Protein AF-0000000082290799 (afdb_homodimer)

Solvent-accessible surface area (backbone atoms only — not comparable to full-atom values): 32671 Å² total; per-residue (Å²): 126,85,74,74,56,67,82,79,67,64,74,60,40,22,34,39,28,31,20,57,55,90,56,73,69,38,48,77,53,40,51,34,35,42,37,32,56,62,34,22,60,85,44,41,26,55,54,42,47,42,41,47,67,63,52,30,25,31,43,31,22,23,55,76,39,86,41,76,98,83,38,73,38,50,59,59,45,52,60,51,46,52,56,43,24,74,74,65,28,50,72,63,50,80,40,29,34,34,38,53,86,72,71,44,61,43,32,43,67,70,31,39,42,51,52,49,10,59,77,67,70,17,37,47,92,44,74,68,38,30,51,51,37,41,27,45,40,49,53,43,47,57,46,48,50,52,52,52,53,61,24,58,41,86,66,73,86,50,49,61,63,48,51,49,50,35,59,31,82,84,13,67,48,35,45,48,52,49,32,50,30,53,38,46,64,68,67,69,42,70,36,90,64,43,79,49,77,30,47,37,45,34,47,42,47,48,52,51,52,52,51,47,49,49,24,56,66,62,71,46,72,75,80,53,36,82,92,39,50,34,61,49,35,53,39,52,53,54,56,54,64,35,70,47,35,32,57,43,61,71,28,60,77,50,51,46,29,14,48,29,57,57,86,20,68,37,17,17,24,45,81,70,42,41,57,44,53,89,93,53,89,60,91,64,45,71,67,39,77,43,80,45,80,36,76,63,77,77,63,64,74,68,65,62,83,109,128,86,74,73,56,68,82,78,67,64,73,59,40,22,34,39,28,33,19,57,53,91,56,72,69,38,46,78,52,41,52,33,35,40,36,31,58,62,34,21,61,83,44,41,28,53,52,41,47,44,42,49,66,63,53,30,26,30,44,33,22,23,52,77,39,86,41,76,96,84,38,75,38,50,58,58,44,53,61,53,46,51,56,44,24,73,74,64,26,49,72,62,50,82,42,30,34,35,37,53,87,73,72,43,60,42,33,44,65,70,32,41,43,52,53,48,9,60,76,68,70,16,38,48,93,45,73,68,39,28,50,51,38,40,27,44,40,48,53,43,47,56,46,48,51,52,51,51,52,62,24,58,43,85,66,72,86,50,48,62,62,50,51,50,50,35,58,31,84,85,13,69,47,33,46,49,53,50,33,51,31,52,39,46,62,68,68,69,40,69,34,90,63,42,81,50,77,28,48,39,45,34,46,43,46,49,51,51,52,51,50,47,49,49,23,57,66,64,71,45,71,76,78,54,36,83,91,39,51,35,61,49,36,52,36,52,54,54,55,54,63,35,70,49,34,32,56,42,60,71,29,60,78,49,51,45,29,13,50,31,57,58,86,20,70,37,18,16,25,45,80,70,42,41,56,44,53,89,92,52,89,61,88,62,47,72,65,40,77,44,80,45,81,35,76,62,76,77,63,63,73,66,64,66,81,109

Nearest PDB structures (foldseek):
  2fno-assembly1_A  TM=7.324E-01  e=4.821E-07  Agrobacterium fabrum str. C58
  3rbt-assembly4_D  TM=7.285E-01  e=3.086E-06  Bombyx mori
  3rbt-assembly3_B-4  TM=6.910E-01  e=2.480E-06  Bombyx mori
  4uss-assembly1_A-2  TM=5.775E-01  e=8.323E-07  Populus trichocarpa
  3rbt-assembly3_C  TM=6.940E-01  e=1.348E-05  Bombyx mori

Secondary structure (DSSP, 8-state):
-----HHHH---SEEEEEEESS-GGGGG--SEEEEEESSSTTTHHHHHHHHHHT--EEEEEE--EE-GGG-EE-HHHHHHHHHHHHHT-TT--SSEEEETTTTEEEESHHHHHHHHHHHTT-S-SSHHHHHHHHHHHHHHHHHHHHHHHHHT-S-STTHHHHHHHHHSTTSHHHHHHHHHHHHHHHH--SBTTBSS--HHHHHHHHHHHHHHHHHHHTTPPPS-BTTBSHHHHHHHHHHHHSHHHHHHHTSHHHHSS-SS-TTSSSS-STTT-----TT---TTS--EEEEEEE--SGGGGSSTT-/-----HHHH---SEEEEEEESS-GGGGG--SEEEEEESSSTTTHHHHHHHHHTT--EEEEEE--EE-GGG-EE-HHHHHHHHHHHHHT-TT--SSEEEETTTTEEEESHHHHHHHHHHHTT-S-SSHHHHHHHHHHHHHHHHHHHHHHHHHT-S-STTHHHHHHHHHSTTSHHHHHHHHHHHHHHHH--SBTTBSS--HHHHHHHHHHHHHHHHHHHTTPPPS-BTTBSHHHHHHHHHHHHSHHHHHHHTSHHHHSS-SS-TTSSSS-STTT-----TT---TTS--EEEEEEE--SGGGGTSS--

Organism: NCBI:txid303405

Sequence (612 aa):
MSTLKIKNRLKPDTAYKIAYGDKDEDLEEPRFILGYWSIRGLAAPLRMMLAAAEVNHWIIMYDVTEEKEEGWGKDSYLNEKEWLREEYNPLMNCPFVVDCANERVIVQTNAIFSFLGRELNMLGETPDDQVKCEELLCEVMDIRNQMVRFAYASSKENDKSDAELLMNSSGPVSRGFDKLEVYMKRSQFKFLVGDRPSAPDFHLWEMMDQFIHMCRFYNLDAPFHSGHRGCLFSYYSRLQSLPNVKVYMESDLHKDVPFNNPYARFGSWPGSCGQYRREGTTPWKSKGVVTIQRERTNESGRKRKIMSTLKIKNRLKPDTAYKIAYGDKDEDLEEPRFILGYWSIRGLAAPLRMMLAAAEVNHWIIMYDVTEEKEEGWGKDSYLNEKEWLREEYNPLMNCPFVVDCANERVIVQTNAIFSFLGRELNMLGETPDDQVKCEELLCEVMDIRNQMVRFAYASSKENDKSDAELLMNSSGPVSRGFDKLEVYMKRSQFKFLVGDRPSAPDFHLWEMMDQFIHMCRFYNLDAPFHSGHRGCLFSYYSRLQSLPNVKVYMESDLHKDVPFNNPYARFGSWPGSCGQYRREGTTPWKSKGVVTIQRERTNESGRKRKI

Radius of gyration: 24.92 Å; Cα contacts (8 Å, |Δi|>4): 1052; chains: 2; bounding box: 62×75×71 Å

InterPro domains:
  IPR004045 Glutathione S-transferase, N-terminal [PS50404] (30-124)
  IPR004046 Glutathione S-transferase, C-terminal [PF14497] (141-252)
  IPR010987 Glutathione S-transferase, C-terminal-like [PS50405] (126-259)
  IPR050213 Glutathione S-transferase superfamily [PTHR11571] (33-252)

Foldseek 3Di:
DPPDQLLVPQDFLEKEQEAADDDPVLSVPFQKEKEEALFCALCVLVVLVCLLLRGGYMYGHHYWDDDPPRDIDRVSVVVSQVVCCVPANVVDDPTWMQRRVVRHIGDDRLRSQLVVLVVSVQCADDPVSNVQSSVLLVLLVQLSVLVVCLFAPPDLPCNLVSLCQCLPCPHPNNVSLVVQLVQCVVVVALANRHPDHHSSRSSNLVSLVQNQLVCVLSVHDRCDDCVHSNSVNSSNVVQCPPPSSVVSCPDCSNQFHFNDDQNTCFRNGGPNRHHHDPPDDRVSTSPYYHYHYHYDDVPVVPPPPD/DPPDQLLVPQDFLEKEQEAADDDPVLSVPFQKEKEEALFCALCVLVVLVCLLLRGGYMYGHHYWDDDPPRDIDRVSVVVSQVVCCVPANVVDDPTWMQRRVVRHIGDDRLRSQLVVLVVSVQCADDPVSNVQSSVLLVLLVQLSVLVVCLFAPPDLPCNLVSLCQCLPCPHPNNVSLVVQLVQCVVVVALANRHPDHHSSRSSNLVSLVQNQLVCVLSVHDRCDDCVHSNSVNSSNVVQCPPPSSVVSCPDCSNQFHFNDDQNTCFRNGGDNRHHHDPPDDRVSTSPYYHYHYHYDDVPVVPPPVD

Structure (mmCIF, N/CA/C/O backbone):
data_AF-0000000082290799-model_v1
#
loop_
_entity.id
_entity.type
_entity.pdbx_description
1 polymer 'glutathione transferase'
#
loop_
_atom_site.group_PDB
_atom_site.id
_atom_site.type_symbol
_atom_site.label_atom_id
_atom_site.label_alt_id
_atom_site.label_comp_id
_atom_site.label_asym_id
_atom_site.label_entity_id
_atom_site.label_seq_id
_atom_site.pdbx_PDB_ins_code
_atom_site.Cartn_x
_atom_site.Cartn_y
_atom_site.Cartn_z
_atom_site.occupancy
_atom_site.B_iso_or_equiv
_atom_site.auth_seq_id
_atom_site.auth_comp_id
_atom_site.auth_asym_id
_atom_site.auth_atom_id
_atom_site.pdbx_PDB_model_num
ATOM 1 N N . MET A 1 1 ? -12.375 -2.717 36.031 1 36.41 1 MET A N 1
ATOM 2 C CA . MET A 1 1 ? -11.555 -1.511 36 1 36.41 1 MET A CA 1
ATOM 3 C C . MET A 1 1 ? -11.789 -0.704 34.75 1 36.41 1 MET A C 1
ATOM 5 O O . MET A 1 1 ? -11.672 -1.232 33.625 1 36.41 1 MET A O 1
ATOM 9 N N . SER A 1 2 ? -12.602 0.231 34.75 1 46.72 2 SER A N 1
ATOM 10 C CA . SER A 1 2 ? -13.117 1.03 33.656 1 46.72 2 SER A CA 1
ATOM 11 C C . SER A 1 2 ? -11.992 1.471 32.719 1 46.72 2 SER A C 1
ATOM 13 O O . SER A 1 2 ? -11.055 2.148 33.156 1 46.72 2 SER A O 1
ATOM 15 N N . THR A 1 3 ? -11.523 0.766 31.703 1 66.5 3 THR A N 1
ATOM 16 C CA . THR A 1 3 ? -10.352 0.989 30.859 1 66.5 3 THR A CA 1
ATOM 17 C C . THR A 1 3 ? -10.406 2.367 30.203 1 66.5 3 THR A C 1
ATOM 19 O O . THR A 1 3 ? -11.445 2.764 29.672 1 66.5 3 THR A O 1
ATOM 22 N N . LEU A 1 4 ? -9.586 3.359 30.672 1 85.5 4 LEU A N 1
ATOM 23 C CA . LEU A 1 4 ? -9.453 4.703 30.125 1 85.5 4 LEU A CA 1
ATOM 24 C C . LEU A 1 4 ? -9.523 4.68 28.594 1 85.5 4 LEU A C 1
ATOM 26 O O . LEU A 1 4 ? -8.969 3.781 27.969 1 85.5 4 LEU A O 1
ATOM 30 N N . LYS A 1 5 ? -10.414 5.641 28.203 1 93.94 5 LYS A N 1
ATOM 31 C CA . LYS A 1 5 ? -10.438 5.82 26.75 1 93.94 5 LYS A CA 1
ATOM 32 C C . LYS A 1 5 ? -9.039 6.07 26.203 1 93.94 5 LYS A C 1
ATOM 34 O O . LYS A 1 5 ? -8.18 6.613 26.906 1 93.94 5 LYS A O 1
ATOM 39 N N . ILE A 1 6 ? -8.789 5.668 25 1 97.62 6 ILE A N 1
ATOM 40 C CA . ILE A 1 6 ? -7.488 5.816 24.359 1 97.62 6 ILE A CA 1
ATOM 41 C C . ILE A 1 6 ? -7.043 7.277 24.422 1 97.62 6 ILE A C 1
ATOM 43 O O . ILE A 1 6 ? -5.902 7.566 24.797 1 97.62 6 ILE A O 1
ATOM 47 N N . LYS A 1 7 ? -7.98 8.227 24.188 1 97.5 7 LYS A N 1
ATOM 48 C CA . LYS A 1 7 ? -7.645 9.648 24.094 1 97.5 7 LYS A CA 1
ATOM 49 C C . LYS A 1 7 ? -7.059 10.164 25.391 1 97.5 7 LYS A C 1
ATOM 51 O O . LYS A 1 7 ? -6.223 11.07 25.391 1 97.5 7 LYS A O 1
ATOM 56 N N . ASN A 1 8 ? -7.441 9.602 26.438 1 96.88 8 ASN A N 1
ATOM 57 C CA . ASN A 1 8 ? -7.035 10.086 27.75 1 96.88 8 ASN A CA 1
ATOM 58 C C . ASN A 1 8 ? -5.703 9.484 28.188 1 96.88 8 ASN A C 1
ATOM 60 O O . ASN A 1 8 ? -5.102 9.938 29.172 1 96.88 8 ASN A O 1
ATOM 64 N N . ARG A 1 9 ? -5.195 8.531 27.469 1 96.75 9 ARG A N 1
ATOM 65 C CA . ARG A 1 9 ? -3.969 7.836 27.844 1 96.75 9 ARG A CA 1
ATOM 66 C C . ARG A 1 9 ? -2.795 8.289 26.984 1 96.75 9 ARG A C 1
ATOM 68 O O . ARG A 1 9 ? -1.636 8.047 27.328 1 96.75 9 ARG A O 1
ATOM 75 N N . LEU A 1 10 ? -3.064 8.906 25.922 1 97.69 10 LEU A N 1
ATOM 76 C CA . LEU A 1 10 ? -2.023 9.344 25 1 97.69 10 LEU A CA 1
ATOM 77 C C . LEU A 1 10 ? -1.178 10.453 25.625 1 97.69 10 LEU A C 1
ATOM 79 O O . LEU A 1 10 ? -1.706 11.336 26.297 1 97.69 10 LEU A O 1
ATOM 83 N N . LYS A 1 11 ? 0.17 10.375 25.422 1 97.5 11 LYS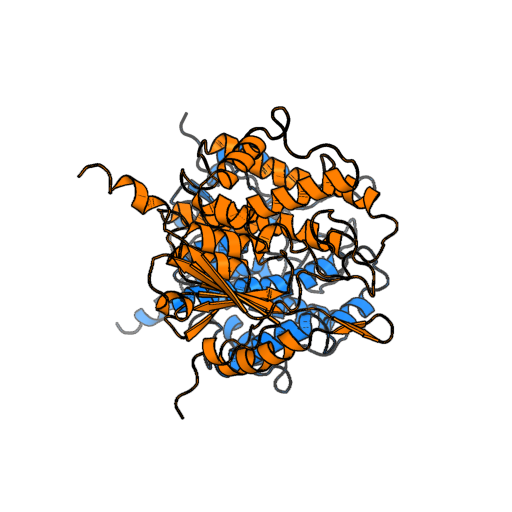 A N 1
ATOM 84 C CA . LYS A 1 11 ? 1.115 11.359 25.922 1 97.5 11 LYS A CA 1
ATOM 85 C C . LYS A 1 11 ? 2.031 11.867 24.812 1 97.5 11 LYS A C 1
ATOM 87 O O . LYS A 1 11 ? 3.248 11.664 24.859 1 97.5 11 LYS A O 1
ATOM 92 N N . PRO A 1 12 ? 1.467 12.547 23.844 1 98.19 12 PRO A N 1
ATOM 93 C CA . PRO A 1 12 ? 2.291 13.078 22.75 1 98.19 12 PRO A CA 1
ATOM 94 C C . PRO A 1 12 ? 3.143 14.266 23.188 1 98.19 12 PRO A C 1
ATOM 96 O O . PRO A 1 12 ? 2.875 14.875 24.234 1 98.19 12 PRO A O 1
ATOM 99 N N . ASP A 1 13 ? 4.191 14.547 22.391 1 98.5 13 ASP A N 1
ATOM 100 C CA . ASP A 1 13 ? 4.984 15.75 22.609 1 98.5 13 ASP A CA 1
ATOM 101 C C . ASP A 1 13 ? 4.203 17 22.203 1 98.5 13 ASP A C 1
ATOM 103 O O . ASP A 1 13 ? 4.348 18.062 22.812 1 98.5 13 ASP A O 1
ATOM 107 N N . THR A 1 14 ? 3.418 16.906 21.156 1 98.44 14 THR A N 1
ATOM 108 C CA . THR A 1 14 ? 2.545 17.969 20.672 1 98.44 14 THR A CA 1
ATOM 109 C C . THR A 1 14 ? 1.158 17.422 20.344 1 98.44 14 THR A C 1
ATOM 111 O O . THR A 1 14 ? 1.032 16.359 19.75 1 98.44 14 THR A O 1
ATOM 114 N N . ALA A 1 15 ? 0.129 18.109 20.781 1 98.38 15 ALA A N 1
ATOM 115 C CA . ALA A 1 15 ? -1.246 17.766 20.438 1 98.38 15 ALA A CA 1
ATOM 116 C C . ALA A 1 15 ? -2 18.984 19.906 1 98.38 15 ALA A C 1
ATOM 118 O O . ALA A 1 15 ? -2.084 20.016 20.578 1 98.38 15 ALA A O 1
ATOM 119 N N . TYR A 1 16 ? -2.451 18.906 18.656 1 98.12 16 TYR A N 1
ATOM 120 C CA . TYR A 1 16 ? -3.424 19.859 18.141 1 98.12 16 TYR A CA 1
ATOM 121 C C . TYR A 1 16 ? -4.848 19.344 18.328 1 98.12 16 TYR A C 1
ATOM 123 O O . TYR A 1 16 ? -5.23 18.328 17.766 1 98.12 16 TYR A O 1
ATOM 131 N N . LYS A 1 17 ? -5.613 20.016 19.172 1 98.12 17 LYS A N 1
ATOM 132 C CA . LYS A 1 17 ? -7.039 19.734 19.328 1 98.12 17 LYS A CA 1
ATOM 133 C C . LYS A 1 17 ? -7.883 20.656 18.438 1 98.12 17 LYS A C 1
ATOM 135 O O . LYS A 1 17 ? -7.98 21.859 18.703 1 98.12 17 LYS A O 1
ATOM 140 N N . ILE A 1 18 ? -8.508 20.078 17.391 1 97.44 18 ILE A N 1
ATOM 141 C CA . ILE A 1 18 ? -9.188 20.859 16.375 1 97.44 18 ILE A CA 1
ATOM 142 C C . ILE A 1 18 ? -10.68 20.547 16.391 1 97.44 18 ILE A C 1
ATOM 144 O O . ILE A 1 18 ? -11.078 19.375 16.297 1 97.44 18 ILE A O 1
ATOM 148 N N . ALA A 1 19 ? -11.477 21.547 16.5 1 97.06 19 ALA A N 1
ATOM 149 C CA . ALA A 1 19 ? -12.93 21.375 16.516 1 97.06 19 ALA A CA 1
ATOM 150 C C . ALA A 1 19 ? -13.602 22.359 15.562 1 97.06 19 ALA A C 1
ATOM 152 O O . ALA A 1 19 ? -13.055 23.438 15.281 1 97.06 19 ALA A O 1
ATOM 153 N N . TYR A 1 20 ? -14.664 21.922 15.078 1 94.69 20 TYR A N 1
ATOM 154 C CA . TYR A 1 20 ? -15.477 22.734 14.188 1 94.69 20 TYR A CA 1
ATOM 155 C C . TYR A 1 20 ? -16.828 23.047 14.82 1 94.69 20 TYR A C 1
ATOM 157 O O . TYR A 1 20 ? -17.531 22.141 15.266 1 94.69 20 TYR A O 1
ATOM 165 N N . GLY A 1 21 ? -17.219 24.219 14.836 1 87.75 21 GLY A N 1
ATOM 166 C CA . GLY A 1 21 ? -18.422 24.703 15.516 1 87.75 21 GLY A CA 1
ATOM 167 C C . GLY A 1 21 ? -18.109 25.594 16.703 1 87.75 21 GLY A C 1
ATOM 168 O O . GLY A 1 21 ? -17 26.109 16.828 1 87.75 21 GLY A O 1
ATOM 169 N N . ASP A 1 22 ? -19.141 25.859 17.625 1 82.69 22 ASP A N 1
ATOM 170 C CA . ASP A 1 22 ? -19 26.922 18.609 1 82.69 22 ASP A CA 1
ATOM 171 C C . ASP A 1 22 ? -19 26.344 20.031 1 82.69 22 ASP A C 1
ATOM 173 O O . ASP A 1 22 ? -19.016 27.094 21 1 82.69 22 ASP A O 1
ATOM 177 N N . LYS A 1 23 ? -18.938 25.047 20.141 1 87.69 23 LYS A N 1
ATOM 178 C CA . LYS A 1 23 ? -18.969 24.469 21.484 1 87.69 23 LYS A CA 1
ATOM 179 C C . LYS A 1 23 ? -17.578 24.062 21.938 1 87.69 23 LYS A C 1
ATOM 181 O O . LYS A 1 23 ? -16.938 23.203 21.312 1 87.69 23 LYS A O 1
ATOM 186 N N . ASP A 1 24 ? -17.125 24.547 23.047 1 84.94 24 ASP A N 1
ATOM 187 C CA . ASP A 1 24 ? -15.805 24.266 23.594 1 84.94 24 ASP A CA 1
ATOM 188 C C . ASP A 1 24 ? -15.648 22.766 23.906 1 84.94 24 ASP A C 1
ATOM 190 O O . ASP A 1 24 ? -14.555 22.219 23.797 1 84.94 24 ASP A O 1
ATOM 194 N N . GLU A 1 25 ? -16.703 22.188 24.281 1 86.94 25 GLU A N 1
ATOM 195 C CA . GLU A 1 25 ? -16.672 20.766 24.625 1 86.94 25 GLU A CA 1
ATOM 196 C C . GLU A 1 25 ? -16.234 19.922 23.438 1 86.94 25 GLU A C 1
ATOM 198 O O . GLU A 1 25 ? -15.711 18.812 23.609 1 86.94 25 GLU A O 1
ATOM 203 N N . ASP A 1 26 ? -16.375 20.516 22.297 1 89.31 26 ASP A N 1
ATOM 204 C CA . ASP A 1 26 ? -16.047 19.797 21.078 1 89.31 26 ASP A CA 1
ATOM 205 C C . ASP A 1 26 ? -14.539 19.578 20.953 1 89.31 26 ASP A C 1
ATOM 207 O O . ASP A 1 26 ? -14.086 18.625 20.328 1 89.31 26 ASP A O 1
ATOM 211 N N . LEU A 1 27 ? -13.797 20.406 21.578 1 94 27 LEU A N 1
ATOM 212 C CA . LEU A 1 27 ? -12.344 20.297 21.547 1 94 27 LEU A CA 1
ATOM 213 C C . LEU A 1 27 ? -11.867 19.078 22.312 1 94 27 LEU A C 1
ATOM 215 O O . LEU A 1 27 ? -10.773 18.562 22.062 1 94 27 LEU A O 1
ATOM 219 N N . GLU A 1 28 ? -12.711 18.641 23.203 1 95.06 28 GLU A N 1
ATOM 220 C CA . GLU A 1 28 ? -12.305 17.516 24.031 1 95.06 28 GLU A CA 1
ATOM 221 C C . GLU A 1 28 ? -12.922 16.203 23.547 1 95.06 28 GLU A C 1
ATOM 223 O O . GLU A 1 28 ? -12.68 15.148 24.125 1 95.06 28 GLU A O 1
ATOM 228 N N . GLU A 1 29 ? -13.68 16.266 22.484 1 95.25 29 GLU A N 1
ATOM 229 C CA . GLU A 1 29 ? -14.383 15.086 21.969 1 95.25 29 GLU A CA 1
ATOM 230 C C . GLU A 1 29 ? -14.078 14.859 20.5 1 95.25 29 GLU A C 1
ATOM 232 O O . GLU A 1 29 ? -14.969 14.961 19.656 1 95.25 29 GLU A O 1
ATOM 237 N N . PRO A 1 30 ? -12.867 14.484 20.219 1 98 30 PRO A N 1
ATOM 238 C CA . PRO A 1 30 ? -12.523 14.227 18.828 1 98 30 PRO A CA 1
ATOM 239 C C . PRO A 1 30 ? -13.211 12.984 18.266 1 98 30 PRO A C 1
ATOM 241 O O . PRO A 1 30 ? -13.375 11.992 18.984 1 98 30 PRO A O 1
ATOM 244 N N . ARG A 1 31 ? -13.656 13.062 17.016 1 98.25 31 ARG A N 1
ATOM 245 C CA . ARG A 1 31 ? -14.117 11.867 16.312 1 98.25 31 ARG A CA 1
ATOM 246 C C . ARG A 1 31 ? -12.945 10.953 15.961 1 98.25 31 ARG A C 1
ATOM 248 O O . ARG A 1 31 ? -13.07 9.734 16.016 1 98.25 31 ARG A O 1
ATOM 255 N N . PHE A 1 32 ? -11.773 11.555 15.578 1 98.81 32 PHE A N 1
ATOM 256 C CA . PHE A 1 32 ? -10.555 10.836 15.219 1 98.81 32 PHE A CA 1
ATOM 257 C C . PHE A 1 32 ? -9.336 11.484 15.859 1 98.81 32 PHE A C 1
ATOM 259 O O . PHE A 1 32 ? -9.32 12.695 16.094 1 98.81 32 PHE A O 1
ATOM 266 N N . ILE A 1 33 ? -8.344 10.711 16.172 1 98.88 33 ILE A N 1
ATOM 267 C CA . ILE A 1 33 ? -7.008 11.172 16.547 1 98.88 33 ILE A CA 1
ATOM 268 C C . ILE A 1 33 ? -5.973 10.594 15.586 1 98.88 33 ILE A C 1
ATOM 270 O O . ILE A 1 33 ? -5.926 9.375 15.375 1 98.88 33 ILE A O 1
ATOM 274 N N . LEU A 1 34 ? -5.254 11.445 14.953 1 98.94 34 LEU A N 1
ATOM 275 C CA . LEU A 1 34 ? -4.184 11.008 14.062 1 98.94 34 LEU A CA 1
ATOM 276 C C . LEU A 1 34 ? -2.82 11.18 14.727 1 98.94 34 LEU A C 1
ATOM 278 O O . LEU A 1 34 ? -2.449 12.289 15.117 1 98.94 34 LEU A O 1
ATOM 282 N N . GLY A 1 35 ? -2.096 10.07 14.867 1 98.88 35 GLY A N 1
ATOM 283 C CA . GLY A 1 35 ? -0.768 10.086 15.461 1 98.88 35 GLY A CA 1
ATOM 284 C C . GLY A 1 35 ? 0.34 9.852 14.453 1 98.88 35 GLY A C 1
ATOM 285 O O . GLY A 1 35 ? 0.223 8.977 13.586 1 98.88 35 GLY A O 1
ATOM 286 N N . TYR A 1 36 ? 1.41 10.648 14.594 1 98.69 36 TYR A N 1
ATOM 287 C CA . TYR A 1 36 ? 2.572 10.523 13.719 1 98.69 36 TYR A CA 1
ATOM 288 C C . TYR A 1 36 ? 3.785 11.219 14.32 1 98.69 36 TYR A C 1
ATOM 290 O O . TYR A 1 36 ? 3.705 11.773 15.422 1 98.69 36 TYR A O 1
ATOM 298 N N . TRP A 1 37 ? 4.953 11.117 13.641 1 98.31 37 TRP A N 1
ATOM 299 C CA . TRP A 1 37 ? 6.145 11.891 13.977 1 98.31 37 TRP A CA 1
ATOM 300 C C . TRP A 1 37 ? 5.902 13.383 13.758 1 98.31 37 TRP A C 1
ATOM 302 O O . TRP A 1 37 ? 5.023 13.766 12.992 1 98.31 37 TRP A O 1
ATOM 312 N N . SER A 1 38 ? 6.734 14.172 14.391 1 97.44 38 SER A N 1
ATOM 313 C CA . SER A 1 38 ? 6.637 15.617 14.234 1 97.44 38 SER A CA 1
ATOM 314 C C . SER A 1 38 ? 7.199 16.062 12.883 1 97.44 38 SER A C 1
ATOM 316 O O . SER A 1 38 ? 8.07 16.938 12.828 1 97.44 38 SER A O 1
ATOM 318 N N . ILE A 1 39 ? 6.707 15.562 11.828 1 97.06 39 ILE A N 1
ATOM 319 C CA . ILE A 1 39 ? 7.031 15.875 10.445 1 97.06 39 ILE A CA 1
ATOM 320 C C . ILE A 1 39 ? 5.77 15.781 9.586 1 97.06 39 ILE A C 1
ATOM 322 O O . ILE A 1 39 ? 4.723 15.336 10.062 1 97.06 39 ILE A O 1
ATOM 326 N N . ARG A 1 40 ? 5.766 16.266 8.367 1 96.94 40 ARG A N 1
ATOM 327 C CA . ARG A 1 40 ? 4.656 16.094 7.434 1 96.94 40 ARG A CA 1
ATOM 328 C C . ARG A 1 40 ? 4.527 14.641 6.996 1 96.94 40 ARG A C 1
ATOM 330 O O . ARG A 1 40 ? 3.484 14.016 7.195 1 96.94 40 ARG A O 1
ATOM 337 N N . GLY A 1 41 ? 5.633 14.016 6.449 1 96.69 41 GLY A N 1
ATOM 338 C CA . GLY A 1 41 ? 5.703 12.609 6.098 1 96.69 41 GLY A CA 1
ATOM 339 C C . GLY A 1 41 ? 4.383 12.047 5.609 1 96.69 41 GLY A C 1
ATOM 340 O O . GLY A 1 41 ? 3.729 12.641 4.754 1 96.69 41 GL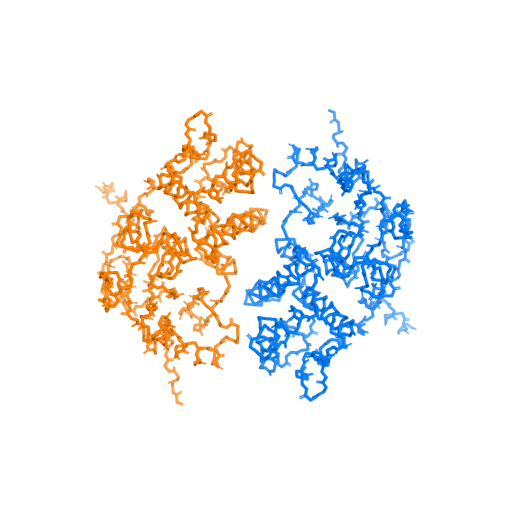Y A O 1
ATOM 341 N N . LEU A 1 42 ? 4.02 10.922 6.098 1 98.25 42 LEU A N 1
ATOM 342 C CA . LEU A 1 42 ? 2.828 10.188 5.676 1 98.25 42 LEU A CA 1
ATOM 343 C C . LEU A 1 42 ? 1.575 10.781 6.312 1 98.25 42 LEU A C 1
ATOM 345 O O . LEU A 1 42 ? 0.457 10.477 5.891 1 98.25 42 LEU A O 1
ATOM 349 N N . ALA A 1 43 ? 1.727 11.648 7.246 1 98.56 43 ALA A N 1
ATOM 350 C CA . ALA A 1 43 ? 0.562 12.102 8 1 98.56 43 ALA A CA 1
ATOM 351 C C . ALA A 1 43 ? -0.02 13.383 7.402 1 98.56 43 ALA A C 1
ATOM 353 O O . ALA A 1 43 ? -1.201 13.68 7.59 1 98.56 43 ALA A O 1
ATOM 354 N N . ALA A 1 44 ? 0.802 14.141 6.68 1 98 44 ALA A N 1
ATOM 355 C CA . ALA A 1 44 ? 0.353 15.438 6.172 1 98 44 ALA A CA 1
ATOM 356 C C . ALA A 1 44 ? -0.891 15.281 5.301 1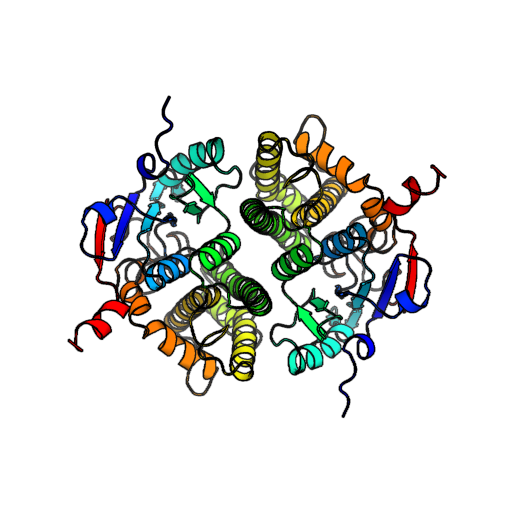 98 44 ALA A C 1
ATOM 358 O O . ALA A 1 44 ? -1.872 16 5.477 1 98 44 ALA A O 1
ATOM 359 N N . PRO A 1 45 ? -0.89 14.336 4.383 1 98.69 45 PRO A N 1
ATOM 360 C CA . PRO A 1 45 ? -2.1 14.203 3.568 1 98.69 45 PRO A CA 1
ATOM 361 C C . PRO A 1 45 ? -3.314 13.758 4.383 1 98.69 45 PRO A C 1
ATOM 363 O O . PRO A 1 45 ? -4.445 14.133 4.062 1 98.69 45 PRO A O 1
ATOM 366 N N . LEU A 1 46 ? -3.145 13 5.391 1 98.88 46 LEU A N 1
ATOM 367 C CA . LEU A 1 46 ? -4.242 12.586 6.262 1 98.88 46 LEU A CA 1
ATOM 368 C C . LEU A 1 46 ? -4.762 13.766 7.078 1 98.88 46 LEU A C 1
ATOM 370 O O . LEU A 1 46 ? -5.969 13.906 7.27 1 98.88 46 LEU A O 1
ATOM 374 N N . ARG A 1 47 ? -3.846 14.633 7.578 1 98.75 47 ARG A N 1
ATOM 375 C CA . ARG A 1 47 ? -4.242 15.852 8.266 1 98.75 47 ARG A CA 1
ATOM 376 C C . ARG A 1 47 ? -5.082 16.75 7.359 1 98.75 47 ARG A C 1
ATOM 378 O O . ARG A 1 47 ? -6.109 17.281 7.785 1 98.75 47 ARG A O 1
ATOM 385 N N . MET A 1 48 ? -4.605 16.875 6.168 1 98.56 48 MET A N 1
ATOM 386 C CA . MET A 1 48 ? -5.312 17.672 5.172 1 98.56 48 MET A CA 1
ATOM 387 C C . MET A 1 48 ? -6.715 17.125 4.93 1 98.56 48 MET A C 1
ATOM 389 O O . MET A 1 48 ? -7.68 17.891 4.859 1 98.56 48 MET A O 1
ATOM 393 N N . MET A 1 49 ? -6.82 15.844 4.801 1 98.75 49 MET A N 1
ATOM 394 C CA . MET A 1 49 ? -8.094 15.172 4.555 1 98.75 49 MET A CA 1
ATOM 395 C C . MET A 1 49 ? -9.062 15.406 5.711 1 98.75 49 MET A C 1
ATOM 397 O O . MET A 1 49 ? -10.234 15.711 5.492 1 98.75 49 MET A O 1
ATOM 401 N N . LEU A 1 50 ? -8.594 15.266 6.949 1 98.62 50 LEU A N 1
ATOM 402 C CA . LEU A 1 50 ? -9.422 15.484 8.125 1 98.62 50 LEU A CA 1
ATOM 403 C C . LEU A 1 50 ? -9.883 16.938 8.195 1 98.62 50 LEU A C 1
ATOM 405 O O . LEU A 1 50 ? -11.031 17.219 8.547 1 98.62 50 LEU A O 1
ATOM 409 N N . ALA A 1 51 ? -9.008 17.828 7.883 1 97.56 51 ALA A N 1
ATOM 410 C CA . ALA A 1 51 ? -9.375 19.25 7.848 1 97.56 51 ALA A CA 1
ATOM 411 C C . ALA A 1 51 ? -10.43 19.516 6.781 1 97.56 51 ALA A C 1
ATOM 413 O O . ALA A 1 51 ? -11.422 20.203 7.043 1 97.56 51 ALA A O 1
ATOM 414 N N . ALA A 1 52 ? -10.219 18.984 5.602 1 97.81 52 ALA A N 1
ATOM 415 C CA . ALA A 1 52 ? -11.148 19.172 4.492 1 97.81 52 ALA A CA 1
ATOM 416 C C . ALA A 1 52 ? -12.539 18.656 4.852 1 97.81 52 ALA A C 1
ATOM 418 O O . ALA A 1 52 ? -13.547 19.188 4.398 1 97.81 52 ALA A O 1
ATOM 419 N N . ALA A 1 53 ? -12.594 17.578 5.637 1 97.81 53 ALA A N 1
ATOM 420 C CA . ALA A 1 53 ? -13.859 16.984 6.051 1 97.81 53 ALA A CA 1
ATOM 421 C C . ALA A 1 53 ? -14.508 17.797 7.168 1 97.81 53 ALA A C 1
ATOM 423 O O . ALA A 1 53 ? -15.68 17.562 7.504 1 97.81 53 ALA A O 1
ATOM 424 N N . GLU A 1 54 ? -13.805 18.703 7.77 1 96.81 54 GLU A N 1
ATOM 425 C CA . GLU A 1 54 ? -14.273 19.547 8.867 1 96.81 54 GLU A CA 1
ATOM 426 C C . GLU A 1 54 ? -14.875 18.688 9.984 1 96.81 54 GLU A C 1
ATOM 428 O O . GLU A 1 54 ? -15.984 18.969 10.445 1 96.81 54 GLU A O 1
ATOM 433 N N . VAL A 1 55 ? -14.164 17.688 10.383 1 97.38 55 VAL A N 1
ATOM 434 C CA . VAL A 1 55 ? -14.562 16.812 11.477 1 97.38 55 VAL A CA 1
ATOM 435 C C . VAL A 1 55 ? -13.688 17.078 12.695 1 97.38 55 VAL A C 1
ATOM 437 O O . VAL A 1 55 ? -12.484 17.328 12.562 1 97.38 55 VAL A O 1
ATOM 440 N N . ASN A 1 56 ? -14.297 17.078 13.898 1 98 56 ASN A N 1
ATOM 441 C CA . ASN A 1 56 ? -13.5 17.234 15.109 1 98 56 ASN A CA 1
ATOM 442 C C . ASN A 1 56 ? -12.43 16.156 15.219 1 98 56 ASN A C 1
ATOM 444 O O . ASN A 1 56 ? -12.727 14.969 15.102 1 98 56 ASN A O 1
ATOM 448 N N . HIS A 1 57 ? -11.195 16.594 15.406 1 98.56 57 HIS A N 1
ATOM 449 C CA . HIS A 1 57 ? -10.109 15.617 15.453 1 98.56 57 HIS A CA 1
ATOM 450 C C . HIS A 1 57 ? -8.891 16.188 16.172 1 98.56 57 HIS A C 1
ATOM 452 O O . HIS A 1 57 ? -8.766 17.391 16.344 1 98.56 57 HIS A O 1
ATOM 458 N N . TRP A 1 58 ? -8.078 15.273 16.672 1 98.88 58 TRP A N 1
ATOM 459 C CA . TRP A 1 58 ? -6.766 15.633 17.219 1 98.88 58 TRP A CA 1
ATOM 460 C C . TRP A 1 58 ? -5.652 15.18 16.281 1 98.88 58 TRP A C 1
ATOM 462 O O . TRP A 1 58 ? -5.758 14.133 15.633 1 98.88 58 TRP A O 1
ATOM 472 N N . ILE A 1 59 ? -4.672 16.031 16.172 1 98.75 59 ILE A N 1
ATOM 473 C CA . ILE A 1 59 ? -3.379 15.633 15.617 1 98.75 59 ILE A CA 1
ATOM 474 C C . ILE A 1 59 ? -2.352 15.523 16.75 1 98.75 59 ILE A C 1
ATOM 476 O O . ILE A 1 59 ? -2.084 16.5 17.453 1 98.75 59 ILE A O 1
ATOM 480 N N . ILE A 1 60 ? -1.842 14.328 16.922 1 98.75 60 ILE A N 1
ATOM 481 C CA . ILE A 1 60 ? -0.827 14.172 17.953 1 98.75 60 ILE A CA 1
ATOM 482 C C . ILE A 1 60 ? 0.505 13.789 17.312 1 98.75 60 ILE A C 1
ATOM 484 O O . ILE A 1 60 ? 0.538 13.039 16.328 1 98.75 60 ILE A O 1
ATOM 488 N N . MET A 1 61 ? 1.597 14.367 17.828 1 98.56 61 MET A N 1
ATOM 489 C CA . MET A 1 61 ? 2.904 14.227 17.188 1 98.56 61 MET A CA 1
ATOM 490 C C . MET A 1 61 ? 3.967 13.844 18.219 1 98.56 61 MET A C 1
ATOM 492 O O . MET A 1 61 ? 3.936 14.32 19.344 1 98.56 61 MET A O 1
ATOM 496 N N . TYR A 1 62 ? 4.836 13 17.812 1 98.56 62 TYR A N 1
ATOM 497 C CA . TYR A 1 62 ? 5.953 12.523 18.625 1 98.56 62 TYR A CA 1
ATOM 498 C C . TYR A 1 62 ? 7.281 12.992 18.047 1 98.56 62 TYR A C 1
ATOM 500 O O . TYR A 1 62 ? 7.488 12.945 16.828 1 98.56 62 TYR A O 1
ATOM 508 N N . ASP A 1 63 ? 8.172 13.461 18.906 1 97.69 63 ASP A N 1
ATOM 509 C CA . ASP A 1 63 ? 9.438 14.047 18.469 1 97.69 63 ASP A CA 1
ATOM 510 C C . ASP A 1 63 ? 10.523 12.984 18.359 1 97.69 63 ASP A C 1
ATOM 512 O O . ASP A 1 63 ? 10.617 12.086 19.203 1 97.69 63 ASP A O 1
ATOM 516 N N . VAL A 1 64 ? 11.273 13.031 17.281 1 96.75 64 VAL A N 1
ATOM 517 C CA . VAL A 1 64 ? 12.586 12.383 17.25 1 96.75 64 VAL A CA 1
ATOM 518 C C . VAL A 1 64 ? 13.641 13.32 17.828 1 96.75 64 VAL A C 1
ATOM 520 O O . VAL A 1 64 ? 13.789 14.461 17.359 1 96.75 64 VAL A O 1
ATOM 523 N N . THR A 1 65 ? 14.375 12.844 18.812 1 94.75 65 THR A N 1
ATOM 524 C CA . THR A 1 65 ? 15.297 13.711 19.547 1 94.75 65 THR A CA 1
ATOM 525 C C . THR A 1 65 ? 16.75 13.281 19.312 1 94.75 65 THR A C 1
ATOM 527 O O . THR A 1 65 ? 17.016 12.133 18.953 1 94.75 65 THR A O 1
ATOM 530 N N . GLU A 1 66 ? 17.625 14.273 19.5 1 93.69 66 GLU A N 1
ATOM 531 C CA . GLU A 1 66 ? 19.047 13.977 19.406 1 93.69 66 GLU A CA 1
ATOM 532 C C . GLU A 1 66 ? 19.531 13.203 20.625 1 93.69 66 GLU A C 1
ATOM 534 O O . GLU A 1 66 ? 19.125 13.492 21.75 1 93.69 66 GLU A O 1
ATOM 539 N N . GLU A 1 67 ? 20.188 12.109 20.266 1 91.56 67 GLU A N 1
ATOM 540 C CA . GLU A 1 67 ? 20.875 11.375 21.328 1 91.56 67 GLU A CA 1
ATOM 541 C C . GLU A 1 67 ? 22.391 11.547 21.219 1 91.56 67 GLU A C 1
ATOM 543 O O . GLU A 1 67 ? 22.875 12.164 20.281 1 91.56 67 GLU A O 1
ATOM 548 N N . LYS A 1 68 ? 23.094 10.906 22.281 1 83.38 68 LYS A N 1
ATOM 549 C CA . LYS A 1 68 ? 24.562 10.977 22.266 1 83.38 68 LYS A CA 1
ATOM 550 C C . LYS A 1 68 ? 25.125 10.234 21.062 1 83.38 68 LYS A C 1
ATOM 552 O O . LYS A 1 68 ? 24.484 9.344 20.516 1 83.38 68 LYS A O 1
ATOM 557 N N . GLU A 1 69 ? 26.406 10.625 20.672 1 78.19 69 GLU A N 1
ATOM 558 C CA . GLU A 1 69 ? 27.219 9.945 19.672 1 78.19 69 GLU A CA 1
ATOM 559 C C . GLU A 1 69 ? 26.469 9.773 18.359 1 78.19 69 GLU A C 1
ATOM 561 O O . GLU A 1 69 ? 26.469 8.688 17.781 1 78.19 69 GLU A O 1
ATOM 566 N N . GLU A 1 70 ? 25.625 10.664 17.922 1 79.75 70 GLU A N 1
ATOM 567 C CA . GLU A 1 70 ? 25.016 10.75 16.594 1 79.75 70 GLU A CA 1
ATOM 568 C C . GLU A 1 70 ? 23.703 9.977 16.547 1 79.75 70 GLU A C 1
ATOM 570 O O . GLU A 1 70 ? 23.109 9.836 15.477 1 79.75 70 GLU A O 1
ATOM 575 N N . GLY A 1 71 ? 23.281 9.539 17.656 1 90.06 71 GLY A N 1
ATOM 576 C CA . GLY A 1 71 ? 22.062 8.734 17.672 1 90.06 71 GLY A CA 1
ATOM 577 C C . GLY A 1 71 ? 20.797 9.57 17.719 1 90.06 71 GLY A C 1
ATOM 578 O O . GLY A 1 71 ? 20.859 10.789 17.906 1 90.06 71 GLY A O 1
ATOM 579 N N . TRP A 1 72 ? 19.672 8.977 17.422 1 94.44 72 TRP A N 1
ATOM 580 C CA . TRP A 1 72 ? 18.344 9.586 17.453 1 94.44 72 TRP A CA 1
ATOM 581 C C . TRP A 1 72 ? 17.406 8.797 18.344 1 94.44 72 TRP A C 1
ATOM 583 O O . TRP A 1 72 ? 17.312 7.574 18.234 1 94.44 72 TRP A O 1
ATOM 593 N N . GLY A 1 73 ? 16.75 9.531 19.25 1 95.06 73 GLY A N 1
ATOM 594 C CA . GLY A 1 73 ? 15.797 8.922 20.172 1 95.06 73 GLY A CA 1
ATOM 595 C C . GLY A 1 73 ? 14.359 9.008 19.703 1 95.06 73 GLY A C 1
ATOM 596 O O . GLY A 1 73 ? 13.945 10.016 19.125 1 95.06 73 GLY A O 1
ATOM 597 N N . LYS A 1 74 ? 13.609 7.953 19.953 1 95.62 74 LYS A N 1
ATOM 598 C CA . LYS A 1 74 ? 12.203 7.844 19.547 1 95.62 74 LYS A CA 1
ATOM 599 C C . LYS A 1 74 ? 11.336 7.402 20.734 1 95.62 74 LYS A C 1
ATOM 601 O O . LYS A 1 74 ? 10.281 6.797 20.531 1 95.62 74 LYS A O 1
ATOM 606 N N . ASP A 1 75 ? 11.711 7.723 21.891 1 93.75 75 ASP A N 1
ATOM 607 C CA . ASP A 1 75 ? 11.172 7.145 23.125 1 93.75 75 ASP A CA 1
ATOM 608 C C . ASP A 1 75 ? 9.711 7.543 23.312 1 93.75 75 ASP A C 1
ATOM 610 O O . ASP A 1 75 ? 8.898 6.738 23.781 1 93.75 75 ASP A O 1
ATOM 614 N N . SER A 1 76 ? 9.438 8.766 23.062 1 92.62 76 SER A N 1
ATOM 615 C CA . SER A 1 76 ? 8.07 9.219 23.281 1 92.62 76 SER A CA 1
ATOM 616 C C . SER A 1 76 ? 7.074 8.336 22.531 1 92.62 76 SER A C 1
ATOM 618 O O . SER A 1 76 ? 6.082 7.883 23.109 1 92.62 76 SER A O 1
ATOM 620 N N . TYR A 1 77 ? 7.348 8.062 21.312 1 95.62 77 TYR A N 1
ATOM 621 C CA . TYR A 1 77 ? 6.457 7.211 20.531 1 95.62 77 TYR A CA 1
ATOM 622 C C . TYR A 1 77 ? 6.555 5.762 20.984 1 95.62 77 TYR A C 1
ATOM 624 O O . TYR A 1 77 ? 5.551 5.051 21.047 1 95.62 77 TYR A O 1
ATOM 632 N N . LEU A 1 78 ? 7.738 5.289 21.25 1 93 78 LEU A N 1
ATOM 633 C CA . LEU A 1 78 ? 7.941 3.885 21.594 1 93 78 LEU A CA 1
ATOM 634 C C . LEU A 1 78 ? 7.164 3.516 22.859 1 93 78 LEU A C 1
ATOM 636 O O . LEU A 1 78 ? 6.629 2.412 22.953 1 93 78 LEU A O 1
ATOM 640 N N . ASN A 1 79 ? 7.133 4.414 23.75 1 92.5 79 ASN A N 1
ATOM 641 C CA . ASN A 1 79 ? 6.344 4.191 24.953 1 92.5 79 ASN A CA 1
ATOM 642 C C . ASN A 1 79 ? 4.852 4.09 24.641 1 92.5 79 ASN A C 1
ATOM 644 O O . ASN A 1 79 ? 4.148 3.258 25.219 1 92.5 79 ASN A O 1
ATOM 648 N N . GLU A 1 80 ? 4.383 4.945 23.766 1 94.62 80 GLU A N 1
ATOM 649 C CA . GLU A 1 80 ? 2.992 4.922 23.312 1 94.62 80 GLU A CA 1
ATOM 650 C C . GLU A 1 80 ? 2.684 3.643 22.547 1 94.62 80 GLU A C 1
ATOM 652 O O . GLU A 1 80 ? 1.631 3.029 22.734 1 94.62 80 GLU A O 1
ATOM 657 N N . LYS A 1 81 ? 3.59 3.273 21.688 1 96.25 81 LYS A N 1
ATOM 658 C CA . LYS A 1 81 ? 3.439 2.113 20.828 1 96.25 81 LYS A CA 1
ATOM 659 C C . LYS A 1 81 ? 3.244 0.836 21.625 1 96.25 81 LYS A C 1
ATOM 661 O O . LYS A 1 81 ? 2.467 -0.038 21.25 1 96.25 81 LYS A O 1
ATOM 666 N N . GLU A 1 82 ? 3.932 0.693 22.75 1 95.62 82 GLU A N 1
ATOM 667 C CA . GLU A 1 82 ? 3.93 -0.533 23.547 1 95.62 82 GLU A CA 1
ATOM 668 C C . GLU A 1 82 ? 2.523 -0.872 24.031 1 95.62 82 GLU A C 1
ATOM 670 O O . GLU A 1 82 ? 2.014 -1.962 23.766 1 95.62 82 GLU A O 1
ATOM 675 N N . TRP A 1 83 ? 1.859 0.047 24.688 1 96.5 83 TRP A N 1
ATOM 676 C CA . TRP A 1 83 ? 0.549 -0.294 25.234 1 96.5 83 TRP A CA 1
ATOM 677 C C . TRP A 1 83 ? -0.509 -0.311 24.141 1 96.5 83 TRP A C 1
ATOM 679 O O . TRP A 1 83 ? -1.463 -1.091 24.188 1 96.5 83 TRP A O 1
ATOM 689 N N . LEU A 1 84 ? -0.401 0.506 23.078 1 97.56 84 LEU A N 1
ATOM 690 C CA . LEU A 1 84 ? -1.318 0.466 21.953 1 97.56 84 LEU A CA 1
ATOM 691 C C . LEU A 1 84 ? -1.242 -0.88 21.234 1 97.56 84 LEU A C 1
ATOM 693 O O . LEU A 1 84 ? -2.268 -1.432 20.828 1 97.56 84 LEU A O 1
ATOM 697 N N . ARG A 1 85 ? -0.01 -1.368 21.078 1 96.88 85 ARG A N 1
ATOM 698 C CA . ARG A 1 85 ? 0.208 -2.674 20.469 1 96.88 85 ARG A CA 1
ATOM 699 C C . ARG A 1 85 ? -0.406 -3.785 21.312 1 96.88 85 ARG A C 1
ATOM 701 O O . ARG A 1 85 ? -1.102 -4.656 20.781 1 96.88 85 ARG A O 1
ATOM 708 N N . GLU A 1 86 ? -0.229 -3.752 22.547 1 95.25 86 GLU A N 1
ATOM 709 C CA . GLU A 1 86 ? -0.66 -4.809 23.469 1 95.25 86 GLU A CA 1
ATOM 710 C C . GLU A 1 86 ? -2.178 -4.816 23.625 1 95.25 86 GLU A C 1
ATOM 712 O O . GLU A 1 86 ? -2.795 -5.883 23.672 1 95.25 86 GLU A O 1
ATOM 717 N N . GLU A 1 87 ? -2.719 -3.67 23.625 1 95.62 87 GLU A N 1
ATOM 718 C CA . GLU A 1 87 ? -4.113 -3.605 24.047 1 95.62 87 GLU A CA 1
ATOM 719 C C . GLU A 1 87 ? -5.047 -3.412 22.859 1 95.62 87 GLU A C 1
ATOM 721 O O . GLU A 1 87 ? -6.227 -3.758 22.922 1 95.62 87 GLU A O 1
ATOM 726 N N . TYR A 1 88 ? -4.469 -2.869 21.719 1 96.5 88 TYR A N 1
ATOM 727 C CA . TYR A 1 88 ? -5.422 -2.463 20.703 1 96.5 88 TYR A CA 1
ATOM 728 C C . TYR A 1 88 ? -5.062 -3.076 19.344 1 96.5 88 TYR A C 1
ATOM 730 O O . TYR A 1 88 ? -5.887 -3.76 18.734 1 96.5 88 TYR A O 1
ATOM 738 N N . ASN A 1 89 ? -3.891 -2.885 18.859 1 97.69 89 ASN A N 1
ATOM 739 C CA . ASN A 1 89 ? -3.551 -3.354 17.516 1 97.69 89 ASN A CA 1
ATOM 740 C C . ASN A 1 89 ? -2.125 -3.895 17.453 1 97.69 89 ASN A C 1
ATOM 742 O O . ASN A 1 89 ? -1.163 -3.125 17.484 1 97.69 89 ASN A O 1
ATOM 746 N N . PRO A 1 90 ? -1.923 -5.145 17.25 1 97.06 90 PRO A N 1
ATOM 747 C CA . PRO A 1 90 ? -0.584 -5.738 17.219 1 97.06 90 PRO A CA 1
ATOM 748 C C . PRO A 1 90 ? 0.26 -5.242 16.047 1 97.06 90 PRO A C 1
ATOM 750 O O . PRO A 1 90 ? 1.479 -5.434 16.031 1 97.06 90 PRO A O 1
ATOM 753 N N . LEU A 1 91 ? -0.393 -4.625 15.086 1 98.06 91 LEU A N 1
ATOM 754 C CA . LEU A 1 91 ? 0.326 -4.133 13.914 1 98.06 91 LEU A CA 1
ATOM 755 C C . LEU A 1 91 ? 0.744 -2.68 14.109 1 98.06 91 LEU A C 1
ATOM 757 O O . LEU A 1 91 ? 1.122 -2.008 13.148 1 98.06 91 LEU A O 1
ATOM 761 N N . MET A 1 92 ? 0.779 -2.229 15.266 1 97.69 92 MET A N 1
ATOM 762 C CA . MET A 1 92 ? 0.966 -0.822 15.609 1 97.69 92 MET A CA 1
ATOM 763 C C . MET A 1 92 ? 2.195 -0.248 14.914 1 97.69 92 MET A C 1
ATOM 765 O O . MET A 1 92 ? 3.27 -0.85 14.945 1 97.69 92 MET A O 1
ATOM 769 N N . ASN A 1 93 ? 1.996 0.836 14.242 1 96.19 93 ASN A N 1
ATOM 770 C CA . ASN A 1 93 ? 3.023 1.666 13.625 1 96.19 93 ASN A CA 1
ATOM 771 C C . ASN A 1 93 ? 2.504 3.066 13.32 1 96.19 93 ASN A C 1
ATOM 773 O O . ASN A 1 93 ? 1.311 3.338 13.469 1 96.19 93 ASN A O 1
ATOM 777 N N . CYS A 1 94 ? 3.412 4.023 13.008 1 96.88 94 CYS A N 1
ATOM 778 C CA . CYS A 1 94 ? 3.008 5.34 12.531 1 96.88 94 CYS A CA 1
ATOM 779 C C . CYS A 1 94 ? 2.832 5.344 11.016 1 96.88 94 CYS A C 1
ATOM 781 O O . CYS A 1 94 ? 3.586 4.688 10.297 1 96.88 94 CYS A O 1
ATOM 783 N N . PRO A 1 95 ? 1.88 6.066 10.547 1 98.56 95 PRO A N 1
ATOM 784 C CA . PRO A 1 95 ? 0.794 6.762 11.242 1 98.56 95 PRO A CA 1
ATOM 785 C C . PRO A 1 95 ? -0.268 5.805 11.781 1 98.56 95 PRO A C 1
ATOM 787 O O . PRO A 1 95 ? -0.363 4.66 11.328 1 98.56 95 PRO A O 1
ATOM 790 N N . PHE A 1 96 ? -0.964 6.223 12.789 1 98.88 96 PHE A N 1
ATOM 791 C CA . PHE A 1 96 ? -2.141 5.5 13.266 1 98.88 96 PHE A CA 1
ATOM 792 C C . PHE A 1 96 ? -3.305 6.457 13.492 1 98.88 96 PHE A C 1
ATOM 794 O O . PHE A 1 96 ? -3.1 7.652 13.711 1 98.88 96 PHE A O 1
ATOM 801 N N . VAL A 1 97 ? -4.504 5.938 13.398 1 98.94 97 VAL A N 1
ATOM 802 C CA . VAL A 1 97 ? -5.719 6.695 13.68 1 98.94 97 VAL A CA 1
ATOM 803 C C . VAL A 1 97 ? -6.516 6.012 14.781 1 98.94 97 VAL A C 1
ATOM 805 O O . VAL A 1 97 ? -6.707 4.793 14.758 1 98.94 97 VAL A O 1
ATOM 808 N N . VAL A 1 98 ? -6.836 6.785 15.766 1 98.81 98 VAL A N 1
ATOM 809 C CA . VAL A 1 98 ? -7.797 6.32 16.75 1 98.81 98 VAL A CA 1
ATOM 810 C C . VAL A 1 98 ? -9.219 6.668 16.312 1 98.81 98 VAL A C 1
ATOM 812 O O . VAL A 1 98 ? -9.523 7.836 16.062 1 98.81 98 VAL A O 1
ATOM 815 N N . ASP A 1 99 ? -9.992 5.676 16.078 1 98.62 99 ASP A N 1
ATOM 816 C CA . ASP A 1 99 ? -11.438 5.824 15.938 1 98.62 99 ASP A CA 1
ATOM 817 C C . ASP A 1 99 ? -12.109 5.941 17.297 1 98.62 99 ASP A C 1
ATOM 819 O O . ASP A 1 99 ? -12.453 4.934 17.922 1 98.62 99 ASP A O 1
ATOM 823 N N . CYS A 1 100 ? -12.375 7.152 17.688 1 98.12 100 CYS A N 1
ATOM 824 C CA . CYS A 1 100 ? -12.797 7.402 19.062 1 98.12 100 CYS A CA 1
ATOM 825 C C . CYS A 1 100 ? -14.227 6.906 19.281 1 98.12 100 CYS A C 1
ATOM 827 O O . CYS A 1 100 ? -14.586 6.559 20.406 1 98.12 100 CYS A O 1
ATOM 829 N N . ALA A 1 101 ? -15.039 6.887 18.25 1 96.88 101 ALA A N 1
ATOM 830 C CA . ALA A 1 101 ? -16.422 6.414 18.375 1 96.88 101 ALA A CA 1
ATOM 831 C C . ALA A 1 101 ? -16.453 4.926 18.719 1 96.88 101 ALA A C 1
ATOM 833 O O . ALA A 1 101 ? -17.359 4.469 19.422 1 96.88 101 ALA A O 1
ATOM 834 N N . ASN A 1 102 ? -15.453 4.199 18.297 1 96.69 102 ASN A N 1
ATOM 835 C CA . ASN A 1 102 ? -15.469 2.754 18.484 1 96.69 102 ASN A CA 1
ATOM 836 C C . ASN A 1 102 ? -14.273 2.279 19.297 1 96.69 102 ASN A C 1
ATOM 838 O O . ASN A 1 102 ? -14.055 1.075 19.453 1 96.69 102 ASN A O 1
ATOM 842 N N . GLU A 1 103 ? -13.484 3.178 19.797 1 97.12 103 GLU A N 1
ATOM 843 C CA . GLU A 1 103 ? -12.336 2.896 20.656 1 97.12 103 GLU A CA 1
ATOM 844 C C . GLU A 1 103 ? -11.422 1.853 20.031 1 97.12 103 GLU A C 1
ATOM 846 O O . GLU A 1 103 ? -11.102 0.837 20.656 1 97.12 103 GLU A O 1
ATOM 851 N N . ARG A 1 104 ? -10.961 2.123 18.844 1 97.38 104 ARG A N 1
ATOM 852 C CA . ARG A 1 104 ? -10.055 1.221 18.141 1 97.38 104 ARG A CA 1
ATOM 853 C C . ARG A 1 104 ? -8.977 1.999 17.406 1 97.38 104 ARG A C 1
ATOM 855 O O . ARG A 1 104 ? -9.109 3.205 17.188 1 97.38 104 ARG A O 1
ATOM 862 N N . VAL A 1 105 ? -7.875 1.308 17.062 1 98.62 105 VAL A N 1
ATOM 863 C CA . VAL A 1 105 ? -6.723 1.916 16.422 1 98.62 105 VAL A CA 1
ATOM 864 C C . VAL A 1 105 ? -6.512 1.287 15.039 1 98.62 105 VAL A C 1
ATOM 866 O O . VAL A 1 105 ? -6.461 0.062 14.914 1 98.62 105 VAL A O 1
ATOM 869 N N . ILE A 1 106 ? -6.453 2.119 14.016 1 98.81 106 ILE A N 1
ATOM 870 C CA . ILE A 1 106 ? -6.188 1.69 12.648 1 98.81 106 ILE A CA 1
ATOM 871 C C . ILE A 1 106 ? -4.789 2.139 12.234 1 98.81 106 ILE A C 1
ATOM 873 O O . ILE A 1 106 ? -4.383 3.268 12.516 1 98.81 106 ILE A O 1
ATOM 877 N N . VAL A 1 107 ? -4.078 1.19 11.547 1 98.69 107 VAL A N 1
ATOM 878 C CA . VAL A 1 107 ? -2.719 1.496 11.109 1 98.69 107 VAL A CA 1
ATOM 879 C C . VAL A 1 107 ? -2.584 1.232 9.617 1 98.69 107 VAL A C 1
ATOM 881 O O . VAL A 1 107 ? -3.557 0.868 8.953 1 98.69 107 VAL A O 1
ATOM 884 N N . GLN A 1 108 ? -1.352 1.493 9.117 1 98.69 108 GLN A N 1
ATOM 885 C CA . GLN A 1 108 ? -1.037 1.385 7.695 1 98.69 108 GLN A CA 1
ATOM 886 C C . GLN A 1 108 ? -1.708 2.5 6.895 1 98.69 108 GLN A C 1
ATOM 888 O O . GLN A 1 108 ? -2.938 2.588 6.855 1 98.69 108 GLN A O 1
ATOM 893 N N . THR A 1 109 ? -0.923 3.26 6.184 1 98.81 109 THR A N 1
ATOM 894 C CA . THR A 1 109 ? -1.322 4.527 5.586 1 98.81 109 THR A CA 1
ATOM 895 C C . THR A 1 109 ? -2.508 4.336 4.645 1 98.81 109 THR A C 1
ATOM 897 O O . THR A 1 109 ? -3.547 4.977 4.809 1 98.81 109 THR A O 1
ATOM 90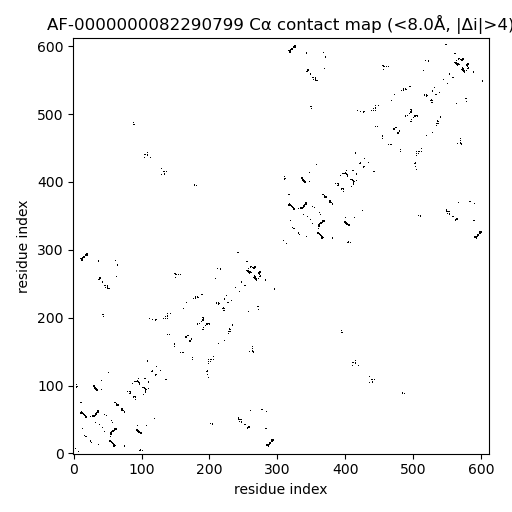0 N N . ASN A 1 110 ? -2.426 3.41 3.711 1 98.88 110 ASN A N 1
ATOM 901 C CA . ASN A 1 110 ? -3.496 3.268 2.73 1 98.88 110 ASN A CA 1
ATOM 902 C C . ASN A 1 110 ? -4.75 2.664 3.355 1 98.88 110 ASN A C 1
ATOM 904 O O . ASN A 1 110 ? -5.867 2.951 2.918 1 98.88 110 ASN A O 1
ATOM 908 N N . ALA A 1 111 ? -4.578 1.827 4.402 1 98.88 111 ALA A N 1
ATOM 909 C CA . ALA A 1 111 ? -5.742 1.353 5.145 1 98.88 111 ALA A CA 1
ATOM 910 C C . ALA A 1 111 ? -6.426 2.5 5.883 1 98.88 111 ALA A C 1
ATOM 912 O O . ALA A 1 111 ? -7.656 2.566 5.934 1 98.88 111 ALA A O 1
ATOM 913 N N . ILE A 1 112 ? -5.641 3.408 6.414 1 98.94 112 ILE A N 1
ATOM 914 C CA . ILE A 1 112 ? -6.18 4.578 7.098 1 98.94 112 ILE A CA 1
ATOM 915 C C . ILE A 1 112 ? -6.938 5.453 6.105 1 98.94 112 ILE A C 1
ATOM 917 O O . ILE A 1 112 ? -8.055 5.895 6.383 1 98.94 112 ILE A O 1
ATOM 921 N N . PHE A 1 113 ? -6.348 5.664 4.914 1 98.94 113 PHE A N 1
ATOM 922 C CA . PHE A 1 113 ? -7.02 6.441 3.881 1 98.94 113 PHE A CA 1
ATOM 923 C C . PHE A 1 113 ? -8.367 5.82 3.529 1 98.94 113 PHE A C 1
ATOM 925 O O . PHE A 1 113 ? -9.367 6.531 3.412 1 98.94 113 PHE A O 1
ATOM 932 N N . SER A 1 114 ? -8.383 4.535 3.354 1 98.81 114 SER A N 1
ATOM 933 C CA . SER A 1 114 ? -9.617 3.85 2.984 1 98.81 114 SER A CA 1
ATOM 934 C C . SER A 1 114 ? -10.648 3.936 4.102 1 98.81 114 SER A C 1
ATOM 936 O O . SER A 1 114 ? -11.828 4.215 3.846 1 98.81 114 SER A O 1
ATOM 938 N N . PHE A 1 115 ? -10.234 3.693 5.328 1 98.88 115 PHE A N 1
ATOM 939 C CA . PHE A 1 115 ? -11.125 3.756 6.484 1 98.88 115 PHE A CA 1
ATOM 940 C C . PHE A 1 115 ? -11.727 5.148 6.629 1 98.88 115 PHE A C 1
ATOM 942 O O . PHE A 1 115 ? -12.945 5.301 6.664 1 98.88 115 PHE A O 1
ATOM 949 N N . LEU A 1 116 ? -10.852 6.18 6.641 1 98.94 116 LEU A N 1
ATOM 950 C CA . LEU A 1 116 ? -11.336 7.551 6.762 1 98.94 116 LEU A CA 1
ATOM 951 C C . LEU A 1 116 ? -12.188 7.934 5.559 1 98.94 116 LEU A C 1
ATOM 953 O O . LEU A 1 116 ? -13.188 8.641 5.703 1 98.94 116 LEU A O 1
ATOM 957 N N . GLY A 1 117 ? -11.711 7.477 4.395 1 98.81 117 GLY A N 1
ATOM 958 C CA . GLY A 1 117 ? -12.492 7.762 3.201 1 98.81 117 GLY A CA 1
ATOM 959 C C . GLY A 1 117 ? -13.93 7.285 3.295 1 98.81 117 GLY A C 1
ATOM 960 O O . GLY A 1 117 ? -14.852 7.992 2.883 1 98.81 117 GLY A O 1
ATOM 961 N N . ARG A 1 118 ? -14.117 6.09 3.803 1 98.19 118 ARG A N 1
ATOM 962 C CA . ARG A 1 118 ? -15.469 5.566 3.977 1 98.19 118 ARG A CA 1
ATOM 963 C C . ARG A 1 118 ? -16.234 6.352 5.039 1 98.19 118 ARG A C 1
ATOM 965 O O . ARG A 1 118 ? -17.391 6.727 4.828 1 98.19 118 ARG A O 1
ATOM 972 N N . GLU A 1 119 ? -15.586 6.625 6.145 1 98.31 119 GLU A N 1
ATOM 973 C CA . GLU A 1 119 ? -16.234 7.309 7.262 1 98.31 119 GLU A CA 1
ATOM 974 C C . GLU A 1 119 ? -16.625 8.734 6.891 1 98.31 119 GLU A C 1
ATOM 976 O O . GLU A 1 119 ? -17.609 9.266 7.395 1 98.31 119 GLU A O 1
ATOM 981 N N . LEU A 1 120 ? -15.859 9.359 5.98 1 98.31 120 LEU A N 1
ATOM 982 C CA . LEU A 1 120 ? -16.016 10.781 5.676 1 98.31 120 LEU A CA 1
ATOM 983 C C . LEU A 1 120 ? -16.656 10.969 4.305 1 98.31 120 LEU A C 1
ATOM 985 O O . LEU A 1 120 ? -16.75 12.094 3.807 1 98.31 120 LEU A O 1
ATOM 989 N N . ASN A 1 121 ? -17.016 9.875 3.672 1 97.56 121 ASN A N 1
ATOM 990 C CA . ASN A 1 121 ? -17.594 9.883 2.334 1 97.56 121 ASN A CA 1
ATOM 991 C C . ASN A 1 121 ? -16.641 10.492 1.312 1 97.56 121 ASN A C 1
ATOM 993 O O . ASN A 1 121 ? -17.031 11.383 0.556 1 97.56 121 ASN A O 1
ATOM 997 N N . MET A 1 122 ? -15.406 10.078 1.369 1 98.62 122 MET A N 1
ATOM 998 C CA . MET A 1 122 ? -14.359 10.57 0.481 1 98.62 122 MET A CA 1
ATOM 999 C C . MET A 1 122 ? -13.633 9.422 -0.194 1 98.62 122 MET A C 1
ATOM 1001 O O . MET A 1 122 ? -12.43 9.516 -0.463 1 98.62 122 MET A O 1
ATOM 1005 N N . LEU A 1 123 ? -14.289 8.289 -0.374 1 98.44 123 LEU A N 1
ATOM 1006 C CA . LEU A 1 123 ? -13.695 7.145 -1.053 1 98.44 123 LEU A CA 1
ATOM 1007 C C . LEU A 1 123 ? -14.492 6.77 -2.295 1 98.44 123 LEU A C 1
ATOM 1009 O O . LEU A 1 123 ? -14.664 5.586 -2.592 1 98.44 123 LEU A O 1
ATOM 1013 N N . GLY A 1 124 ? -15.039 7.77 -2.953 1 95.44 124 GLY A N 1
ATOM 1014 C CA . GLY A 1 124 ? -15.844 7.551 -4.145 1 95.44 124 GLY A CA 1
ATOM 1015 C C . GLY A 1 124 ? -17.328 7.43 -3.85 1 95.44 124 GLY A C 1
ATOM 1016 O O . GLY A 1 124 ? -17.719 7.074 -2.736 1 95.44 124 GLY A O 1
ATOM 1017 N N . GLU A 1 125 ? -18.156 7.652 -4.871 1 95 125 GLU A N 1
ATOM 1018 C CA . GLU A 1 125 ? -19.609 7.664 -4.703 1 95 125 GLU A CA 1
ATOM 1019 C C . GLU A 1 125 ? -20.234 6.332 -5.121 1 95 125 GLU A C 1
ATOM 1021 O O . GLU A 1 125 ? -21.375 6.039 -4.777 1 95 125 GLU A O 1
ATOM 1026 N N . THR A 1 126 ? -19.5 5.613 -5.902 1 96.44 126 THR A N 1
ATOM 1027 C CA . THR A 1 126 ? -19.938 4.305 -6.379 1 96.44 126 THR A CA 1
ATOM 1028 C C . THR A 1 126 ? -18.875 3.244 -6.078 1 96.44 126 THR A C 1
ATOM 1030 O O . THR A 1 126 ? -17.734 3.572 -5.789 1 96.44 126 THR A O 1
ATOM 1033 N N . PRO A 1 127 ? -19.234 1.976 -6.184 1 95.25 127 PRO A N 1
ATOM 1034 C CA . PRO A 1 127 ? -18.234 0.915 -6.027 1 95.25 127 PRO A CA 1
ATOM 1035 C C . PRO A 1 127 ? -17.078 1.051 -7.008 1 95.25 127 PRO A C 1
ATOM 1037 O O . PRO A 1 127 ? -15.922 0.792 -6.645 1 95.25 127 PRO A O 1
ATOM 1040 N N . ASP A 1 128 ? -17.375 1.427 -8.203 1 96.12 128 ASP A N 1
ATOM 1041 C CA . ASP A 1 128 ? -16.312 1.628 -9.195 1 96.12 128 ASP A CA 1
ATOM 1042 C C . ASP A 1 128 ? -15.391 2.773 -8.797 1 96.12 128 ASP A C 1
ATOM 1044 O O . ASP A 1 128 ? -14.172 2.688 -8.977 1 96.12 128 ASP A O 1
ATOM 1048 N N . ASP A 1 129 ? -15.969 3.854 -8.25 1 97.56 129 ASP A N 1
ATOM 1049 C CA . ASP A 1 129 ? -15.172 4.977 -7.77 1 97.56 129 ASP A CA 1
ATOM 1050 C C . ASP A 1 129 ? -14.25 4.551 -6.633 1 97.56 129 ASP A C 1
ATOM 1052 O O . ASP A 1 129 ? -13.117 5.031 -6.531 1 97.56 129 ASP A O 1
ATOM 1056 N N . GLN A 1 130 ? -14.805 3.709 -5.828 1 98.25 130 GLN A N 1
ATOM 1057 C CA . GLN A 1 130 ? -13.992 3.217 -4.719 1 98.25 130 GLN A CA 1
ATOM 1058 C C . GLN A 1 130 ? -12.766 2.461 -5.227 1 98.25 130 GLN A C 1
ATOM 1060 O O . GLN A 1 130 ? -11.664 2.633 -4.707 1 98.25 130 GLN A O 1
ATOM 1065 N N . VAL A 1 131 ? -12.906 1.63 -6.227 1 98.5 131 VAL A N 1
ATOM 1066 C CA . VAL A 1 131 ? -11.797 0.883 -6.812 1 98.5 131 VAL A CA 1
ATOM 1067 C C . VAL A 1 131 ? -10.773 1.853 -7.398 1 98.5 131 VAL A C 1
ATOM 1069 O O . VAL A 1 131 ? -9.57 1.679 -7.211 1 98.5 131 VAL A O 1
ATOM 1072 N N . LYS A 1 132 ? -11.266 2.865 -8.07 1 98.31 132 LYS A N 1
ATOM 1073 C CA . LYS A 1 132 ? -10.375 3.879 -8.625 1 98.31 132 LYS A CA 1
ATOM 1074 C C . LYS A 1 132 ? -9.578 4.574 -7.527 1 98.31 132 LYS A C 1
ATOM 1076 O O . LYS A 1 132 ? -8.375 4.797 -7.676 1 98.31 132 LYS A O 1
ATOM 1081 N N . CYS A 1 133 ? -10.25 4.898 -6.453 1 98.81 133 CYS A N 1
ATOM 1082 C CA . CYS A 1 133 ? -9.562 5.523 -5.328 1 98.81 133 CYS A CA 1
ATOM 1083 C C . CYS A 1 133 ? -8.453 4.629 -4.801 1 98.81 133 CYS A C 1
ATOM 1085 O O . CYS A 1 133 ? -7.344 5.098 -4.531 1 98.81 133 CYS A O 1
ATOM 1087 N N . GLU A 1 134 ? -8.75 3.383 -4.688 1 98.81 134 GLU A N 1
ATOM 1088 C CA . GLU A 1 134 ? -7.781 2.43 -4.152 1 98.81 134 GLU A CA 1
ATOM 1089 C C . GLU A 1 134 ? -6.586 2.27 -5.09 1 98.81 134 GLU A C 1
ATOM 1091 O O . GLU A 1 134 ? -5.441 2.215 -4.637 1 98.81 134 GLU A O 1
ATOM 1096 N N . GLU A 1 135 ? -6.801 2.223 -6.383 1 98.75 135 GLU A N 1
ATOM 1097 C CA . GLU A 1 135 ? -5.719 2.18 -7.359 1 98.75 135 GLU A CA 1
ATOM 1098 C C . GLU A 1 135 ? -4.832 3.416 -7.254 1 98.75 135 GLU A C 1
ATOM 1100 O O . GLU A 1 135 ? -3.604 3.307 -7.25 1 98.75 135 GLU A O 1
ATOM 1105 N N . LEU A 1 136 ? -5.477 4.504 -7.176 1 98.88 136 LEU A N 1
ATOM 1106 C CA . LEU A 1 136 ? -4.77 5.781 -7.164 1 98.88 136 LEU A CA 1
ATOM 1107 C C . LEU A 1 136 ? -3.967 5.949 -5.879 1 98.88 136 LEU A C 1
ATOM 1109 O O . LEU A 1 136 ? -2.854 6.477 -5.898 1 98.88 136 LEU A O 1
ATOM 1113 N N . LEU A 1 137 ? -4.555 5.492 -4.754 1 98.88 137 LEU A N 1
ATOM 1114 C CA . LEU A 1 137 ? -3.807 5.523 -3.502 1 98.88 137 LEU A CA 1
ATOM 1115 C C . LEU A 1 137 ? -2.527 4.703 -3.613 1 98.88 137 LEU A C 1
ATOM 1117 O O . LEU A 1 137 ? -1.467 5.133 -3.154 1 98.88 137 LEU A O 1
ATOM 1121 N N . CYS A 1 138 ? -2.658 3.576 -4.227 1 98.81 138 CYS A N 1
ATOM 1122 C CA . CYS A 1 138 ? -1.48 2.738 -4.43 1 98.81 138 CYS A CA 1
ATOM 1123 C C . CYS A 1 138 ? -0.491 3.408 -5.375 1 98.81 138 CYS A C 1
ATOM 1125 O O . CYS A 1 138 ? 0.718 3.385 -5.133 1 98.81 138 CYS A O 1
ATOM 1127 N N . GLU A 1 139 ? -0.983 4.008 -6.438 1 98.69 139 GLU A N 1
ATOM 1128 C CA . GLU A 1 139 ? -0.129 4.695 -7.402 1 98.69 139 GLU A CA 1
ATOM 1129 C C . GLU A 1 139 ? 0.644 5.832 -6.738 1 98.69 139 GLU A C 1
ATOM 1131 O O . GLU A 1 139 ? 1.851 5.977 -6.949 1 98.69 139 GLU A O 1
ATOM 1136 N N . VAL A 1 140 ? -0.028 6.59 -5.969 1 98.81 140 VAL A N 1
ATOM 1137 C CA . VAL A 1 140 ? 0.598 7.723 -5.301 1 98.81 140 VAL A CA 1
ATOM 1138 C C . VAL A 1 140 ? 1.614 7.223 -4.277 1 98.81 140 VAL A C 1
ATOM 1140 O O . VAL A 1 140 ? 2.67 7.832 -4.09 1 98.81 140 VAL A O 1
ATOM 1143 N N . MET A 1 141 ? 1.287 6.137 -3.611 1 98.69 141 MET A N 1
ATOM 1144 C CA . MET A 1 141 ? 2.227 5.551 -2.658 1 98.69 141 MET A CA 1
ATOM 1145 C C . MET A 1 141 ? 3.52 5.141 -3.352 1 98.69 141 MET A C 1
ATOM 1147 O O . MET A 1 141 ? 4.602 5.254 -2.775 1 98.69 141 MET A O 1
ATOM 1151 N N . ASP A 1 142 ? 3.432 4.656 -4.609 1 97.88 142 ASP A N 1
ATOM 1152 C CA . ASP A 1 142 ? 4.629 4.34 -5.383 1 97.88 142 ASP A CA 1
ATOM 1153 C C . ASP A 1 142 ? 5.504 5.578 -5.562 1 97.88 142 ASP A C 1
ATOM 1155 O O . ASP A 1 142 ? 6.734 5.492 -5.48 1 97.88 142 ASP A O 1
ATOM 1159 N N . ILE A 1 143 ? 4.891 6.699 -5.816 1 98.38 143 ILE A N 1
ATOM 1160 C CA . ILE A 1 143 ? 5.613 7.961 -5.957 1 98.38 143 ILE A CA 1
ATOM 1161 C C . ILE A 1 143 ? 6.227 8.359 -4.617 1 98.38 143 ILE A C 1
ATOM 1163 O O . ILE A 1 143 ? 7.391 8.766 -4.555 1 98.38 143 ILE A O 1
ATOM 1167 N N . ARG A 1 144 ? 5.453 8.18 -3.57 1 98.31 144 ARG A N 1
ATOM 1168 C CA . ARG A 1 144 ? 5.914 8.5 -2.223 1 98.31 144 ARG A CA 1
ATOM 1169 C C . ARG A 1 144 ? 7.141 7.668 -1.855 1 98.31 144 ARG A C 1
ATOM 1171 O O . ARG A 1 144 ? 8.062 8.172 -1.212 1 98.31 144 ARG A O 1
ATOM 1178 N N . ASN A 1 145 ? 7.141 6.477 -2.223 1 97.38 145 ASN A N 1
ATOM 1179 C CA . ASN A 1 145 ? 8.258 5.594 -1.917 1 97.38 145 ASN A CA 1
ATOM 1180 C C . ASN A 1 145 ? 9.555 6.086 -2.564 1 97.38 145 ASN A C 1
ATOM 1182 O O . ASN A 1 145 ? 10.641 5.906 -2.01 1 97.38 145 ASN A O 1
ATOM 1186 N N . GLN A 1 146 ? 9.453 6.73 -3.723 1 97.31 146 GLN A N 1
ATOM 1187 C CA . GLN A 1 146 ? 10.633 7.324 -4.352 1 97.31 146 GLN A CA 1
ATOM 1188 C C . GLN A 1 146 ? 11.188 8.477 -3.518 1 97.31 146 GLN A C 1
ATOM 1190 O O . GLN A 1 146 ? 12.398 8.625 -3.381 1 97.31 146 GLN A O 1
ATOM 1195 N N . MET A 1 147 ? 10.305 9.266 -2.941 1 96.81 147 MET A N 1
ATOM 1196 C CA . MET A 1 147 ? 10.727 10.383 -2.092 1 96.81 147 MET A CA 1
ATOM 1197 C C . MET A 1 147 ? 11.43 9.875 -0.84 1 96.81 147 MET A C 1
ATOM 1199 O O . MET A 1 147 ? 12.461 10.414 -0.441 1 96.81 147 MET A O 1
ATOM 1203 N N . VAL A 1 148 ? 10.867 8.852 -0.242 1 96.69 148 VAL A N 1
ATOM 1204 C CA . VAL A 1 148 ? 11.445 8.305 0.983 1 96.69 148 VAL A CA 1
ATOM 1205 C C . VAL A 1 148 ? 12.836 7.762 0.698 1 96.69 148 VAL A C 1
ATOM 1207 O O . VAL A 1 148 ? 13.781 8.023 1.449 1 96.69 148 VAL A O 1
ATOM 1210 N N . ARG A 1 149 ? 12.977 7.035 -0.411 1 94.38 149 ARG A N 1
ATOM 1211 C CA . ARG A 1 149 ? 14.273 6.5 -0.791 1 94.38 149 ARG A CA 1
ATOM 1212 C C . ARG A 1 149 ? 15.281 7.621 -1.022 1 94.38 149 ARG A C 1
ATOM 1214 O O . ARG A 1 149 ? 16.438 7.52 -0.604 1 94.38 149 ARG A O 1
ATOM 1221 N N . PHE A 1 150 ? 14.852 8.609 -1.642 1 95.81 150 PHE A N 1
ATOM 1222 C CA . PHE A 1 150 ? 15.711 9.758 -1.93 1 95.81 150 PHE A CA 1
ATOM 1223 C C . PHE A 1 150 ? 16.109 10.469 -0.644 1 95.81 150 PHE A C 1
ATOM 1225 O O . PHE A 1 150 ? 17.297 10.688 -0.39 1 95.81 150 PHE A O 1
ATOM 1232 N N . ALA A 1 151 ? 15.117 10.758 0.203 1 95.88 151 ALA A N 1
ATOM 1233 C CA . ALA A 1 151 ? 15.328 11.609 1.371 1 95.88 151 ALA A CA 1
ATOM 1234 C C . ALA A 1 151 ? 16.172 10.898 2.422 1 95.88 151 ALA A C 1
ATOM 1236 O O . ALA A 1 151 ? 16.938 11.547 3.156 1 95.88 151 ALA A O 1
ATOM 1237 N N . TYR A 1 152 ? 16.125 9.594 2.438 1 94.56 152 TYR A N 1
ATOM 1238 C CA . TYR A 1 152 ? 16.797 8.867 3.51 1 94.56 152 TYR A CA 1
ATOM 1239 C C . TYR A 1 152 ? 17.953 8.047 2.967 1 94.56 152 TYR A C 1
ATOM 1241 O O . TYR A 1 152 ? 18.453 7.148 3.645 1 94.56 152 TYR A O 1
ATOM 1249 N N . ALA A 1 153 ? 18.391 8.344 1.796 1 92.44 153 ALA A N 1
ATOM 1250 C CA . ALA A 1 153 ? 19.578 7.691 1.236 1 92.44 153 ALA A CA 1
ATOM 1251 C C . ALA A 1 153 ? 20.812 7.965 2.092 1 92.44 153 ALA A C 1
ATOM 1253 O O . ALA A 1 153 ? 20.938 9.031 2.693 1 92.44 153 ALA A O 1
ATOM 1254 N N . SER A 1 154 ? 21.734 7.016 2.045 1 84.5 154 SER A N 1
ATOM 1255 C CA . SER A 1 154 ? 22.922 7.09 2.896 1 84.5 154 SER A CA 1
ATOM 1256 C C . SER A 1 154 ? 23.938 8.094 2.35 1 84.5 154 SER A C 1
ATOM 1258 O O . SER A 1 154 ? 24.641 8.75 3.115 1 84.5 154 SER A O 1
ATOM 1260 N N . SER A 1 155 ? 24.062 8.156 1.065 1 80.5 155 SER A N 1
ATOM 1261 C CA . SER A 1 155 ? 25.062 9.055 0.492 1 80.5 155 SER A CA 1
ATOM 1262 C C . SER A 1 155 ? 24.531 10.484 0.42 1 80.5 155 SER A C 1
ATOM 1264 O O . SER A 1 155 ? 23.516 10.742 -0.222 1 80.5 155 SER A O 1
ATOM 1266 N N . LYS A 1 156 ? 25.25 11.375 0.999 1 77.25 156 LYS A N 1
ATOM 1267 C CA . LYS A 1 156 ? 24.859 12.781 0.998 1 77.25 156 LYS A CA 1
ATOM 1268 C C . LYS A 1 156 ? 25.547 13.539 -0.136 1 77.25 156 LYS A C 1
ATOM 1270 O O . LYS A 1 156 ? 25.094 14.625 -0.517 1 77.25 156 LYS A O 1
ATOM 1275 N N . GLU A 1 157 ? 26.5 12.906 -0.711 1 82.81 157 GLU A N 1
ATOM 1276 C CA . GLU A 1 157 ? 27.312 13.617 -1.692 1 82.81 157 GLU A CA 1
ATOM 1277 C C . GLU A 1 157 ? 26.641 13.633 -3.062 1 82.81 157 GLU A C 1
ATOM 1279 O O . GLU A 1 157 ? 26.875 14.523 -3.873 1 82.81 157 GLU A O 1
ATOM 1284 N N . ASN A 1 158 ? 25.688 12.812 -3.283 1 89.19 158 ASN A N 1
ATOM 1285 C CA . ASN A 1 158 ? 25.125 12.688 -4.621 1 89.19 158 ASN A CA 1
ATOM 1286 C C . ASN A 1 158 ? 23.641 13.078 -4.633 1 89.19 158 ASN A C 1
ATOM 1288 O O . ASN A 1 158 ? 22.891 12.625 -5.492 1 89.19 158 ASN A O 1
ATOM 1292 N N . ASP A 1 159 ? 23.266 14.031 -3.74 1 91.62 159 ASP A N 1
ATOM 1293 C CA . ASP A 1 159 ? 21.844 14.328 -3.562 1 91.62 159 ASP A CA 1
ATOM 1294 C C . ASP A 1 159 ? 21.281 15.039 -4.785 1 91.62 159 ASP A C 1
ATOM 1296 O O . ASP A 1 159 ? 20.234 14.656 -5.297 1 91.62 159 ASP A O 1
ATOM 1300 N N . LYS A 1 160 ? 22.016 16.016 -5.34 1 93.62 160 LYS A N 1
ATOM 1301 C CA . LYS A 1 160 ? 21.516 16.719 -6.516 1 93.62 160 LYS A CA 1
ATOM 1302 C C . LYS A 1 160 ? 21.406 15.789 -7.719 1 93.62 160 LYS A C 1
ATOM 1304 O O . LYS A 1 160 ? 20.406 15.797 -8.422 1 93.62 160 LYS A O 1
ATOM 1309 N N . SER A 1 161 ? 22.438 15.008 -7.914 1 95.88 161 SER A N 1
ATOM 1310 C CA . SER A 1 161 ? 22.422 14.07 -9.031 1 95.88 161 SER A CA 1
ATOM 1311 C C . SER A 1 161 ? 21.312 13.039 -8.883 1 95.88 161 SER A C 1
ATOM 1313 O O . SER A 1 161 ? 20.672 12.656 -9.867 1 95.88 161 SER A O 1
ATOM 1315 N N . ASP A 1 162 ? 21.047 12.625 -7.699 1 95.56 162 ASP A N 1
ATOM 1316 C CA . ASP A 1 162 ? 19.953 11.695 -7.434 1 95.56 162 ASP A CA 1
ATOM 1317 C C . ASP A 1 162 ? 18.609 12.328 -7.75 1 95.56 162 ASP A C 1
ATOM 1319 O O . ASP A 1 162 ? 17.719 11.68 -8.312 1 95.56 162 ASP A O 1
ATOM 1323 N N . ALA A 1 163 ? 18.469 13.562 -7.328 1 96.12 163 ALA A N 1
ATOM 1324 C CA . ALA A 1 163 ? 17.234 14.297 -7.609 1 96.12 163 ALA A CA 1
ATOM 1325 C C . ALA A 1 163 ? 17 14.422 -9.109 1 96.12 163 ALA A C 1
ATOM 1327 O O . ALA A 1 163 ? 15.875 14.258 -9.586 1 96.12 163 ALA A O 1
ATOM 1328 N N . GLU A 1 164 ? 18.047 14.672 -9.859 1 97.12 164 GLU A N 1
ATOM 1329 C CA . GLU A 1 164 ? 17.969 14.781 -11.312 1 97.12 164 GLU A CA 1
ATOM 1330 C C . GLU A 1 164 ? 17.531 13.469 -11.945 1 97.12 164 GLU A C 1
ATOM 1332 O O . GLU A 1 164 ? 16.719 13.453 -12.859 1 97.12 164 GLU A O 1
ATOM 1337 N N . LEU A 1 165 ? 18.062 12.461 -11.391 1 95.88 165 LEU A N 1
ATOM 1338 C CA . LEU A 1 165 ? 17.719 11.141 -11.922 1 95.88 165 LEU A CA 1
ATOM 1339 C C . LEU A 1 165 ? 16.266 10.805 -11.664 1 95.88 165 LEU A C 1
ATOM 1341 O O . LEU A 1 165 ? 15.594 10.211 -12.508 1 95.88 165 LEU A O 1
ATOM 1345 N N . LEU A 1 166 ? 15.766 11.188 -10.555 1 96.12 166 LEU A N 1
ATOM 1346 C CA . LEU A 1 166 ? 14.375 10.945 -10.188 1 96.12 166 LEU A CA 1
ATOM 1347 C C . LEU A 1 166 ? 13.43 11.703 -11.117 1 96.12 166 LEU A C 1
ATOM 1349 O O . LEU A 1 166 ? 12.367 11.188 -11.484 1 96.12 166 LEU A O 1
ATOM 1353 N N . MET A 1 167 ? 13.836 12.867 -11.531 1 97.25 167 MET A N 1
ATOM 1354 C CA . MET A 1 167 ? 12.922 13.797 -12.188 1 97.25 167 MET A CA 1
ATOM 1355 C C . MET A 1 167 ? 13.156 13.82 -13.695 1 97.25 167 MET A C 1
ATOM 1357 O O . MET A 1 167 ? 12.375 14.414 -14.438 1 97.25 167 MET A O 1
ATOM 1361 N N . ASN A 1 168 ? 14.188 13.102 -14.094 1 96.25 168 ASN A N 1
ATOM 1362 C CA . ASN A 1 168 ? 14.398 13.031 -15.539 1 96.25 168 ASN A CA 1
ATOM 1363 C C . ASN A 1 168 ? 13.234 12.336 -16.234 1 96.25 168 ASN A C 1
ATOM 1365 O O . ASN A 1 168 ? 12.406 11.695 -15.594 1 96.25 168 ASN A O 1
ATOM 1369 N N . SER A 1 169 ? 13.164 12.445 -17.547 1 91.81 169 SER A N 1
ATOM 1370 C CA . SER A 1 169 ? 12.008 11.977 -18.312 1 91.81 169 SER A CA 1
ATOM 1371 C C . SER A 1 169 ? 11.789 10.477 -18.125 1 91.81 169 SER A C 1
ATOM 1373 O O . SER A 1 169 ? 10.656 10.008 -18.141 1 91.81 169 SER A O 1
ATOM 1375 N N . SER A 1 170 ? 12.773 9.758 -17.906 1 92.81 170 SER A N 1
ATOM 1376 C CA . SER A 1 170 ? 12.664 8.312 -17.75 1 92.81 170 SER A CA 1
ATOM 1377 C C . SER A 1 170 ? 12.703 7.906 -16.281 1 92.81 170 SER A C 1
ATOM 1379 O O . SER A 1 170 ? 12.695 6.719 -15.953 1 92.81 170 SER A O 1
ATOM 1381 N N . GLY A 1 171 ? 12.82 8.883 -15.43 1 96.12 171 GLY A N 1
ATOM 1382 C CA . GLY A 1 171 ? 12.875 8.609 -14 1 96.12 171 GLY A CA 1
ATOM 1383 C C . GLY A 1 171 ? 11.547 8.148 -13.438 1 96.12 171 GLY A C 1
ATOM 1384 O O . GLY A 1 171 ? 10.492 8.406 -14.023 1 96.12 171 GLY A O 1
ATOM 1385 N N . PRO A 1 172 ? 11.656 7.465 -12.344 1 96.19 172 PRO A N 1
ATOM 1386 C CA . PRO A 1 172 ? 10.445 6.844 -11.797 1 96.19 172 PRO A CA 1
ATOM 1387 C C . PRO A 1 172 ? 9.398 7.871 -11.367 1 96.19 172 PRO A C 1
ATOM 1389 O O . PRO A 1 172 ? 8.195 7.617 -11.484 1 96.19 172 PRO A O 1
ATOM 1392 N N . VAL A 1 173 ? 9.805 8.992 -10.867 1 98.31 173 VAL A N 1
ATOM 1393 C CA . VAL A 1 173 ? 8.859 10 -10.391 1 98.31 173 VAL A CA 1
ATOM 1394 C C . VAL A 1 173 ? 8.203 10.695 -11.578 1 98.31 173 VAL A C 1
ATOM 1396 O O . VAL A 1 173 ? 6.98 10.875 -11.602 1 98.31 173 VAL A O 1
ATOM 1399 N N . SER A 1 174 ? 8.992 11.047 -12.578 1 97.56 174 SER A N 1
ATOM 1400 C CA . SER A 1 174 ? 8.453 11.648 -13.789 1 97.56 174 SER A CA 1
ATOM 1401 C C . SER A 1 174 ? 7.457 10.719 -14.469 1 97.56 174 SER A C 1
ATOM 1403 O O . SER A 1 174 ? 6.375 11.148 -14.875 1 97.56 174 SER A O 1
ATOM 1405 N N . ARG A 1 175 ? 7.785 9.469 -14.547 1 96.56 175 ARG A N 1
ATOM 1406 C CA . ARG A 1 175 ? 6.875 8.492 -15.148 1 96.56 175 ARG A CA 1
ATOM 1407 C C . ARG A 1 175 ? 5.57 8.414 -14.367 1 96.56 175 ARG A C 1
ATOM 1409 O O . ARG A 1 175 ? 4.496 8.281 -14.953 1 96.56 175 ARG A O 1
ATOM 1416 N N . GLY A 1 176 ? 5.719 8.445 -13.047 1 97.88 176 GLY A N 1
ATOM 1417 C CA . GLY A 1 176 ? 4.531 8.43 -12.211 1 97.88 176 GLY A CA 1
ATOM 1418 C C . GLY A 1 176 ? 3.613 9.617 -12.453 1 97.88 176 GLY A C 1
ATOM 1419 O O . GLY A 1 176 ? 2.406 9.445 -12.633 1 97.88 176 GLY A O 1
ATOM 1420 N N . PHE A 1 177 ? 4.164 10.781 -12.484 1 98.44 177 PHE A N 1
ATOM 1421 C CA . PHE A 1 177 ? 3.369 11.984 -12.703 1 98.44 177 PHE A CA 1
ATOM 1422 C C . PHE A 1 177 ? 2.809 12.008 -14.125 1 98.44 177 PHE A C 1
ATOM 1424 O O . PHE A 1 177 ? 1.703 12.508 -14.352 1 98.44 177 PHE A O 1
ATOM 1431 N N . ASP A 1 178 ? 3.541 11.453 -15.078 1 97.31 178 ASP A N 1
ATOM 1432 C CA . ASP A 1 178 ? 3.035 11.375 -16.438 1 97.31 178 ASP A CA 1
ATOM 1433 C C . ASP A 1 178 ? 1.792 10.492 -16.516 1 97.31 178 ASP A C 1
ATOM 1435 O O . ASP A 1 178 ? 0.828 10.828 -17.219 1 97.31 178 ASP A O 1
ATOM 1439 N N . LYS A 1 179 ? 1.84 9.359 -15.836 1 96.88 179 LYS A N 1
ATOM 1440 C CA . LYS A 1 179 ? 0.667 8.492 -15.773 1 96.88 179 LYS A CA 1
ATOM 1441 C C . LYS A 1 179 ? -0.543 9.242 -15.227 1 96.88 179 LYS A C 1
ATOM 1443 O O . LYS A 1 179 ? -1.642 9.148 -15.781 1 96.88 179 LYS A O 1
ATOM 1448 N N . LEU A 1 180 ? -0.333 9.977 -14.195 1 98.38 180 LEU A N 1
ATOM 1449 C CA . LEU A 1 180 ? -1.423 10.68 -13.539 1 98.38 180 LEU A CA 1
ATOM 1450 C C . LEU A 1 180 ? -1.917 11.844 -14.398 1 98.38 180 LEU A C 1
ATOM 1452 O O . LEU A 1 180 ? -3.107 12.164 -14.391 1 98.38 180 LEU A O 1
ATOM 1456 N N . GLU A 1 181 ? -0.981 12.469 -15.125 1 97.88 181 GLU A N 1
ATOM 1457 C CA . GLU A 1 181 ? -1.365 13.508 -16.078 1 97.88 181 GLU A CA 1
ATOM 1458 C C . GLU A 1 181 ? -2.312 12.961 -17.141 1 97.88 181 GLU A C 1
ATOM 1460 O O . GLU A 1 181 ? -3.346 13.57 -17.438 1 97.88 181 GLU A O 1
ATOM 1465 N N . VAL A 1 182 ? -1.956 11.828 -17.703 1 97.19 182 VAL A N 1
ATOM 1466 C CA . VAL A 1 182 ? -2.789 11.188 -18.719 1 97.19 182 VAL A CA 1
ATOM 1467 C C . VAL A 1 182 ? -4.125 10.781 -18.109 1 97.19 182 VAL A C 1
ATOM 1469 O O . VAL A 1 182 ? -5.18 10.953 -18.719 1 97.19 182 VAL A O 1
ATOM 1472 N N . TYR A 1 183 ? -4.062 10.258 -16.922 1 98 183 TY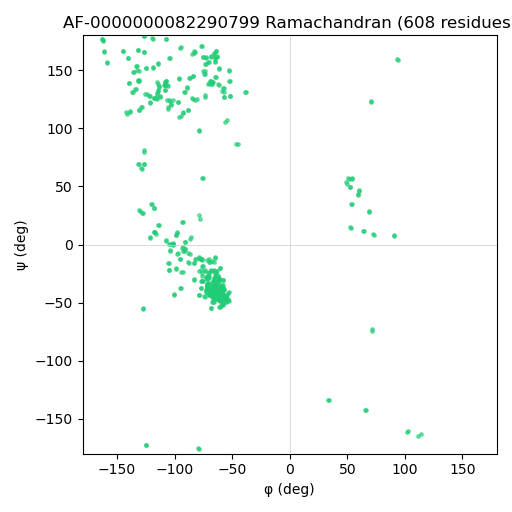R A N 1
ATOM 1473 C CA . TYR A 1 183 ? -5.273 9.875 -16.203 1 98 183 TYR A CA 1
ATOM 1474 C C . TYR A 1 183 ? -6.227 11.062 -16.078 1 98 183 TYR A C 1
ATOM 1476 O O . TYR A 1 183 ? -7.414 10.945 -16.375 1 98 183 TYR A O 1
ATOM 1484 N N . MET A 1 184 ? -5.738 12.195 -15.633 1 96.69 184 MET A N 1
ATOM 1485 C CA . MET A 1 184 ? -6.551 13.383 -15.406 1 96.69 184 MET A CA 1
ATOM 1486 C C . MET A 1 184 ? -7.109 13.914 -16.719 1 96.69 184 MET A C 1
ATOM 1488 O O . MET A 1 184 ? -8.266 14.344 -16.781 1 96.69 184 MET A O 1
ATOM 1492 N N . LYS A 1 185 ? -6.301 13.883 -17.688 1 94.81 185 LYS A N 1
ATOM 1493 C CA . LYS A 1 185 ? -6.738 14.352 -19 1 94.81 185 LYS A CA 1
ATOM 1494 C C . LYS A 1 185 ? -7.918 13.531 -19.516 1 94.81 185 LYS A C 1
ATOM 1496 O O . LYS A 1 185 ? -8.859 14.078 -20.094 1 94.81 185 LYS A O 1
ATOM 1501 N N . ARG A 1 186 ? -7.891 12.344 -19.266 1 95.06 186 ARG A N 1
ATOM 1502 C CA . ARG A 1 186 ? -8.914 11.43 -19.766 1 95.06 186 ARG A CA 1
ATOM 1503 C C . ARG A 1 186 ? -10.188 11.516 -18.938 1 95.06 186 ARG A C 1
ATOM 1505 O O . ARG A 1 186 ? -11.289 11.453 -19.469 1 95.06 186 ARG A O 1
ATOM 1512 N N . SER A 1 187 ? -10.078 11.57 -17.641 1 91.19 187 SER A N 1
ATOM 1513 C CA . SER A 1 187 ? -11.242 11.562 -16.75 1 91.19 187 SER A CA 1
ATOM 1514 C C . SER A 1 187 ? -12.062 12.836 -16.906 1 91.19 187 SER A C 1
ATOM 1516 O O . SER A 1 187 ? -13.289 12.805 -16.781 1 91.19 187 SER A O 1
ATOM 1518 N N . GLN A 1 188 ? -11.477 13.969 -17.141 1 86.75 188 GLN A N 1
ATOM 1519 C CA . GLN A 1 188 ? -12.07 15.289 -17.297 1 86.75 188 GLN A CA 1
ATOM 1520 C C . GLN A 1 188 ? -12.75 15.742 -16 1 86.75 188 GLN A C 1
ATOM 1522 O O . GLN A 1 188 ? -13.57 16.656 -16.016 1 86.75 188 GLN A O 1
ATOM 1527 N N . PHE A 1 189 ? -12.5 15.023 -14.93 1 90.94 189 PHE A N 1
ATOM 1528 C CA . PHE A 1 189 ? -12.992 15.43 -13.617 1 90.94 189 PHE A CA 1
ATOM 1529 C C . PHE A 1 189 ? -12.164 16.594 -13.07 1 90.94 189 PHE A C 1
ATOM 1531 O O . PHE A 1 189 ? -11.062 16.859 -13.547 1 90.94 189 PHE A O 1
ATOM 1538 N N . LYS A 1 190 ? -12.719 17.266 -12.117 1 95.88 190 LYS A N 1
ATOM 1539 C CA . LYS A 1 190 ? -11.992 18.328 -11.422 1 95.88 190 LYS A CA 1
ATOM 1540 C C . LYS A 1 190 ? -10.914 17.75 -10.508 1 95.88 190 LYS A C 1
ATOM 1542 O O . LYS A 1 190 ? -9.883 18.375 -10.289 1 95.88 190 LYS A O 1
ATOM 1547 N N . PHE A 1 191 ? -11.242 16.609 -9.969 1 98.19 191 PHE A N 1
ATOM 1548 C CA . PHE A 1 191 ? -10.297 15.914 -9.102 1 98.19 191 PHE A CA 1
ATOM 1549 C C . PHE A 1 191 ? -10.062 14.492 -9.602 1 98.19 191 PHE A C 1
ATOM 1551 O O . PHE A 1 191 ? -10.406 14.164 -10.742 1 98.19 191 PHE A O 1
ATOM 1558 N N . LEU A 1 192 ? -9.367 13.664 -8.875 1 98.38 192 LEU A N 1
ATOM 1559 C CA . LEU A 1 192 ? -8.93 12.367 -9.383 1 98.38 192 LEU A CA 1
ATOM 1560 C C . LEU A 1 192 ? -10.125 11.461 -9.648 1 98.38 192 LEU A C 1
ATOM 1562 O O . LEU A 1 192 ? -10.141 10.711 -10.625 1 98.38 192 LEU A O 1
ATOM 1566 N N . VAL A 1 193 ? -11.055 11.492 -8.664 1 98.06 193 VAL A N 1
ATOM 1567 C CA . VAL A 1 193 ? -12.258 10.672 -8.812 1 98.06 193 VAL A CA 1
ATOM 1568 C C . VAL A 1 193 ? -13.5 11.539 -8.648 1 98.06 193 VAL A C 1
ATOM 1570 O O . VAL A 1 193 ? -14.016 11.688 -7.535 1 98.06 193 VAL A O 1
ATOM 1573 N N . GLY A 1 194 ? -13.914 12.289 -9.664 1 95.94 194 GLY A N 1
ATOM 1574 C CA . GLY A 1 194 ? -15.117 13.102 -9.625 1 95.94 194 GLY A CA 1
ATOM 1575 C C . GLY A 1 194 ? -14.828 14.578 -9.422 1 95.94 194 GLY A C 1
ATOM 1576 O O . GLY A 1 194 ? -13.711 15.031 -9.641 1 95.94 194 GLY A O 1
ATOM 1577 N N . ASP A 1 195 ? -15.891 15.297 -8.977 1 95.75 195 ASP A N 1
ATOM 1578 C CA . ASP A 1 195 ? -15.797 16.75 -8.914 1 95.75 195 ASP A CA 1
ATOM 1579 C C . ASP A 1 195 ? -15.617 17.234 -7.473 1 95.75 195 ASP A C 1
ATOM 1581 O O . ASP A 1 195 ? -15.547 18.438 -7.211 1 95.75 195 ASP A O 1
ATOM 1585 N N . ARG A 1 196 ? -15.57 16.328 -6.586 1 96.06 196 ARG A N 1
ATOM 1586 C CA . ARG A 1 196 ? -15.195 16.594 -5.203 1 96.06 196 ARG A CA 1
ATOM 1587 C C . ARG A 1 196 ? -13.945 15.812 -4.812 1 96.06 196 ARG A C 1
ATOM 1589 O O . ARG A 1 196 ? -13.711 14.711 -5.316 1 96.06 196 ARG A O 1
ATOM 1596 N N . PRO A 1 197 ? -13.211 16.359 -3.855 1 98.12 197 PRO A N 1
ATOM 1597 C CA . PRO A 1 197 ? -11.992 15.656 -3.463 1 98.12 197 PRO A CA 1
ATOM 1598 C C . PRO A 1 197 ? -12.281 14.32 -2.781 1 98.12 197 PRO A C 1
ATOM 1600 O O . PRO A 1 197 ? -13.227 14.211 -1.999 1 98.12 197 PRO A O 1
ATOM 1603 N N . SER A 1 198 ? -11.508 13.383 -3.111 1 98.44 198 SER A N 1
ATOM 1604 C CA . SER A 1 198 ? -11.5 12.078 -2.457 1 98.44 198 SER A CA 1
ATOM 1605 C C . SER A 1 198 ? -10.141 11.781 -1.828 1 98.44 198 SER A C 1
ATOM 1607 O O . SER A 1 198 ? -9.203 12.57 -1.975 1 98.44 198 SER A O 1
ATOM 1609 N N . ALA A 1 199 ? -9.969 10.688 -1.161 1 98.81 199 ALA A N 1
ATOM 1610 C CA . ALA A 1 199 ? -8.805 10.336 -0.353 1 98.81 199 ALA A CA 1
ATOM 1611 C C . ALA A 1 199 ? -7.516 10.453 -1.163 1 98.81 199 ALA A C 1
ATOM 1613 O O . ALA A 1 199 ? -6.551 11.07 -0.714 1 98.81 199 ALA A O 1
ATOM 1614 N N . PRO A 1 200 ? -7.441 9.914 -2.369 1 98.88 200 PRO A N 1
ATOM 1615 C CA . PRO A 1 200 ? -6.168 9.977 -3.092 1 98.88 200 PRO A CA 1
ATOM 1616 C C . PRO A 1 200 ? -5.777 11.398 -3.479 1 98.88 200 PRO A C 1
ATOM 1618 O O . PRO A 1 200 ? -4.602 11.672 -3.74 1 98.88 200 PRO A O 1
ATOM 1621 N N . ASP A 1 201 ? -6.75 12.312 -3.559 1 98.88 201 ASP A N 1
ATOM 1622 C CA . ASP A 1 201 ? -6.441 13.695 -3.914 1 98.88 201 ASP A CA 1
ATOM 1623 C C . ASP A 1 201 ? -5.48 14.328 -2.904 1 98.88 201 ASP A C 1
ATOM 1625 O O . ASP A 1 201 ? -4.547 15.031 -3.283 1 98.88 201 ASP A O 1
ATOM 1629 N N . PHE A 1 202 ? -5.66 14.016 -1.672 1 98.88 202 PHE A N 1
ATOM 1630 C CA . PHE A 1 202 ? -4.863 14.633 -0.617 1 98.88 202 PHE A CA 1
ATOM 1631 C C . PHE A 1 202 ? -3.439 14.086 -0.627 1 98.88 202 PHE A C 1
ATOM 1633 O O . PHE A 1 202 ? -2.484 14.836 -0.408 1 98.88 202 PHE A O 1
ATOM 1640 N N . HIS A 1 203 ? -3.357 12.805 -0.875 1 98.88 203 HIS A N 1
ATOM 1641 C CA . HIS A 1 203 ? -2.023 12.219 -0.951 1 98.88 203 HIS A CA 1
ATOM 1642 C C . HIS A 1 203 ? -1.267 12.727 -2.172 1 98.88 203 HIS A C 1
ATOM 1644 O O . HIS A 1 203 ? -0.082 13.055 -2.078 1 98.88 203 HIS A O 1
ATOM 1650 N N . LEU A 1 204 ? -1.958 12.805 -3.295 1 98.88 204 LEU A N 1
ATOM 1651 C CA . LEU A 1 204 ? -1.299 13.289 -4.504 1 98.88 204 LEU A CA 1
ATOM 1652 C C . LEU A 1 204 ? -0.849 14.734 -4.34 1 98.88 204 LEU A C 1
ATOM 1654 O O . LEU A 1 204 ? 0.275 15.086 -4.703 1 98.88 204 LEU A O 1
ATOM 1658 N N . TRP A 1 205 ? -1.682 15.555 -3.824 1 98.69 205 TRP A N 1
ATOM 1659 C CA . TRP A 1 205 ? -1.325 16.953 -3.652 1 98.69 205 TRP A CA 1
ATOM 1660 C C . TRP A 1 205 ? -0.061 17.094 -2.811 1 98.69 205 TRP A C 1
ATOM 1662 O O . TRP A 1 205 ? 0.841 17.859 -3.16 1 98.69 205 TRP A O 1
ATOM 1672 N N . GLU A 1 206 ? -0.024 16.359 -1.698 1 98.19 206 GLU A N 1
ATOM 1673 C CA . GLU A 1 206 ? 1.151 16.406 -0.833 1 98.19 206 GLU A CA 1
ATOM 1674 C C . GLU A 1 206 ? 2.41 15.992 -1.591 1 98.19 206 GLU A C 1
ATOM 1676 O O . GLU A 1 206 ? 3.463 16.625 -1.444 1 98.19 206 GLU A O 1
ATOM 1681 N N . MET A 1 207 ? 2.305 14.945 -2.408 1 98.31 207 MET A N 1
ATOM 1682 C CA . MET A 1 207 ? 3.463 14.508 -3.184 1 98.31 207 MET A CA 1
ATOM 1683 C C . MET A 1 207 ? 3.896 15.586 -4.168 1 98.31 207 MET A C 1
ATOM 1685 O O . MET A 1 207 ? 5.09 15.852 -4.32 1 98.31 207 MET A O 1
ATOM 1689 N N . MET A 1 208 ? 2.893 16.172 -4.82 1 98.25 208 MET A N 1
ATOM 1690 C CA . MET A 1 208 ? 3.229 17.266 -5.742 1 98.25 208 MET A CA 1
ATOM 1691 C C . MET A 1 208 ? 3.953 18.391 -5.016 1 98.25 208 MET A C 1
ATOM 1693 O O . MET A 1 208 ? 4.98 18.875 -5.492 1 98.25 208 MET A O 1
ATOM 1697 N N . ASP A 1 209 ? 3.471 18.766 -3.895 1 96.75 209 ASP A N 1
ATOM 1698 C CA . ASP A 1 209 ? 4.066 19.844 -3.125 1 96.75 209 ASP A CA 1
ATOM 1699 C C . ASP A 1 209 ? 5.512 19.516 -2.744 1 96.75 209 ASP A C 1
ATOM 1701 O O . ASP A 1 209 ? 6.398 20.359 -2.889 1 96.75 209 ASP A O 1
ATOM 1705 N N . GLN A 1 210 ? 5.75 18.344 -2.297 1 96.38 210 GLN A N 1
ATOM 1706 C CA . GLN A 1 210 ? 7.094 17.953 -1.889 1 96.38 210 GLN A CA 1
ATOM 1707 C C . GLN A 1 210 ? 8.055 17.969 -3.074 1 96.38 210 GLN A C 1
ATOM 1709 O O . GLN A 1 210 ? 9.188 18.438 -2.953 1 96.38 210 GLN A O 1
ATOM 1714 N N . PHE A 1 211 ? 7.617 17.484 -4.184 1 97.06 211 PHE A N 1
ATOM 1715 C CA . PHE A 1 211 ? 8.523 17.391 -5.328 1 97.06 211 PHE A CA 1
ATOM 1716 C C . PHE A 1 211 ? 8.727 18.766 -5.953 1 97.06 211 PHE A C 1
ATOM 1718 O O . PHE A 1 211 ? 9.797 19.047 -6.504 1 97.06 211 PHE A O 1
ATOM 1725 N N . ILE A 1 212 ? 7.719 19.672 -5.91 1 96.75 212 ILE A N 1
ATOM 1726 C CA . ILE A 1 212 ? 7.914 21.062 -6.309 1 96.75 212 ILE A CA 1
ATOM 1727 C C . ILE A 1 212 ? 9.023 21.688 -5.469 1 96.75 212 ILE A C 1
ATOM 1729 O O . ILE A 1 212 ? 9.938 22.312 -6.008 1 96.75 212 ILE A O 1
ATOM 1733 N N . HIS A 1 213 ? 8.984 21.469 -4.195 1 95.88 213 HIS A N 1
ATOM 1734 C CA . HIS A 1 213 ? 9.984 22.031 -3.293 1 95.88 213 HIS A CA 1
ATOM 1735 C C . HIS A 1 213 ? 11.352 21.406 -3.518 1 95.88 213 HIS A C 1
ATOM 1737 O O . HIS A 1 213 ? 12.375 22.078 -3.443 1 95.88 213 HIS A O 1
ATOM 1743 N N . MET A 1 214 ? 11.359 20.078 -3.771 1 96.06 214 MET A N 1
ATOM 1744 C CA . MET A 1 214 ? 12.633 19.406 -4.051 1 96.06 214 MET A CA 1
ATOM 1745 C C . MET A 1 214 ? 13.289 20 -5.297 1 96.06 214 MET A C 1
ATOM 1747 O O . MET A 1 214 ? 14.484 20.281 -5.293 1 96.06 214 MET A O 1
ATOM 1751 N N . CYS A 1 215 ? 12.484 20.125 -6.352 1 96.44 215 CYS A N 1
ATOM 1752 C CA . CYS A 1 215 ? 13.016 20.688 -7.594 1 96.44 215 CYS A CA 1
ATOM 1753 C C . CYS A 1 215 ? 13.555 22.094 -7.383 1 96.44 215 CYS A C 1
ATOM 1755 O O . CYS A 1 215 ? 14.625 22.438 -7.887 1 96.44 215 CYS A O 1
ATOM 1757 N N . ARG A 1 216 ? 12.867 22.875 -6.652 1 95.19 216 ARG A N 1
ATOM 1758 C CA . ARG A 1 216 ? 13.32 24.219 -6.348 1 95.19 216 ARG A CA 1
ATOM 1759 C C . ARG A 1 216 ? 14.625 24.203 -5.551 1 95.19 216 ARG A C 1
ATOM 1761 O O . ARG A 1 216 ? 15.562 24.938 -5.863 1 95.19 216 ARG A O 1
ATOM 1768 N N . PHE A 1 217 ? 14.68 23.359 -4.594 1 94.88 217 PHE A N 1
ATOM 1769 C CA . PHE A 1 217 ? 15.836 23.281 -3.709 1 94.88 217 PHE A CA 1
ATOM 1770 C C . PHE A 1 217 ? 17.094 22.906 -4.488 1 94.88 217 PHE A C 1
ATOM 1772 O O . PHE A 1 217 ? 18.172 23.453 -4.262 1 94.88 217 PHE A O 1
ATOM 1779 N N . TYR A 1 218 ? 16.969 22.047 -5.414 1 94.75 218 TYR A N 1
ATOM 1780 C CA . TYR A 1 218 ? 18.125 21.531 -6.145 1 94.75 218 TYR A CA 1
ATOM 1781 C C . TYR A 1 218 ? 18.281 22.25 -7.477 1 94.75 218 TYR A C 1
ATOM 1783 O O . TYR A 1 218 ? 19.078 21.844 -8.32 1 94.75 218 TYR A O 1
ATOM 1791 N N . ASN A 1 219 ? 17.484 23.328 -7.691 1 95.56 219 ASN A N 1
ATOM 1792 C CA . ASN A 1 219 ? 17.547 24.141 -8.891 1 95.56 219 ASN A CA 1
ATOM 1793 C C . ASN A 1 219 ? 17.281 23.328 -10.148 1 95.56 219 ASN A C 1
ATOM 1795 O O . ASN A 1 219 ? 18.047 23.391 -11.109 1 95.56 219 ASN A O 1
ATOM 1799 N N . LEU A 1 220 ? 16.266 22.453 -10.039 1 96.69 220 LEU A N 1
ATOM 1800 C CA . LEU A 1 220 ? 15.781 21.688 -11.195 1 96.69 220 LEU A CA 1
ATOM 1801 C C . LEU A 1 220 ? 14.586 22.391 -11.828 1 96.69 220 LEU A C 1
ATOM 1803 O O . LEU A 1 220 ? 14.016 23.312 -11.242 1 96.69 220 LEU A O 1
ATOM 1807 N N . ASP A 1 221 ? 14.195 21.906 -13.016 1 96.25 221 ASP A N 1
ATOM 1808 C CA . ASP A 1 221 ? 13.008 22.422 -13.68 1 96.25 221 ASP A CA 1
ATOM 1809 C C . ASP A 1 221 ? 11.75 22.141 -12.859 1 96.25 221 ASP A C 1
ATOM 1811 O O . ASP A 1 221 ? 11.625 21.078 -12.258 1 96.25 221 ASP A O 1
ATOM 1815 N N . ALA A 1 222 ? 10.852 23.141 -12.945 1 96.5 222 ALA A N 1
ATOM 1816 C CA . ALA A 1 222 ? 9.57 22.922 -12.289 1 96.5 222 ALA A CA 1
ATOM 1817 C C . ALA A 1 222 ? 8.867 21.688 -12.836 1 96.5 222 ALA A C 1
ATOM 1819 O O . ALA A 1 222 ? 8.734 21.531 -14.055 1 96.5 222 ALA A O 1
ATOM 1820 N N . PRO A 1 223 ? 8.391 20.844 -11.906 1 97.44 223 PRO A N 1
ATOM 1821 C CA . PRO A 1 223 ? 7.809 19.594 -12.406 1 97.44 223 PRO A CA 1
ATOM 1822 C C . PRO A 1 223 ? 6.418 19.781 -13.008 1 97.44 223 PRO A C 1
ATOM 1824 O O . PRO A 1 223 ? 5.926 18.906 -13.727 1 97.44 223 PRO A O 1
ATOM 1827 N N . PHE A 1 224 ? 5.766 20.891 -12.688 1 97.69 224 PHE A N 1
ATOM 1828 C CA . PHE A 1 224 ? 4.438 21.203 -13.188 1 97.69 224 PHE A CA 1
ATOM 1829 C C . PHE A 1 224 ? 4.352 22.656 -13.609 1 97.69 224 PHE A C 1
ATOM 1831 O O . PHE A 1 224 ? 4.754 23.562 -12.859 1 97.69 224 PHE A O 1
ATOM 1838 N N . HIS A 1 225 ? 3.844 22.969 -14.789 1 96.31 225 HIS A N 1
ATOM 1839 C CA . HIS A 1 225 ? 3.475 24.281 -15.289 1 96.31 225 HIS A CA 1
ATOM 1840 C C . HIS A 1 225 ? 2.539 24.188 -16.484 1 96.31 225 HIS A C 1
ATOM 1842 O O . HIS A 1 225 ? 2.217 23.078 -16.938 1 96.31 225 HIS A O 1
ATOM 1848 N N . SER A 1 226 ? 2.059 25.25 -16.984 1 92.75 226 SER A N 1
ATOM 1849 C CA . SER A 1 226 ? 1.004 25.281 -17.984 1 92.75 226 SER A CA 1
ATOM 1850 C C . SER A 1 226 ? 1.418 24.5 -19.234 1 92.75 226 SER A C 1
ATOM 1852 O O . SER A 1 226 ? 0.582 23.891 -19.891 1 92.75 226 SER A O 1
ATOM 1854 N N . GLY A 1 227 ? 2.652 24.438 -19.578 1 93.56 227 GLY A N 1
ATOM 1855 C CA . GLY A 1 227 ? 3.145 23.766 -20.781 1 93.56 227 GLY A CA 1
ATOM 1856 C C . GLY A 1 227 ? 3.641 22.359 -20.5 1 93.56 227 GLY A C 1
ATOM 1857 O O . GLY A 1 227 ? 4.02 21.641 -21.438 1 93.56 227 GLY A O 1
ATOM 1858 N N . HIS A 1 228 ? 3.713 22 -19.281 1 95.38 228 HIS A N 1
ATOM 1859 C CA . HIS A 1 228 ? 4.191 20.688 -18.859 1 95.38 228 HIS A CA 1
ATOM 1860 C C . HIS A 1 228 ? 3.344 20.125 -17.719 1 95.38 228 HIS A C 1
ATOM 1862 O O . HIS A 1 228 ? 3.443 20.594 -16.578 1 95.38 228 HIS A O 1
ATOM 1868 N N . ARG A 1 229 ? 2.652 19.047 -17.969 1 97.62 229 ARG A N 1
ATOM 1869 C CA . ARG A 1 229 ? 1.708 18.453 -17.031 1 97.62 229 ARG A CA 1
ATOM 1870 C C . ARG A 1 229 ? 0.683 19.484 -16.562 1 97.62 229 ARG A C 1
ATOM 1872 O O . ARG A 1 229 ? 0.483 19.672 -15.359 1 97.62 229 ARG A O 1
ATOM 1879 N N . GLY A 1 230 ? 0.026 20.031 -17.562 1 97.31 230 GLY A N 1
ATOM 1880 C CA . GLY A 1 230 ? -0.879 21.156 -17.344 1 97.31 230 GLY A CA 1
ATOM 1881 C C . GLY A 1 230 ? -2.098 20.781 -16.516 1 97.31 230 GLY A C 1
ATOM 1882 O O . GLY A 1 230 ? -2.59 21.594 -15.734 1 97.31 230 GLY A O 1
ATOM 1883 N N . CYS A 1 231 ? -2.621 19.578 -16.703 1 97.06 231 CYS A N 1
ATOM 1884 C CA . CYS A 1 231 ? -3.771 19.141 -15.914 1 97.06 231 CYS A CA 1
ATOM 1885 C C . CYS A 1 231 ? -3.422 19.047 -14.438 1 97.06 231 CYS A C 1
ATOM 1887 O O . CYS A 1 231 ? -4.176 19.516 -13.586 1 97.06 231 CYS A O 1
ATOM 1889 N N . LEU A 1 232 ? -2.258 18.5 -14.156 1 98.25 232 LEU A N 1
ATOM 1890 C CA . LEU A 1 232 ? -1.812 18.391 -12.773 1 98.25 232 LEU A CA 1
ATOM 1891 C C . LEU A 1 232 ? -1.531 19.766 -12.18 1 98.25 232 LEU A C 1
ATOM 1893 O O . LEU A 1 232 ? -1.806 20.016 -11.008 1 98.25 232 LEU A O 1
ATOM 1897 N N . PHE A 1 233 ? -0.958 20.641 -13.023 1 98.12 233 PHE A N 1
ATOM 1898 C CA . PHE A 1 233 ? -0.682 22 -12.594 1 98.12 233 PHE A CA 1
ATOM 1899 C C . PHE A 1 233 ? -1.962 22.703 -12.156 1 98.12 233 PHE A C 1
ATOM 1901 O O . PHE A 1 233 ? -2.018 23.297 -11.07 1 98.12 233 PHE A O 1
ATOM 1908 N N . SER A 1 234 ? -3.004 22.641 -12.953 1 97.38 234 SER A N 1
ATOM 1909 C CA . SER A 1 234 ? -4.297 23.234 -12.633 1 97.38 234 SER A CA 1
ATOM 1910 C C . SER A 1 234 ? -4.934 22.562 -11.43 1 97.38 234 SER A C 1
ATOM 1912 O O . SER A 1 234 ? -5.535 23.219 -10.578 1 97.38 234 SER A O 1
ATOM 1914 N N . TYR A 1 235 ? -4.824 21.297 -11.406 1 97.75 235 TYR A N 1
ATOM 1915 C CA . TYR A 1 235 ? -5.332 20.469 -10.312 1 97.75 235 TYR A CA 1
ATOM 1916 C C . TYR A 1 235 ? -4.738 20.906 -8.977 1 97.75 235 TYR A C 1
ATOM 1918 O O . TYR A 1 235 ? -5.457 21.047 -7.984 1 97.75 235 TYR A O 1
ATOM 1926 N N . TYR A 1 236 ? -3.418 21.094 -8.922 1 97.94 236 TYR A N 1
ATOM 1927 C CA . TYR A 1 236 ? -2.686 21.516 -7.73 1 97.94 236 TYR A CA 1
ATOM 1928 C C . TYR A 1 236 ? -3.246 22.812 -7.172 1 97.94 236 TYR A C 1
ATOM 1930 O O . TYR A 1 236 ? -3.543 22.906 -5.977 1 97.94 236 TYR A O 1
ATOM 1938 N N . SER A 1 237 ? -3.453 23.734 -8 1 97.19 237 SER A N 1
ATOM 1939 C CA . SER A 1 237 ? -3.99 25.031 -7.605 1 97.19 237 SER A CA 1
ATOM 1940 C C . SER A 1 237 ? -5.449 24.906 -7.176 1 97.19 237 SER A C 1
ATOM 1942 O O . SER A 1 237 ? -5.875 25.578 -6.227 1 97.19 237 SER A O 1
ATOM 1944 N N . ARG A 1 238 ? -6.219 24.156 -7.855 1 97.56 238 ARG A N 1
ATOM 1945 C CA . ARG A 1 238 ? -7.641 24 -7.578 1 97.56 238 ARG A CA 1
ATOM 1946 C C . ARG A 1 238 ? -7.863 23.438 -6.18 1 97.56 238 ARG A C 1
ATOM 1948 O O . ARG A 1 238 ? -8.688 23.938 -5.418 1 97.56 238 ARG A O 1
ATOM 1955 N N . LEU A 1 239 ? -7.137 22.391 -5.84 1 97.94 239 LEU A N 1
ATOM 1956 C CA . LEU A 1 239 ? -7.348 21.734 -4.547 1 97.94 239 LEU A CA 1
ATOM 1957 C C . LEU A 1 239 ? -6.965 22.688 -3.406 1 97.94 239 LEU A C 1
ATOM 1959 O O . LEU A 1 239 ? -7.707 22.812 -2.434 1 97.94 239 LEU A O 1
ATOM 1963 N N . GLN A 1 240 ? -5.848 23.344 -3.5 1 95.94 240 GLN A N 1
ATOM 1964 C CA . GLN A 1 240 ? -5.359 24.156 -2.398 1 95.94 240 GLN A CA 1
ATOM 1965 C C . GLN A 1 240 ? -6.211 25.422 -2.23 1 95.94 240 GLN A C 1
ATOM 1967 O O . GLN A 1 240 ? -6.129 26.094 -1.202 1 95.94 240 GLN A O 1
ATOM 1972 N N . SER A 1 241 ? -7.035 25.734 -3.223 1 95.25 241 SER A N 1
ATOM 1973 C CA . SER A 1 241 ? -7.867 26.938 -3.17 1 95.25 241 SER A CA 1
ATOM 1974 C C . SER A 1 241 ? -9.203 26.641 -2.486 1 95.25 241 SER A C 1
ATOM 1976 O O . SER A 1 241 ? -9.953 27.562 -2.164 1 95.25 241 SER A O 1
ATOM 1978 N N . LEU A 1 242 ? -9.531 25.375 -2.35 1 96.62 242 LEU A N 1
ATOM 1979 C CA . LEU A 1 242 ? -10.75 25.062 -1.611 1 96.62 242 LEU A CA 1
ATOM 1980 C C . LEU A 1 242 ? -10.695 25.625 -0.198 1 96.62 242 LEU A C 1
ATOM 1982 O O . LEU A 1 242 ? -9.695 25.453 0.505 1 96.62 242 LEU A O 1
ATOM 1986 N N . PRO A 1 243 ? -11.75 26.25 0.269 1 94.69 243 PRO A N 1
ATOM 1987 C CA . PRO A 1 243 ? -11.719 26.922 1.571 1 94.69 243 PRO A CA 1
ATOM 1988 C C . PRO A 1 243 ? -11.383 25.969 2.717 1 94.69 243 PRO A C 1
ATOM 1990 O O . PRO A 1 243 ? -10.609 26.328 3.609 1 94.69 243 PRO A O 1
ATOM 1993 N N . ASN A 1 244 ? -11.938 24.766 2.705 1 94.19 244 ASN A N 1
ATOM 1994 C CA . ASN A 1 244 ? -11.734 23.812 3.779 1 94.19 244 ASN A CA 1
ATOM 1995 C C . ASN A 1 244 ? -10.359 23.156 3.693 1 94.19 244 ASN A C 1
ATOM 1997 O O . ASN A 1 244 ? -9.938 22.469 4.625 1 94.19 244 ASN A O 1
ATOM 2001 N N . VAL A 1 245 ? -9.648 23.281 2.613 1 96.25 245 VAL A N 1
ATOM 2002 C CA . VAL A 1 245 ? -8.281 22.812 2.469 1 96.25 245 VAL A CA 1
ATOM 2003 C C . VAL A 1 245 ? -7.301 23.938 2.781 1 96.25 245 VAL A C 1
ATOM 2005 O O . VAL A 1 245 ? -6.277 23.719 3.434 1 96.25 245 VAL A O 1
ATOM 2008 N N . LYS A 1 246 ? -7.656 25.094 2.383 1 93.44 246 LYS A N 1
ATOM 2009 C CA . LYS A 1 246 ? -6.828 26.281 2.576 1 93.44 246 LYS A CA 1
ATOM 2010 C C . LYS A 1 246 ? -6.531 26.5 4.055 1 93.44 246 LYS A C 1
ATOM 2012 O O . LYS A 1 246 ? -5.434 26.938 4.41 1 93.44 246 LYS A O 1
ATOM 2017 N N . VAL A 1 247 ? -7.465 26.234 4.887 1 90.75 247 VAL A N 1
ATOM 2018 C CA . VAL A 1 247 ? -7.297 26.422 6.32 1 90.75 247 VAL A CA 1
ATOM 2019 C C . VAL A 1 247 ? -6.145 25.562 6.828 1 90.75 247 VAL A C 1
ATOM 2021 O O . VAL A 1 247 ? -5.371 25.984 7.691 1 90.75 247 VAL A O 1
ATOM 2024 N N . TYR A 1 248 ? -6.074 24.359 6.375 1 94.94 248 TYR A N 1
ATOM 2025 C CA . TYR A 1 248 ? -4.957 23.484 6.723 1 94.94 248 TYR A CA 1
ATOM 2026 C C . TYR A 1 248 ? -3.646 24.031 6.176 1 94.94 248 TYR A C 1
ATOM 2028 O O . TYR A 1 248 ? -2.635 24.062 6.883 1 94.94 248 TYR A O 1
ATOM 2036 N N . MET A 1 249 ? -3.641 24.484 4.922 1 93.69 249 MET A N 1
ATOM 2037 C CA . MET A 1 249 ? -2.436 24.969 4.246 1 93.69 249 MET A CA 1
ATOM 2038 C C . MET A 1 249 ? -1.856 26.188 4.953 1 93.69 249 MET A C 1
ATOM 2040 O O . MET A 1 249 ? -0.645 26.406 4.926 1 93.69 249 MET A O 1
ATOM 2044 N N . GLU A 1 250 ? -2.682 26.859 5.566 1 92.06 250 GLU A N 1
ATOM 2045 C CA . GLU A 1 250 ? -2.252 28.078 6.238 1 92.06 250 GLU A CA 1
ATOM 2046 C C . GLU A 1 250 ? -1.865 27.812 7.688 1 92.06 250 GLU A C 1
ATOM 2048 O O . GLU A 1 250 ? -1.32 28.688 8.367 1 92.06 250 GLU A O 1
ATOM 2053 N N . SER A 1 251 ? -2.057 26.656 8.141 1 92.88 251 SER A N 1
ATOM 2054 C CA . SER A 1 251 ? -1.777 26.297 9.523 1 92.88 251 SER A CA 1
ATOM 2055 C C . SER A 1 251 ? -0.301 25.969 9.727 1 92.88 251 SER A C 1
ATOM 2057 O O . SER A 1 251 ? 0.418 25.703 8.766 1 92.88 251 SER A O 1
ATOM 2059 N N . ASP A 1 252 ? 0.14 25.922 10.984 1 92.31 252 ASP A N 1
ATOM 2060 C CA . ASP A 1 252 ? 1.5 25.547 11.359 1 92.31 252 ASP A CA 1
ATOM 2061 C C . ASP A 1 252 ? 1.8 24.094 10.977 1 92.31 252 ASP A C 1
ATOM 2063 O O . ASP A 1 252 ? 2.943 23.75 10.672 1 92.31 252 ASP A O 1
ATOM 2067 N N . LEU A 1 253 ? 0.743 23.312 10.945 1 94.81 253 LEU A N 1
ATOM 2068 C CA . LEU A 1 253 ? 0.901 21.891 10.648 1 94.81 253 LEU A CA 1
ATOM 2069 C C . LEU A 1 253 ? 1.425 21.688 9.234 1 94.81 253 LEU A C 1
ATOM 2071 O O . LEU A 1 253 ? 1.991 20.625 8.93 1 94.81 253 LEU A O 1
ATOM 2075 N N . HIS A 1 254 ? 1.16 22.641 8.391 1 94.88 254 HIS A N 1
ATOM 2076 C CA . HIS A 1 254 ? 1.664 22.562 7.027 1 94.88 254 HIS A CA 1
ATOM 2077 C C . HIS A 1 254 ? 2.9 23.438 6.848 1 94.88 254 HIS A C 1
ATOM 2079 O O . HIS A 1 254 ? 3.92 22.984 6.328 1 94.88 254 HIS A O 1
ATOM 2085 N N . LYS A 1 255 ? 2.932 24.641 7.371 1 92.69 255 LYS A N 1
ATOM 2086 C CA . LYS A 1 255 ? 3.936 25.656 7.062 1 92.69 255 LYS A CA 1
ATOM 2087 C C . LYS A 1 255 ? 5.199 25.453 7.895 1 92.69 255 LYS A C 1
ATOM 2089 O O . LYS A 1 255 ? 6.301 25.766 7.445 1 92.69 255 LYS A O 1
ATOM 2094 N N . ASP A 1 256 ? 5.035 24.906 9.086 1 92.06 256 ASP A N 1
ATOM 2095 C CA . ASP A 1 256 ? 6.141 24.984 10.031 1 92.06 256 ASP A CA 1
ATOM 2096 C C . ASP A 1 256 ? 6.648 23.594 10.414 1 92.06 256 ASP A C 1
ATOM 2098 O O . ASP A 1 256 ? 7.363 23.438 11.406 1 92.06 256 ASP A O 1
ATOM 2102 N N . VAL A 1 257 ? 6.219 22.609 9.727 1 95.19 257 VAL A N 1
ATOM 2103 C CA . VAL A 1 257 ? 6.652 21.25 10 1 95.19 257 VAL A CA 1
ATOM 2104 C C . VAL A 1 257 ? 7.457 20.719 8.812 1 95.19 257 VAL A C 1
ATOM 2106 O O . VAL A 1 257 ? 7.066 20.891 7.66 1 95.19 257 VAL A O 1
ATOM 2109 N N . PRO A 1 258 ? 8.656 20.094 9.094 1 96.31 258 PRO A N 1
ATOM 2110 C CA . PRO A 1 258 ? 9.484 19.609 7.988 1 96.31 258 PRO A CA 1
ATOM 2111 C C . PRO A 1 258 ? 8.859 18.422 7.254 1 96.31 258 PRO A C 1
ATOM 2113 O O . PRO A 1 258 ? 8 17.734 7.812 1 96.31 258 PRO A O 1
ATOM 2116 N N . PHE A 1 259 ? 9.336 18.172 6.02 1 96.75 259 PHE A N 1
ATOM 2117 C CA . PHE A 1 259 ? 8.859 17.047 5.227 1 96.75 259 PHE A CA 1
ATOM 2118 C C . PHE A 1 259 ? 9.266 15.719 5.871 1 96.75 259 PHE A C 1
ATOM 2120 O O . PHE A 1 259 ? 8.484 14.766 5.883 1 96.75 259 PHE A O 1
ATOM 2127 N N . ASN A 1 260 ? 10.539 15.695 6.371 1 96.69 260 ASN A N 1
ATOM 2128 C CA . ASN A 1 260 ? 11.156 14.445 6.805 1 96.69 260 ASN A CA 1
ATOM 2129 C C . ASN A 1 260 ? 11.805 14.586 8.18 1 96.69 260 ASN A C 1
ATOM 2131 O O . ASN A 1 260 ? 11.914 15.695 8.703 1 96.69 260 ASN A O 1
ATOM 2135 N N . ASN A 1 261 ? 12.156 13.438 8.766 1 95.69 261 ASN A N 1
ATOM 2136 C CA . ASN A 1 261 ? 12.805 13.422 10.07 1 95.69 261 ASN A CA 1
ATOM 2137 C C . ASN A 1 261 ? 14.188 14.062 10.016 1 95.69 261 ASN A C 1
ATOM 2139 O O . ASN A 1 261 ? 14.758 14.234 8.938 1 95.69 261 ASN A O 1
ATOM 2143 N N . PRO A 1 262 ? 14.773 14.406 11.148 1 93.31 262 PRO A N 1
ATOM 2144 C CA . PRO A 1 262 ? 16 15.211 11.18 1 93.31 262 PRO A CA 1
ATOM 2145 C C . PRO A 1 262 ? 17.188 14.508 10.539 1 93.31 262 PRO A C 1
ATOM 2147 O O . PRO A 1 262 ? 18.141 15.156 10.109 1 93.31 262 PRO A O 1
ATOM 2150 N N . TYR A 1 263 ? 17.188 13.242 10.445 1 92.38 263 TYR A N 1
ATOM 2151 C CA . TYR A 1 263 ? 18.344 12.523 9.914 1 92.38 263 TYR A CA 1
ATOM 2152 C C . TYR A 1 263 ? 18.219 12.328 8.406 1 92.38 263 TYR A C 1
ATOM 2154 O O . TYR A 1 263 ? 19.062 11.68 7.789 1 92.38 263 TYR A O 1
ATOM 2162 N N . ALA A 1 264 ? 17.156 12.844 7.812 1 94.38 264 ALA A N 1
ATOM 2163 C CA . ALA A 1 264 ? 17 12.797 6.359 1 94.38 264 ALA A CA 1
ATOM 2164 C C . ALA A 1 264 ? 17.938 13.797 5.68 1 94.38 264 ALA A C 1
ATOM 2166 O O . ALA A 1 264 ? 18.172 14.883 6.211 1 94.38 264 ALA A O 1
ATOM 2167 N N . ARG A 1 265 ? 18.406 13.523 4.473 1 92.75 265 ARG A N 1
ATOM 2168 C CA . ARG A 1 265 ? 19.328 14.398 3.758 1 92.75 265 ARG A CA 1
ATOM 2169 C C . ARG A 1 265 ? 18.578 15.531 3.064 1 92.75 265 ARG A C 1
ATOM 2171 O O . ARG A 1 265 ? 19.188 16.5 2.602 1 92.75 265 ARG A O 1
ATOM 2178 N N . PHE A 1 266 ? 17.234 15.375 3.014 1 94.44 266 PHE A N 1
ATOM 2179 C CA . PHE A 1 266 ? 16.406 16.375 2.348 1 94.44 266 PHE A CA 1
ATOM 2180 C C . PHE A 1 266 ? 15.125 16.641 3.137 1 94.44 266 PHE A C 1
ATOM 2182 O O . PHE A 1 266 ? 14.484 15.695 3.619 1 94.44 266 PHE A O 1
ATOM 2189 N N . GLY A 1 267 ? 14.742 17.906 3.217 1 94.75 267 GLY A N 1
ATOM 2190 C CA . GLY A 1 267 ? 13.445 18.297 3.742 1 94.75 267 GLY A CA 1
ATOM 2191 C C . GLY A 1 267 ? 13.312 18.047 5.234 1 94.75 267 GLY A C 1
ATOM 2192 O O . GLY A 1 267 ? 12.219 17.75 5.723 1 94.75 267 GLY A O 1
ATOM 2193 N N . SER A 1 268 ? 14.43 18.094 5.973 1 93.69 268 SER A N 1
ATOM 2194 C CA . SER A 1 268 ? 14.398 17.828 7.402 1 93.69 268 SER A CA 1
ATOM 2195 C C . SER A 1 268 ? 14.359 19.125 8.211 1 93.69 268 SER A C 1
ATOM 2197 O O . SER A 1 268 ? 14.508 19.094 9.438 1 93.69 268 SER A O 1
ATOM 2199 N N . TRP A 1 269 ? 14.148 20.172 7.508 1 89.38 269 TRP A N 1
ATOM 2200 C CA . TRP A 1 269 ? 13.93 21.5 8.102 1 89.38 269 TRP A CA 1
ATOM 2201 C C . TRP A 1 269 ? 12.703 22.172 7.488 1 89.38 269 TRP A C 1
ATOM 2203 O O . TRP A 1 269 ? 12.453 22.031 6.289 1 89.38 269 TRP A O 1
ATOM 2213 N N . PRO A 1 270 ? 11.93 22.859 8.336 1 82.75 270 PRO A N 1
ATOM 2214 C CA . PRO A 1 270 ? 10.703 23.453 7.797 1 82.75 270 PRO A CA 1
ATOM 2215 C C . PRO A 1 270 ? 10.977 24.5 6.727 1 82.75 270 PRO A C 1
ATOM 2217 O O . PRO A 1 270 ? 12.047 25.109 6.715 1 82.75 270 PRO A O 1
ATOM 2220 N N . GLY A 1 271 ? 9.977 24.812 5.926 1 69.94 271 GLY A N 1
ATOM 2221 C CA . GLY A 1 271 ? 10.016 25.875 4.938 1 69.94 271 GLY A CA 1
ATOM 2222 C C . GLY A 1 271 ? 10.906 25.562 3.75 1 69.94 271 GLY A C 1
ATOM 2223 O O . GLY A 1 271 ? 10.414 25.219 2.674 1 69.94 271 GLY A O 1
ATOM 2224 N N . SER A 1 272 ? 12.406 25.609 4.055 1 60.53 272 SER A N 1
ATOM 2225 C CA . SER A 1 272 ? 13.445 25.688 3.027 1 60.53 272 SER A CA 1
ATOM 2226 C C . SER A 1 272 ? 13.82 24.297 2.531 1 60.53 272 SER A C 1
ATOM 2228 O O . SER A 1 272 ? 14.453 24.156 1.482 1 60.53 272 SER A O 1
ATOM 2230 N N . CYS A 1 273 ? 13.234 23.328 2.912 1 64.75 273 CYS A N 1
ATOM 2231 C CA . CYS A 1 273 ? 13.484 21.953 2.506 1 64.75 273 CYS A CA 1
ATOM 2232 C C . CYS A 1 273 ? 14.953 21.594 2.699 1 64.75 273 CYS A C 1
ATOM 2234 O O . CYS A 1 273 ? 15.445 20.656 2.074 1 64.75 273 CYS A O 1
ATOM 2236 N N . GLY A 1 274 ? 15.727 22.5 3.52 1 77.31 274 GLY A N 1
ATOM 2237 C CA . GLY A 1 274 ? 17.109 22.109 3.762 1 77.31 274 GLY A CA 1
ATOM 2238 C C . GLY A 1 274 ? 17.25 21.031 4.832 1 77.31 274 GLY A C 1
ATOM 2239 O O . GLY A 1 274 ? 16.266 20.375 5.184 1 77.31 274 GLY A O 1
ATOM 2240 N N . GLN A 1 275 ? 18.469 20.719 5.137 1 86 275 GLN A N 1
ATOM 2241 C CA . GLN A 1 275 ? 18.812 19.656 6.078 1 86 275 GLN A CA 1
ATOM 2242 C C . GLN A 1 275 ? 18.938 20.203 7.5 1 86 275 GLN A C 1
ATOM 2244 O O . GLN A 1 275 ? 19.547 21.25 7.715 1 86 275 GLN A O 1
ATOM 2249 N N . TYR A 1 276 ? 18.281 19.5 8.383 1 91.06 276 TYR A N 1
ATOM 2250 C CA . TYR A 1 276 ? 18.453 19.797 9.805 1 91.06 276 TYR A CA 1
ATOM 2251 C C . TYR A 1 276 ? 19.891 19.578 10.234 1 91.06 276 TYR A C 1
ATOM 2253 O O . TYR A 1 276 ? 20.531 18.609 9.82 1 91.06 276 TYR A O 1
ATOM 2261 N N . ARG A 1 277 ? 20.359 20.547 11.07 1 89 277 ARG A N 1
ATOM 2262 C CA . ARG A 1 277 ? 21.688 20.438 11.672 1 89 277 ARG A CA 1
ATOM 2263 C C . ARG A 1 277 ? 21.578 20.141 13.164 1 89 277 ARG A C 1
ATOM 2265 O O . ARG A 1 277 ? 20.797 20.766 13.867 1 89 277 ARG A O 1
ATOM 2272 N N . ARG A 1 278 ? 22.344 19.203 13.57 1 91 278 ARG A N 1
ATOM 2273 C CA . ARG A 1 278 ? 22.344 18.828 14.984 1 91 278 ARG A CA 1
ATOM 2274 C C . ARG A 1 278 ? 22.562 20.062 15.867 1 91 278 ARG A C 1
ATOM 2276 O O . ARG A 1 278 ? 23.359 20.938 15.539 1 91 278 ARG A O 1
ATOM 2283 N N . GLU A 1 279 ? 21.844 20.031 16.922 1 89.25 279 GLU A N 1
ATOM 2284 C CA . GLU A 1 279 ? 21.875 21.094 17.938 1 89.25 279 GLU A CA 1
ATOM 2285 C C . GLU A 1 279 ? 21.188 22.359 17.422 1 89.25 279 GLU A C 1
ATOM 2287 O O . GLU A 1 279 ? 21.297 23.422 18.047 1 89.25 279 GLU A O 1
ATOM 2292 N N . GLY A 1 280 ? 20.547 22.219 16.281 1 87.5 280 GLY A N 1
ATOM 2293 C CA . GLY A 1 280 ? 19.781 23.344 15.789 1 87.5 280 GLY A CA 1
ATOM 2294 C C . GLY A 1 280 ? 18.453 23.516 16.516 1 87.5 280 GLY A C 1
ATOM 2295 O O . GLY A 1 280 ? 18.047 22.656 17.297 1 87.5 280 GLY A O 1
ATOM 2296 N N . THR A 1 281 ? 17.812 24.641 16.219 1 88.81 281 THR A N 1
ATOM 2297 C CA . THR A 1 281 ? 16.516 24.906 16.797 1 88.81 281 THR A CA 1
ATOM 2298 C C . THR A 1 281 ? 15.43 24.062 16.141 1 88.81 281 THR A C 1
ATOM 2300 O O . THR A 1 281 ? 15.547 23.703 14.969 1 88.81 281 THR A O 1
ATOM 2303 N N . THR A 1 282 ? 14.414 23.656 16.906 1 91.56 282 THR A N 1
ATOM 2304 C CA . THR A 1 282 ? 13.289 22.859 16.438 1 91.56 282 THR A CA 1
ATOM 2305 C C . THR A 1 282 ? 11.969 23.469 16.891 1 91.56 282 THR A C 1
ATOM 2307 O O . THR A 1 282 ? 11.242 22.859 17.688 1 91.56 282 THR A O 1
ATOM 2310 N N . PRO A 1 283 ? 11.586 24.625 16.344 1 91 283 PRO A N 1
ATOM 2311 C CA . PRO A 1 283 ? 10.406 25.344 16.828 1 91 283 PRO A CA 1
ATOM 2312 C C . PRO A 1 283 ? 9.109 24.578 16.594 1 91 283 PRO A C 1
ATOM 2314 O O . PRO A 1 283 ? 8.062 24.922 17.156 1 91 283 PRO A O 1
ATOM 2317 N N . TRP A 1 284 ? 9.141 23.5 15.805 1 93.38 284 TRP A N 1
ATOM 2318 C CA . TRP A 1 284 ? 7.934 22.75 15.484 1 93.38 284 TRP A CA 1
ATOM 2319 C C . TRP A 1 284 ? 7.742 21.594 16.453 1 93.38 284 TRP A C 1
ATOM 2321 O O . TRP A 1 284 ? 6.746 20.859 16.391 1 93.38 284 TRP A O 1
ATOM 2331 N N . LYS A 1 285 ? 8.648 21.406 17.344 1 95.44 285 LYS A N 1
ATOM 2332 C CA . LYS A 1 285 ? 8.594 20.297 18.297 1 95.44 285 LYS A CA 1
ATOM 2333 C C . LYS A 1 285 ? 8.164 20.766 19.672 1 95.44 285 LYS A C 1
ATOM 2335 O O . LYS A 1 285 ? 8.242 21.969 19.984 1 95.44 285 LYS A O 1
ATOM 2340 N N . SER A 1 286 ? 7.711 19.797 20.438 1 96.5 286 SER A N 1
ATOM 2341 C CA . SER A 1 286 ? 7.41 19.969 21.844 1 96.5 286 SER A CA 1
ATOM 2342 C C . SER A 1 286 ? 6.535 21.203 22.078 1 96.5 286 SER A C 1
ATOM 2344 O O . SER A 1 286 ? 6.844 22.047 22.922 1 96.5 286 SER A O 1
ATOM 2346 N N . LYS A 1 287 ? 5.449 21.312 21.391 1 96.62 287 LYS A N 1
ATOM 2347 C CA . LYS A 1 287 ? 4.59 22.484 21.469 1 96.62 287 LYS A CA 1
ATOM 2348 C C . LYS A 1 287 ? 3.523 22.312 22.547 1 96.62 287 LYS A C 1
ATOM 2350 O O . LYS A 1 287 ? 2.754 23.25 22.812 1 96.62 287 LYS A O 1
ATOM 2355 N N . GLY A 1 288 ? 3.477 21.172 23.156 1 97.38 288 GLY A N 1
ATOM 2356 C CA . GLY A 1 288 ? 2.395 20.906 24.109 1 97.38 288 GLY A CA 1
ATOM 2357 C C . GLY A 1 288 ? 1.033 20.828 23.438 1 97.38 288 GLY A C 1
ATOM 2358 O O . GLY A 1 288 ? 0.886 20.219 22.375 1 97.38 288 GLY A O 1
ATOM 2359 N N . VAL A 1 289 ? 0.018 21.359 24.125 1 98 289 VAL A N 1
ATOM 2360 C CA . VAL A 1 289 ? -1.34 21.281 23.594 1 98 289 VAL A CA 1
ATOM 2361 C C . VAL A 1 289 ? -1.682 22.594 22.875 1 98 289 VAL A C 1
ATOM 2363 O O . VAL A 1 289 ? -1.545 23.672 23.453 1 98 289 VAL A O 1
ATOM 2366 N N . VAL A 1 290 ? -2.025 22.531 21.672 1 96.88 290 VAL A N 1
ATOM 2367 C CA . VAL A 1 290 ? -2.508 23.656 20.859 1 96.88 290 VAL A CA 1
ATOM 2368 C C . VAL A 1 290 ? -3.98 23.438 20.516 1 96.88 290 VAL A C 1
ATOM 2370 O O . VAL A 1 290 ? -4.359 22.375 20.016 1 96.88 290 VAL A O 1
ATOM 2373 N N . THR A 1 291 ? -4.832 24.391 20.781 1 96.38 291 THR A N 1
ATOM 2374 C CA . THR A 1 291 ? -6.25 24.281 20.453 1 96.38 291 THR A CA 1
ATOM 2375 C C . THR A 1 291 ? -6.602 25.156 19.266 1 96.38 291 THR A C 1
ATOM 2377 O O . THR A 1 291 ? -6.086 26.281 19.141 1 96.38 291 THR A O 1
ATOM 2380 N N . ILE A 1 292 ? -7.414 24.641 18.344 1 94.38 292 ILE A N 1
ATOM 2381 C CA . ILE A 1 292 ? -7.887 25.375 17.172 1 94.38 292 ILE A CA 1
ATOM 2382 C C . ILE A 1 292 ? -9.398 25.219 17.047 1 94.38 292 ILE A C 1
ATOM 2384 O O . ILE A 1 292 ? -9.906 24.109 16.859 1 94.38 292 ILE A O 1
ATOM 2388 N N . GLN A 1 293 ? -10.117 26.297 17.172 1 93.44 293 GLN A N 1
ATOM 2389 C CA . GLN A 1 293 ? -11.562 26.328 16.938 1 93.44 293 GLN A CA 1
ATOM 2390 C C . GLN A 1 293 ? -11.891 27.031 15.625 1 93.44 293 GLN A C 1
ATOM 2392 O O . GLN A 1 293 ? -11.445 28.156 15.383 1 93.44 293 GLN A O 1
ATOM 2397 N N . ARG A 1 294 ? -12.648 26.266 14.75 1 91.25 294 ARG A N 1
ATOM 2398 C CA . ARG A 1 294 ? -12.961 26.812 13.43 1 91.25 294 ARG A CA 1
ATOM 2399 C C . ARG A 1 294 ? -14.469 26.812 13.188 1 91.25 294 ARG A C 1
ATOM 2401 O O . ARG A 1 294 ? -15.188 25.969 13.719 1 91.25 294 ARG A O 1
ATOM 2408 N N . GLU A 1 295 ? -14.867 27.797 12.328 1 89 295 GLU A N 1
ATOM 2409 C CA . GLU A 1 295 ? -16.219 27.734 11.781 1 89 295 GLU A CA 1
ATOM 2410 C C . GLU A 1 295 ? -16.281 26.828 10.555 1 89 295 GLU A C 1
ATOM 2412 O O . GLU A 1 295 ? -15.344 26.781 9.758 1 89 295 GLU A O 1
ATOM 2417 N N . ARG A 1 296 ? -17.422 26.125 10.414 1 87.75 296 ARG A N 1
ATOM 2418 C CA . ARG A 1 296 ? -17.578 25.297 9.227 1 87.75 296 ARG A CA 1
ATOM 2419 C C . ARG A 1 296 ? -17.766 26.141 7.98 1 87.75 296 ARG A C 1
ATOM 2421 O O . ARG A 1 296 ? -18.422 27.188 8.031 1 87.75 296 ARG A O 1
ATOM 2428 N N . THR A 1 297 ? -17.172 25.781 6.914 1 80.06 297 THR A N 1
ATOM 2429 C CA . THR A 1 297 ? -17.219 26.547 5.668 1 80.06 297 THR A CA 1
ATOM 2430 C C . THR A 1 297 ? -18.625 26.531 5.082 1 80.06 297 THR A C 1
ATOM 2432 O O . THR A 1 297 ? -19.047 27.5 4.438 1 80.06 297 THR A O 1
ATOM 2435 N N . ASN A 1 298 ? -19.453 25.438 4.859 1 61 298 ASN A N 1
ATOM 2436 C CA . ASN A 1 298 ? -20.766 25.453 4.23 1 61 298 ASN A CA 1
ATOM 2437 C C . ASN A 1 298 ? -21.75 26.312 5.023 1 61 298 ASN A C 1
ATOM 2439 O O . ASN A 1 298 ? -22.844 26.609 4.543 1 61 298 ASN A O 1
ATOM 2443 N N . GLU A 1 299 ? -21.734 26.516 6.285 1 47.41 299 GLU A N 1
ATOM 2444 C CA . GLU A 1 299 ? -22.812 27.219 6.984 1 47.41 299 GLU A CA 1
ATOM 2445 C C . GLU A 1 299 ? -22.828 28.703 6.605 1 47.41 299 GLU A C 1
ATOM 2447 O O . GLU A 1 299 ? -23.781 29.406 6.934 1 47.41 299 GLU A O 1
ATOM 2452 N N . SER A 1 300 ? -22.016 29.281 6.094 1 40.28 300 SER A N 1
ATOM 2453 C CA . SER A 1 300 ? -22.203 30.703 5.855 1 40.28 300 SER A CA 1
ATOM 2454 C C . SER A 1 300 ? -23.156 30.953 4.691 1 40.28 300 SER A C 1
ATOM 2456 O O . SER A 1 300 ? -23.703 32.062 4.547 1 40.28 300 SER A O 1
ATOM 2458 N N . GLY A 1 301 ? -23.406 30.094 3.678 1 38.38 301 GLY A N 1
ATOM 2459 C CA . GLY A 1 301 ? -24.406 30.469 2.697 1 38.38 301 GLY A CA 1
ATOM 2460 C C . GLY A 1 301 ? -25.828 30.359 3.225 1 38.38 301 GLY A C 1
ATOM 2461 O O . GLY A 1 301 ? -26.781 30.672 2.516 1 38.38 301 GLY A O 1
ATOM 2462 N N . ARG A 1 302 ? -26.234 29.656 4.184 1 37.31 302 ARG A N 1
ATOM 2463 C CA . ARG A 1 302 ? -27.641 29.625 4.602 1 37.31 302 ARG A CA 1
ATOM 2464 C C . ARG A 1 302 ? -28 30.875 5.41 1 37.31 302 ARG A C 1
ATOM 2466 O O . ARG A 1 302 ? -29.156 31.062 5.789 1 37.31 302 ARG A O 1
ATOM 2473 N N . LYS A 1 303 ? -27.203 31.641 6.047 1 37.12 303 LYS A N 1
ATOM 2474 C CA . LYS A 1 303 ? -27.734 32.75 6.844 1 37.12 303 LYS A CA 1
ATOM 2475 C C . LYS A 1 303 ? -28.312 33.844 5.953 1 37.12 303 LYS A C 1
ATOM 2477 O O . LYS A 1 303 ? -28.875 34.812 6.449 1 37.12 303 LYS A O 1
ATOM 2482 N N . ARG A 1 304 ? -27.891 34.094 4.758 1 33.69 304 ARG A N 1
ATOM 2483 C CA . ARG A 1 304 ? -28.453 35.344 4.262 1 33.69 304 ARG A CA 1
ATOM 2484 C C . ARG A 1 304 ? -29.953 35.219 4.02 1 33.69 304 ARG A C 1
ATOM 2486 O O . ARG A 1 304 ? -30.641 36.188 3.76 1 33.69 304 ARG A O 1
ATOM 2493 N N . LYS A 1 305 ? -30.375 34.062 3.434 1 29.2 305 LYS A N 1
ATOM 2494 C CA . LYS A 1 305 ? -31.688 34.312 2.85 1 29.2 305 LYS A CA 1
ATOM 2495 C C . LYS A 1 305 ? -32.781 34.312 3.922 1 29.2 305 LYS A C 1
ATOM 2497 O O . LYS A 1 305 ? -33.969 34.219 3.609 1 29.2 305 LYS A O 1
ATOM 2502 N N . ILE A 1 306 ? -32.438 34.531 5.172 1 21.94 306 ILE A N 1
ATOM 2503 C CA . ILE A 1 306 ? -33.625 35.062 5.836 1 21.94 306 ILE A CA 1
ATOM 2504 C C . ILE A 1 306 ? -33.719 36.562 5.598 1 21.94 306 ILE A C 1
ATOM 2506 O O . ILE A 1 306 ? -32.719 37.312 5.742 1 21.94 306 ILE A O 1
ATOM 2510 N N . MET B 1 1 ? -18.156 0.327 -34.562 1 36.62 1 MET B N 1
ATOM 2511 C CA . MET B 1 1 ? -17.203 -0.775 -34.719 1 36.62 1 MET B CA 1
ATOM 2512 C C . MET B 1 1 ? -17.109 -1.567 -33.406 1 36.62 1 MET B C 1
ATOM 2514 O O . MET B 1 1 ? -16.844 -1 -32.344 1 36.62 1 MET B O 1
ATOM 2518 N N . SER B 1 2 ? -17.797 -2.582 -33.281 1 46.94 2 SER B N 1
ATOM 2519 C CA . SER B 1 2 ? -18.016 -3.402 -32.094 1 46.94 2 SER B CA 1
ATOM 2520 C C . SER B 1 2 ? -16.719 -3.703 -31.375 1 46.94 2 SER B C 1
ATOM 2522 O O . SER B 1 2 ? -15.805 -4.297 -31.953 1 46.94 2 SER B O 1
ATOM 2524 N N . THR B 1 3 ? -16.141 -2.926 -30.453 1 66.62 3 THR B N 1
ATOM 2525 C CA . THR B 1 3 ? -14.82 -3.014 -29.812 1 66.62 3 THR B CA 1
ATOM 2526 C C . THR B 1 3 ? -14.625 -4.383 -29.172 1 66.62 3 THR B C 1
ATOM 2528 O O . THR B 1 3 ? -15.516 -4.887 -28.484 1 66.62 3 THR B O 1
ATOM 2531 N N . LEU B 1 4 ? -13.773 -5.273 -29.766 1 85.56 4 LEU B N 1
ATOM 2532 C CA . LEU B 1 4 ? -13.414 -6.59 -29.25 1 85.56 4 LEU B CA 1
ATOM 2533 C C . LEU B 1 4 ? -13.25 -6.551 -27.734 1 85.56 4 LEU B C 1
ATOM 2535 O O . LEU B 1 4 ? -12.711 -5.586 -27.188 1 85.56 4 LEU B O 1
ATOM 2539 N N . LYS B 1 5 ? -13.969 -7.609 -27.203 1 93.88 5 LYS B N 1
ATOM 2540 C CA . LYS B 1 5 ? -13.75 -7.773 -25.781 1 93.88 5 LYS B CA 1
ATOM 2541 C C . LYS B 1 5 ? -12.258 -7.859 -25.453 1 93.88 5 LYS B C 1
ATOM 2543 O O . LYS B 1 5 ? -11.461 -8.305 -26.281 1 93.88 5 LYS B O 1
ATOM 2548 N N . ILE B 1 6 ? -11.875 -7.41 -24.312 1 97.62 6 ILE B N 1
ATOM 2549 C CA . ILE B 1 6 ? -10.484 -7.406 -23.875 1 97.62 6 ILE B CA 1
ATOM 2550 C C . ILE B 1 6 ? -9.891 -8.805 -24.016 1 97.62 6 ILE B C 1
ATOM 2552 O O . ILE B 1 6 ? -8.797 -8.969 -24.578 1 97.62 6 ILE B O 1
ATOM 2556 N N . LYS B 1 7 ? -10.664 -9.852 -23.656 1 97.44 7 LYS B N 1
ATOM 2557 C CA . LYS B 1 7 ? -10.156 -11.219 -23.625 1 97.44 7 LYS B CA 1
ATOM 2558 C C . LYS B 1 7 ? -9.727 -11.68 -25.016 1 97.44 7 LYS B C 1
ATOM 2560 O O . LYS B 1 7 ? -8.805 -12.484 -25.141 1 97.44 7 LYS B O 1
ATOM 2565 N N . ASN B 1 8 ? -10.328 -11.164 -25.984 1 96.81 8 ASN B N 1
ATOM 2566 C CA . ASN B 1 8 ? -10.078 -11.625 -27.344 1 96.81 8 ASN B CA 1
ATOM 2567 C C . ASN B 1 8 ? -8.914 -10.875 -27.984 1 96.81 8 ASN B C 1
ATOM 2569 O O . ASN B 1 8 ? -8.422 -11.266 -29.031 1 96.81 8 ASN B O 1
ATOM 2573 N N . ARG B 1 9 ? -8.414 -9.867 -27.344 1 96.69 9 ARG B N 1
ATOM 2574 C CA . ARG B 1 9 ? -7.348 -9.047 -27.906 1 96.69 9 ARG B CA 1
ATOM 2575 C C . ARG B 1 9 ? -6.008 -9.352 -27.234 1 96.69 9 ARG B C 1
ATOM 2577 O O . ARG B 1 9 ? -4.953 -8.984 -27.766 1 96.69 9 ARG B O 1
ATOM 2584 N N . LEU B 1 10 ? -6.031 -9.977 -26.141 1 97.62 10 LEU B N 1
ATOM 2585 C CA . LEU B 1 10 ? -4.816 -10.281 -25.391 1 97.62 10 LEU B CA 1
ATOM 2586 C C . LEU B 1 10 ? -3.955 -11.289 -26.141 1 97.62 10 LEU B C 1
ATOM 2588 O O . LEU B 1 10 ? -4.477 -12.234 -26.734 1 97.62 10 LEU B O 1
ATOM 2592 N N . LYS B 1 11 ? -2.617 -11.055 -26.141 1 97.38 11 LYS B N 1
ATOM 2593 C CA . LYS B 1 11 ? -1.651 -11.938 -26.797 1 97.38 11 LYS B CA 1
ATOM 2594 C C . LYS B 1 11 ? -0.522 -12.312 -25.844 1 97.38 11 LYS B C 1
ATOM 2596 O O . LYS B 1 11 ? 0.639 -11.969 -26.078 1 97.38 11 LYS B O 1
ATOM 2601 N N . PRO B 1 12 ? -0.853 -13.047 -24.797 1 98.19 12 PRO B N 1
ATOM 2602 C CA . PRO B 1 12 ? 0.185 -13.469 -23.859 1 98.19 12 PRO B CA 1
ATOM 2603 C C . PRO B 1 12 ? 1.093 -14.562 -24.422 1 98.19 12 PRO B C 1
ATOM 2605 O O . PRO B 1 12 ? 0.746 -15.203 -25.422 1 98.19 12 PRO B O 1
ATOM 2608 N N . ASP B 1 13 ? 2.271 -14.703 -23.797 1 98.5 13 ASP B N 1
ATOM 2609 C CA . ASP B 1 13 ? 3.152 -15.812 -24.141 1 98.5 13 ASP B CA 1
ATOM 2610 C C . ASP B 1 13 ? 2.592 -17.141 -23.641 1 98.5 13 ASP B C 1
ATOM 2612 O O . ASP B 1 13 ? 2.762 -18.172 -24.281 1 98.5 13 ASP B O 1
ATOM 2616 N N . THR B 1 14 ? 1.979 -17.141 -22.5 1 98.44 14 THR B N 1
ATOM 2617 C CA . THR B 1 14 ? 1.314 -18.281 -21.891 1 98.44 14 THR B CA 1
ATOM 2618 C C . THR B 1 14 ? -0.059 -17.891 -21.359 1 98.44 14 THR B C 1
ATOM 2620 O O . THR B 1 14 ? -0.213 -16.844 -20.734 1 98.44 14 THR 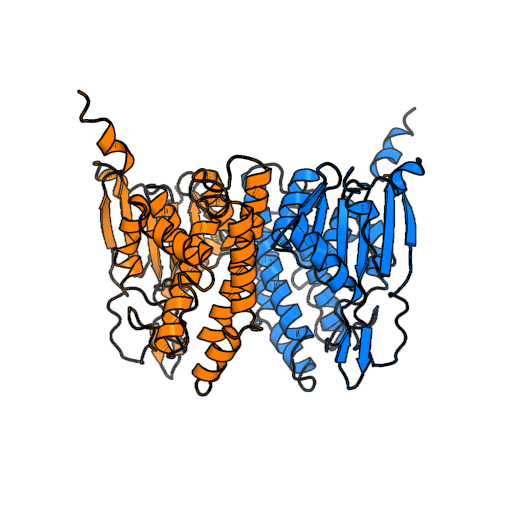B O 1
ATOM 2623 N N . ALA B 1 15 ? -1.053 -18.703 -21.641 1 98.38 15 ALA B N 1
ATOM 2624 C CA . ALA B 1 15 ? -2.389 -18.516 -21.078 1 98.38 15 ALA B CA 1
ATOM 2625 C C . ALA B 1 15 ? -2.904 -19.797 -20.438 1 98.38 15 ALA B C 1
ATOM 2627 O O . ALA B 1 15 ? -2.971 -20.844 -21.109 1 98.38 15 ALA B O 1
ATOM 2628 N N . TYR B 1 16 ? -3.166 -19.766 -19.141 1 98.12 16 TYR B N 1
ATOM 2629 C CA . TYR B 1 16 ? -3.928 -20.828 -18.484 1 98.12 16 TYR B CA 1
ATOM 2630 C C . TYR B 1 16 ? -5.414 -20.484 -18.453 1 98.12 16 TYR B C 1
ATOM 2632 O O . TYR B 1 16 ? -5.82 -19.5 -17.828 1 98.12 16 TYR B O 1
ATOM 2640 N N . LYS B 1 17 ? -6.215 -21.25 -19.156 1 98.06 17 LYS B N 1
ATOM 2641 C CA . LYS B 1 17 ? -7.668 -21.125 -19.094 1 98.06 17 LYS B CA 1
ATOM 2642 C C . LYS B 1 17 ? -8.258 -22.141 -18.109 1 98.06 17 LYS B C 1
ATOM 2644 O O . LYS B 1 17 ? -8.25 -23.344 -18.359 1 98.06 17 LYS B O 1
ATOM 2649 N N . ILE B 1 18 ? -8.766 -21.625 -16.969 1 97.38 18 ILE B N 1
ATOM 2650 C CA . ILE B 1 18 ? -9.195 -22.469 -15.859 1 97.38 18 ILE B CA 1
ATOM 2651 C C . ILE B 1 18 ? -10.703 -22.328 -15.648 1 97.38 18 ILE B C 1
ATOM 2653 O O . ILE B 1 18 ? -11.203 -21.203 -15.484 1 97.38 18 ILE B O 1
ATOM 2657 N N . ALA B 1 19 ? -11.383 -23.406 -15.656 1 97 19 ALA B N 1
ATOM 2658 C CA . ALA B 1 19 ? -12.828 -23.406 -15.445 1 97 19 ALA B CA 1
ATOM 2659 C C . ALA B 1 19 ? -13.227 -24.453 -14.398 1 97 19 ALA B C 1
ATOM 2661 O O . ALA B 1 19 ? -12.531 -25.453 -14.211 1 97 19 ALA B O 1
ATOM 2662 N N . TYR B 1 20 ? -14.25 -24.125 -13.75 1 94.56 20 TYR B N 1
ATOM 2663 C CA . TYR B 1 20 ? -14.812 -25.016 -12.742 1 94.56 20 TYR B CA 1
ATOM 2664 C C . TYR B 1 20 ? -16.203 -25.484 -13.148 1 94.56 20 TYR B C 1
ATOM 2666 O O . TYR B 1 20 ? -17.078 -24.672 -13.469 1 94.56 20 TYR B O 1
ATOM 2674 N N . GLY B 1 21 ? -16.438 -26.703 -13.133 1 87.62 21 GLY B N 1
ATOM 2675 C CA . GLY B 1 21 ? -17.672 -27.328 -13.609 1 87.62 21 GLY B CA 1
ATOM 2676 C C . GLY B 1 21 ? -17.469 -28.203 -14.836 1 87.62 21 GLY B C 1
ATOM 2677 O O . GLY B 1 21 ? -16.328 -28.594 -15.133 1 87.62 21 GLY B O 1
ATOM 2678 N N . ASP B 1 22 ? -18.578 -28.562 -15.586 1 83.06 22 ASP B N 1
ATOM 2679 C CA . ASP B 1 22 ? -18.469 -29.625 -16.594 1 83.06 22 ASP B CA 1
ATOM 2680 C C . ASP B 1 22 ? -18.75 -29.078 -17.984 1 83.06 22 ASP B C 1
ATOM 2682 O O . ASP B 1 22 ? -18.844 -29.828 -18.953 1 83.06 22 ASP B O 1
ATOM 2686 N N . LYS B 1 23 ? -18.828 -27.766 -18.109 1 87.5 23 LYS B N 1
ATOM 2687 C CA . LYS B 1 23 ? -19.141 -27.219 -19.422 1 87.5 23 LYS B CA 1
ATOM 2688 C C . LYS B 1 23 ? -17.891 -26.641 -20.094 1 87.5 23 LYS B C 1
ATOM 2690 O O . LYS B 1 23 ? -17.266 -25.719 -19.547 1 87.5 23 LYS B O 1
ATOM 2695 N N . ASP B 1 24 ? -17.594 -27.109 -21.25 1 84.94 24 ASP B N 1
ATOM 2696 C CA . ASP B 1 24 ? -16.406 -26.672 -22 1 84.94 24 ASP B CA 1
ATOM 2697 C C . ASP B 1 24 ? -16.484 -25.188 -22.328 1 84.94 24 ASP B C 1
ATOM 2699 O O . ASP B 1 24 ? -15.453 -24.5 -22.375 1 84.94 24 ASP B O 1
ATOM 2703 N N . GLU B 1 25 ? -17.641 -24.719 -22.516 1 86.81 25 GLU B N 1
ATOM 2704 C CA . GLU B 1 25 ? -17.844 -23.312 -22.844 1 86.81 25 GLU B CA 1
ATOM 2705 C C . GLU B 1 25 ? -17.328 -22.406 -21.734 1 86.81 25 GLU B C 1
ATOM 2707 O O . GLU B 1 25 ? -16.953 -21.25 -21.984 1 86.81 25 GLU B O 1
ATOM 2712 N N . ASP B 1 26 ? -17.203 -23 -20.609 1 89.31 26 ASP B N 1
ATOM 2713 C CA . ASP B 1 26 ? -16.781 -22.234 -19.438 1 89.31 26 ASP B CA 1
ATOM 2714 C C . ASP B 1 26 ? -15.305 -21.844 -19.547 1 89.31 26 ASP B C 1
ATOM 2716 O O . ASP B 1 26 ? -14.875 -20.844 -18.984 1 89.31 26 ASP B O 1
ATOM 2720 N N . LEU B 1 27 ? -14.57 -22.609 -20.297 1 93.94 27 LEU B N 1
ATOM 2721 C CA . LEU B 1 27 ? -13.148 -22.328 -20.484 1 93.94 27 LEU B CA 1
ATOM 2722 C C . LEU B 1 27 ? -12.945 -21.062 -21.297 1 93.94 27 LEU B C 1
ATOM 2724 O O . LEU B 1 27 ? -11.891 -20.422 -21.203 1 93.94 27 LEU B O 1
ATOM 2728 N N . GLU B 1 28 ? -13.961 -20.719 -22.047 1 95.06 28 GLU B N 1
ATOM 2729 C CA . GLU B 1 28 ? -13.82 -19.562 -22.922 1 95.06 28 GLU B CA 1
ATOM 2730 C C . GLU B 1 28 ? -14.5 -18.328 -22.328 1 95.06 28 GLU B C 1
ATOM 2732 O O . GLU B 1 28 ? -14.469 -17.25 -22.922 1 95.06 28 GLU B O 1
ATOM 2737 N N . GLU B 1 29 ? -15.078 -18.469 -21.156 1 95.19 29 GLU B N 1
ATOM 2738 C CA . GLU B 1 29 ? -15.82 -17.375 -20.531 1 95.19 29 GLU B CA 1
ATOM 2739 C C . GLU B 1 29 ? -15.32 -17.109 -19.125 1 95.19 29 GLU B C 1
ATOM 2741 O O . GLU B 1 29 ? -16.047 -17.297 -18.156 1 95.19 29 GLU B O 1
ATOM 2746 N N . PRO B 1 30 ? -14.125 -16.594 -19.031 1 98 30 PRO B N 1
ATOM 2747 C CA . PRO B 1 30 ? -13.602 -16.281 -17.703 1 98 30 PRO B CA 1
ATOM 2748 C C . PRO B 1 30 ? -14.336 -15.125 -17.047 1 98 30 PRO B C 1
ATOM 2750 O O . PRO B 1 30 ? -14.727 -14.164 -17.719 1 98 30 PRO B O 1
ATOM 2753 N N . ARG B 1 31 ? -14.57 -15.242 -15.734 1 98.25 31 ARG B N 1
ATOM 2754 C CA . ARG B 1 31 ? -15.055 -14.102 -14.961 1 98.25 31 ARG B CA 1
ATOM 2755 C C . ARG B 1 31 ? -13.953 -13.055 -14.781 1 98.25 31 ARG B C 1
ATOM 2757 O O . ARG B 1 31 ? -14.227 -11.859 -14.805 1 98.25 31 ARG B O 1
ATOM 2764 N N . PHE B 1 32 ? -12.68 -13.516 -14.586 1 98.81 32 PHE B N 1
ATOM 2765 C CA . PHE B 1 32 ? -11.516 -12.656 -14.414 1 98.81 32 PHE B CA 1
ATOM 2766 C C . PHE B 1 32 ? -10.344 -13.164 -15.25 1 98.81 32 PHE B C 1
ATOM 2768 O O . PHE B 1 32 ? -10.219 -14.367 -15.484 1 98.81 32 PHE B O 1
ATOM 2775 N N . ILE B 1 33 ? -9.508 -12.281 -15.711 1 98.88 33 ILE B N 1
ATOM 2776 C CA . ILE B 1 33 ? -8.203 -12.594 -16.281 1 98.88 33 ILE B CA 1
ATOM 2777 C C . ILE B 1 33 ? -7.105 -11.883 -15.492 1 98.88 33 ILE B C 1
ATOM 2779 O O . ILE B 1 33 ? -7.168 -10.672 -15.281 1 98.88 33 ILE B O 1
ATOM 2783 N N . LEU B 1 34 ? -6.195 -12.648 -14.984 1 98.94 34 LEU B N 1
ATOM 2784 C CA . LEU B 1 34 ? -5.059 -12.086 -14.266 1 98.94 34 LEU B CA 1
ATOM 2785 C C . LEU B 1 34 ? -3.805 -12.102 -15.133 1 98.94 34 LEU B C 1
ATOM 2787 O O . LEU B 1 34 ? -3.371 -13.172 -15.578 1 98.94 34 LEU B O 1
ATOM 2791 N N . GLY B 1 35 ? -3.244 -10.914 -15.375 1 98.88 35 GLY B N 1
ATOM 2792 C CA . GLY B 1 35 ? -2.029 -10.781 -16.172 1 98.88 35 GLY B CA 1
ATOM 2793 C C . GLY B 1 35 ? -0.814 -10.414 -15.336 1 98.88 35 GLY B C 1
ATOM 2794 O O . GLY B 1 35 ? -0.893 -9.555 -14.461 1 98.88 35 GLY B O 1
ATOM 2795 N N . TYR B 1 36 ? 0.302 -11.086 -15.641 1 98.69 36 TYR B N 1
ATOM 2796 C CA . TYR B 1 36 ? 1.563 -10.82 -14.961 1 98.69 36 TYR B CA 1
ATOM 2797 C C . TYR B 1 36 ? 2.74 -11.383 -15.75 1 98.69 36 TYR B C 1
ATOM 2799 O O . TYR B 1 36 ? 2.557 -11.945 -16.828 1 98.69 36 TYR B O 1
ATOM 2807 N N . TRP B 1 37 ? 3.979 -11.141 -15.25 1 98.25 37 TRP B N 1
ATOM 2808 C CA . TRP B 1 37 ? 5.184 -11.773 -15.773 1 98.25 37 TRP B CA 1
ATOM 2809 C C . TRP B 1 37 ? 5.148 -13.281 -15.531 1 98.25 37 TRP B C 1
ATOM 2811 O O . TRP B 1 37 ? 4.445 -13.758 -14.641 1 98.25 37 TRP B O 1
ATOM 2821 N N . SER B 1 38 ? 5.961 -13.984 -16.281 1 97.44 38 SER B N 1
ATOM 2822 C CA . SER B 1 38 ? 6.055 -15.43 -16.125 1 97.44 38 SER B CA 1
ATOM 2823 C C . SER B 1 38 ? 6.867 -15.797 -14.883 1 97.44 38 SER B C 1
ATOM 2825 O O . SER B 1 38 ? 7.828 -16.562 -14.969 1 97.44 38 SER B O 1
ATOM 2827 N N . ILE B 1 39 ? 6.492 -15.352 -13.766 1 97.06 39 ILE B N 1
ATOM 2828 C CA . ILE B 1 39 ? 7.059 -15.609 -12.453 1 97.06 39 ILE B CA 1
ATOM 2829 C C . ILE B 1 39 ? 5.945 -15.648 -11.406 1 97.06 39 ILE B C 1
ATOM 2831 O O . ILE B 1 39 ? 4.793 -15.336 -11.711 1 97.06 39 ILE B O 1
ATOM 2835 N N . ARG B 1 40 ? 6.188 -16.125 -10.203 1 96.94 40 ARG B N 1
ATOM 2836 C CA . ARG B 1 40 ? 5.223 -16.078 -9.117 1 96.94 40 ARG B CA 1
ATOM 2837 C C . ARG B 1 40 ? 5 -14.641 -8.648 1 96.94 40 ARG B C 1
ATOM 2839 O O . ARG B 1 40 ? 3.873 -14.141 -8.672 1 96.94 40 ARG B O 1
ATOM 2846 N N . GLY B 1 41 ? 6.102 -13.883 -8.266 1 96.62 41 GLY B N 1
ATOM 2847 C CA . GLY B 1 41 ? 6.062 -12.469 -7.926 1 96.62 41 GLY B CA 1
ATOM 2848 C C . GLY B 1 41 ? 4.777 -12.062 -7.23 1 96.62 41 GLY B C 1
ATOM 2849 O O . GLY B 1 41 ? 4.344 -12.711 -6.281 1 96.62 41 GLY B O 1
ATOM 2850 N N . LEU B 1 42 ? 4.219 -11 -7.656 1 98.19 42 LEU B N 1
ATOM 2851 C CA . LEU B 1 42 ? 3.033 -10.406 -7.051 1 98.19 42 LEU B CA 1
ATOM 2852 C C . LEU B 1 42 ? 1.772 -11.148 -7.484 1 98.19 42 LEU B C 1
ATOM 2854 O O . LEU B 1 42 ? 0.708 -10.977 -6.887 1 98.19 42 LEU B O 1
ATOM 2858 N N . ALA B 1 43 ? 1.875 -11.984 -8.445 1 98.5 43 ALA B N 1
ATOM 2859 C CA . ALA B 1 43 ? 0.666 -12.578 -9.016 1 98.5 43 ALA B CA 1
ATOM 2860 C C . ALA B 1 43 ? 0.333 -13.906 -8.344 1 98.5 43 ALA B C 1
ATOM 2862 O O . ALA B 1 43 ? -0.82 -14.344 -8.359 1 98.5 43 ALA B O 1
ATOM 2863 N N . ALA B 1 44 ? 1.331 -14.562 -7.766 1 97.94 44 ALA B N 1
ATOM 2864 C CA . ALA B 1 44 ? 1.116 -15.891 -7.207 1 97.94 44 ALA B CA 1
ATOM 2865 C C . ALA B 1 44 ? 0.012 -15.875 -6.152 1 97.94 44 ALA B C 1
ATOM 2867 O O . ALA B 1 44 ? -0.899 -16.703 -6.184 1 97.94 44 ALA B O 1
ATOM 2868 N N . PRO B 1 45 ? 0.046 -14.93 -5.234 1 98.69 45 PRO B N 1
ATOM 2869 C CA . PRO B 1 45 ? -1.03 -14.93 -4.242 1 98.69 45 PRO B CA 1
ATOM 2870 C C . PRO B 1 45 ? -2.398 -14.633 -4.852 1 98.69 45 PRO B C 1
ATOM 2872 O O . PRO B 1 45 ? -3.416 -15.133 -4.367 1 98.69 45 PRO B O 1
ATOM 2875 N N . LEU B 1 46 ? -2.471 -13.867 -5.867 1 98.88 46 LEU B N 1
ATOM 2876 C CA . LEU B 1 46 ? -3.729 -13.586 -6.551 1 98.88 46 LEU B CA 1
ATOM 2877 C C . LEU B 1 46 ? -4.23 -14.828 -7.289 1 98.88 46 LEU B C 1
ATOM 2879 O O . LEU B 1 46 ? -5.434 -15.109 -7.289 1 98.88 46 LEU B O 1
ATOM 2883 N N . ARG B 1 47 ? -3.316 -15.586 -7.938 1 98.75 47 ARG B N 1
ATOM 2884 C CA . ARG B 1 47 ? -3.674 -16.844 -8.57 1 98.75 47 ARG B CA 1
ATOM 2885 C C . ARG B 1 47 ? -4.254 -17.828 -7.551 1 98.75 47 ARG B C 1
ATOM 2887 O O . ARG B 1 47 ? -5.266 -18.484 -7.816 1 98.75 47 ARG B O 1
ATOM 2894 N N . MET B 1 48 ? -3.584 -17.891 -6.449 1 98.56 48 MET B N 1
ATOM 2895 C CA . MET B 1 48 ? -4.031 -18.766 -5.363 1 98.56 48 MET B CA 1
ATOM 2896 C C . MET B 1 48 ? -5.434 -18.375 -4.902 1 98.56 48 MET B C 1
ATOM 2898 O O . MET B 1 48 ? -6.277 -19.25 -4.688 1 98.56 48 MET B O 1
ATOM 2902 N N . MET B 1 49 ? -5.664 -17.109 -4.746 1 98.75 49 MET B N 1
ATOM 2903 C CA . MET B 1 49 ? -6.953 -16.594 -4.301 1 98.75 49 MET B CA 1
ATOM 2904 C C . MET B 1 49 ? -8.055 -16.938 -5.293 1 98.75 49 MET B C 1
ATOM 2906 O O . MET B 1 49 ? -9.133 -17.375 -4.898 1 98.75 49 MET B O 1
ATOM 2910 N N . LEU B 1 50 ? -7.805 -16.75 -6.59 1 98.56 50 LEU B N 1
ATOM 2911 C CA . LEU B 1 50 ? -8.781 -17.078 -7.625 1 98.56 50 LEU B CA 1
ATOM 2912 C C . LEU B 1 50 ? -9.078 -18.578 -7.637 1 98.56 50 LEU B C 1
ATOM 2914 O O . LEU B 1 50 ? -10.227 -18.984 -7.809 1 98.56 50 LEU B O 1
ATOM 2918 N N . ALA B 1 51 ? -8.062 -19.359 -7.473 1 97.56 51 ALA B N 1
ATOM 2919 C CA . ALA B 1 51 ? -8.258 -20.812 -7.395 1 97.56 51 ALA B CA 1
ATOM 2920 C C . ALA B 1 51 ? -9.094 -21.188 -6.18 1 97.56 51 ALA B C 1
ATOM 2922 O O . ALA B 1 51 ? -10.031 -21.984 -6.285 1 97.56 51 ALA B O 1
ATOM 2923 N N . ALA B 1 52 ? -8.758 -20.625 -5.043 1 97.75 52 ALA B N 1
ATOM 2924 C CA . ALA B 1 52 ? -9.484 -20.906 -3.803 1 97.75 52 ALA B CA 1
ATOM 2925 C C . ALA B 1 52 ? -10.961 -20.562 -3.938 1 97.75 52 ALA B C 1
ATOM 2927 O O . ALA B 1 52 ? -11.82 -21.219 -3.342 1 97.75 52 ALA B O 1
ATOM 2928 N N . ALA B 1 53 ? -11.25 -19.516 -4.688 1 97.81 53 ALA B N 1
ATOM 2929 C CA . ALA B 1 53 ? -12.633 -19.062 -4.891 1 97.81 53 ALA B CA 1
ATOM 2930 C C . ALA B 1 53 ? -13.352 -19.953 -5.906 1 97.81 53 ALA B C 1
ATOM 2932 O O . ALA B 1 53 ? -14.57 -19.859 -6.059 1 97.81 53 ALA B O 1
ATOM 2933 N N . GLU B 1 54 ? -12.641 -20.781 -6.621 1 96.75 54 GLU B N 1
ATOM 2934 C CA . GLU B 1 54 ? -13.18 -21.672 -7.645 1 96.75 54 GLU B CA 1
ATOM 2935 C C . GLU B 1 54 ? -14.039 -20.906 -8.648 1 96.75 54 GLU B C 1
ATOM 2937 O O . GLU B 1 54 ? -15.164 -21.312 -8.938 1 96.75 54 GLU B O 1
ATOM 2942 N N . VAL B 1 55 ? -13.516 -19.844 -9.133 1 97.38 55 VAL B N 1
ATOM 2943 C CA . VAL B 1 55 ? -14.18 -19.016 -10.141 1 97.38 55 VAL B CA 1
ATOM 2944 C C . VAL B 1 55 ? -13.477 -19.188 -11.492 1 97.38 55 VAL B C 1
ATOM 2946 O O . VAL B 1 55 ? -12.25 -19.297 -11.547 1 97.38 55 VAL B O 1
ATOM 2949 N N . ASN B 1 56 ? -14.266 -19.266 -12.586 1 97.94 56 ASN B N 1
ATOM 2950 C CA . ASN B 1 56 ? -13.656 -19.344 -13.906 1 97.94 56 ASN B CA 1
ATOM 2951 C C . ASN B 1 56 ? -12.742 -18.156 -14.172 1 97.94 56 ASN B C 1
ATOM 2953 O O . ASN B 1 56 ? -13.148 -17 -14 1 97.94 56 ASN B O 1
ATOM 2957 N N . HIS B 1 57 ? -11.508 -18.438 -14.555 1 98.56 57 HIS B N 1
ATOM 2958 C CA . HIS B 1 57 ? -10.555 -17.359 -14.758 1 98.56 57 HIS B CA 1
ATOM 2959 C C . HIS B 1 57 ? -9.414 -17.781 -15.664 1 98.56 57 HIS B C 1
ATOM 2961 O O . HIS B 1 57 ? -9.172 -18.984 -15.852 1 98.56 57 HIS B O 1
ATOM 2967 N N . TRP B 1 58 ? -8.797 -16.781 -16.281 1 98.88 58 TRP B N 1
ATOM 2968 C CA . TRP B 1 58 ? -7.559 -17 -17.016 1 98.88 58 TRP B CA 1
ATOM 2969 C C . TRP B 1 58 ? -6.371 -16.406 -16.266 1 98.88 58 TRP B C 1
ATOM 2971 O O . TRP B 1 58 ? -6.496 -15.375 -15.609 1 98.88 58 TRP B O 1
ATOM 2981 N N . ILE B 1 59 ? -5.289 -17.141 -16.312 1 98.75 59 ILE B N 1
ATOM 2982 C CA . ILE B 1 59 ? -3.979 -16.609 -15.961 1 98.75 59 ILE B CA 1
ATOM 2983 C C . ILE B 1 59 ? -3.158 -16.391 -17.234 1 98.75 59 ILE B C 1
ATOM 2985 O O . ILE B 1 59 ? -2.893 -17.328 -17.984 1 98.75 59 ILE B O 1
ATOM 2989 N N . ILE B 1 60 ? -2.83 -15.133 -17.484 1 98.75 60 ILE B N 1
ATOM 2990 C CA . ILE B 1 60 ? -2.014 -14.867 -18.656 1 98.75 60 ILE B CA 1
ATOM 2991 C C . ILE B 1 60 ? -0.65 -14.328 -18.234 1 98.75 60 ILE B C 1
ATOM 2993 O O . ILE B 1 60 ? -0.55 -13.578 -17.266 1 98.75 60 ILE B O 1
ATOM 2997 N N . MET B 1 61 ? 0.412 -14.789 -18.891 1 98.56 61 MET B N 1
ATOM 2998 C CA . MET B 1 61 ? 1.777 -14.492 -18.469 1 98.56 61 MET B CA 1
ATOM 2999 C C . MET B 1 61 ? 2.617 -14 -19.641 1 98.56 61 MET B C 1
ATOM 3001 O O . MET B 1 61 ? 2.463 -14.484 -20.766 1 98.56 61 MET B O 1
ATOM 3005 N N . TYR B 1 62 ? 3.434 -13.055 -19.391 1 98.56 62 TYR B N 1
ATOM 3006 C CA . TYR B 1 62 ? 4.352 -12.469 -20.359 1 98.56 62 TYR B CA 1
ATOM 3007 C C . TYR B 1 62 ? 5.801 -12.773 -19.984 1 98.56 62 TYR B C 1
ATOM 3009 O O . TYR B 1 62 ? 6.184 -12.695 -18.812 1 98.56 62 TYR B O 1
ATOM 3017 N N . ASP B 1 63 ? 6.598 -13.141 -20.969 1 97.62 63 ASP B N 1
ATOM 3018 C CA . ASP B 1 63 ? 7.973 -13.578 -20.75 1 97.62 63 ASP B CA 1
ATOM 3019 C C . ASP B 1 63 ? 8.938 -12.398 -20.797 1 97.62 63 ASP B C 1
ATOM 3021 O O . ASP B 1 63 ? 8.789 -11.5 -21.625 1 97.62 63 ASP B O 1
ATOM 3025 N N . VAL B 1 64 ? 9.844 -12.344 -19.844 1 96.75 64 VAL B N 1
ATOM 3026 C CA . VAL B 1 64 ? 11.055 -11.555 -20 1 96.75 64 VAL B CA 1
ATOM 3027 C C . VAL B 1 64 ? 12.109 -12.367 -20.75 1 96.75 64 VAL B C 1
ATOM 3029 O O . VAL B 1 64 ? 12.453 -13.477 -20.328 1 96.75 64 VAL B O 1
ATOM 3032 N N . THR B 1 65 ? 12.625 -11.812 -21.844 1 94.75 65 THR B N 1
ATOM 3033 C CA . THR B 1 65 ? 13.516 -12.578 -22.719 1 94.75 65 THR B CA 1
ATOM 3034 C C . THR B 1 65 ? 14.922 -11.984 -22.703 1 94.75 65 THR B C 1
ATOM 3036 O O . THR B 1 65 ? 15.102 -10.812 -22.375 1 94.75 65 THR B O 1
ATOM 3039 N N . GLU B 1 66 ? 15.867 -12.859 -23.031 1 93.69 66 GLU B N 1
ATOM 3040 C CA . GLU B 1 66 ? 17.25 -12.406 -23.156 1 93.69 66 GLU B CA 1
ATOM 3041 C C . GLU B 1 66 ? 17.453 -11.594 -24.422 1 93.69 66 GLU B C 1
ATOM 3043 O O . GLU B 1 66 ? 16.922 -11.938 -25.484 1 93.69 66 GLU B O 1
ATOM 3048 N N . GLU B 1 67 ? 18.016 -10.422 -24.156 1 91.69 67 GLU B N 1
ATOM 3049 C CA . GLU B 1 67 ? 18.453 -9.617 -25.297 1 91.69 67 GLU B CA 1
ATOM 3050 C C . GLU B 1 67 ? 19.969 -9.609 -25.422 1 91.69 67 GLU B C 1
ATOM 3052 O O . GLU B 1 67 ? 20.672 -10.172 -24.578 1 91.69 67 GLU B O 1
ATOM 3057 N N . LYS B 1 68 ? 20.438 -8.898 -26.562 1 83.75 68 LYS B N 1
ATOM 3058 C CA . LYS B 1 68 ? 21.875 -8.797 -26.766 1 83.75 68 LYS B CA 1
ATOM 3059 C C . LYS B 1 68 ? 22.531 -7.988 -25.656 1 83.75 68 LYS B C 1
ATOM 3061 O O . LYS B 1 68 ? 21.875 -7.176 -24.984 1 83.75 68 LYS B O 1
ATOM 3066 N N . GLU B 1 69 ? 23.891 -8.234 -25.453 1 78.69 69 GLU B N 1
ATOM 3067 C CA . GLU B 1 69 ? 24.781 -7.465 -24.594 1 78.69 69 GLU B CA 1
ATOM 3068 C C . GLU B 1 69 ? 24.219 -7.371 -23.172 1 78.69 69 GLU B C 1
ATOM 3070 O O . GLU B 1 69 ? 24.172 -6.289 -22.594 1 78.69 69 GLU B O 1
ATOM 3075 N N . GLU B 1 70 ? 23.547 -8.359 -22.641 1 79.5 70 GLU B N 1
ATOM 3076 C CA . GLU B 1 70 ? 23.172 -8.5 -21.234 1 79.5 70 GLU B CA 1
ATOM 3077 C C . GLU B 1 70 ? 21.797 -7.879 -20.969 1 79.5 70 GLU B C 1
ATOM 3079 O O . GLU B 1 70 ? 21.359 -7.793 -19.828 1 79.5 70 GLU B O 1
ATOM 3084 N N . GLY B 1 71 ? 21.172 -7.496 -22.016 1 90.06 71 GLY B N 1
ATOM 3085 C CA . GLY B 1 71 ? 19.875 -6.84 -21.844 1 90.06 71 GLY B CA 1
ATOM 3086 C C . GLY B 1 71 ? 18.734 -7.812 -21.688 1 90.06 71 GLY B C 1
ATOM 3087 O O . GLY B 1 71 ? 18.891 -9.016 -21.906 1 90.06 71 GLY B O 1
ATOM 3088 N N . TRP B 1 72 ? 17.594 -7.344 -21.234 1 94.44 72 TRP B N 1
ATOM 3089 C CA . TRP B 1 72 ? 16.359 -8.102 -21.062 1 94.44 72 TRP B CA 1
ATOM 3090 C C . TRP B 1 72 ? 15.203 -7.434 -21.797 1 94.44 72 TRP B C 1
ATOM 3092 O O . TRP B 1 72 ? 15 -6.223 -21.656 1 94.44 72 TRP B O 1
ATOM 3102 N N . GLY B 1 73 ? 14.508 -8.258 -22.594 1 95.06 73 GLY B N 1
ATOM 3103 C CA . GLY B 1 73 ? 13.367 -7.762 -23.359 1 95.06 73 GLY B CA 1
ATOM 3104 C C . GLY B 1 73 ? 12.039 -8.008 -22.656 1 95.06 73 GLY B C 1
ATOM 3105 O O . GLY B 1 73 ? 11.836 -9.055 -22.047 1 95.06 73 GLY B O 1
ATOM 3106 N N . LYS B 1 74 ? 11.133 -7.055 -22.781 1 95.62 74 LYS B N 1
ATOM 3107 C CA . LYS B 1 74 ? 9.805 -7.109 -22.172 1 95.62 74 LYS B CA 1
ATOM 3108 C C . LYS B 1 74 ? 8.727 -6.781 -23.203 1 95.62 74 LYS B C 1
ATOM 3110 O O . LYS B 1 74 ? 7.645 -6.305 -22.844 1 95.62 74 LYS B O 1
ATOM 3115 N N . ASP B 1 75 ? 8.945 -7.07 -24.406 1 93.69 75 ASP B N 1
ATOM 3116 C CA . ASP B 1 75 ? 8.164 -6.57 -25.531 1 93.69 75 ASP B CA 1
ATOM 3117 C C . ASP B 1 75 ? 6.742 -7.133 -25.516 1 93.69 75 ASP B C 1
ATOM 3119 O O . ASP B 1 75 ? 5.785 -6.43 -25.844 1 93.69 75 ASP B O 1
ATOM 3123 N N . SER B 1 76 ? 6.66 -8.383 -25.219 1 92.44 76 SER B N 1
ATOM 3124 C CA . SER B 1 76 ? 5.328 -8.984 -25.234 1 92.44 76 SER B CA 1
ATOM 3125 C C . SER B 1 76 ? 4.367 -8.219 -24.328 1 92.44 76 SER B C 1
ATOM 3127 O O . SER B 1 76 ? 3.25 -7.898 -24.734 1 92.44 76 SER B O 1
ATOM 3129 N N . TYR B 1 77 ? 4.793 -7.898 -23.172 1 95.56 77 TYR B N 1
ATOM 3130 C CA . TYR B 1 77 ? 3.941 -7.148 -22.25 1 95.56 77 TYR B CA 1
ATOM 3131 C C . TYR B 1 77 ? 3.801 -5.699 -22.703 1 95.56 77 TYR B C 1
ATOM 3133 O O . TYR B 1 77 ? 2.723 -5.109 -22.594 1 95.56 77 TYR B O 1
ATOM 3141 N N . LEU B 1 78 ? 4.863 -5.094 -23.156 1 93 78 LEU B N 1
ATOM 3142 C CA . LEU B 1 78 ? 4.844 -3.682 -23.516 1 93 78 LEU B CA 1
ATOM 3143 C C . LEU B 1 78 ? 3.846 -3.418 -24.641 1 93 78 LEU B C 1
ATOM 3145 O O . LEU B 1 78 ? 3.174 -2.385 -24.641 1 93 78 LEU B O 1
ATOM 3149 N N . ASN B 1 79 ? 3.777 -4.324 -25.516 1 92.38 79 ASN B N 1
ATOM 3150 C CA . ASN B 1 79 ? 2.787 -4.211 -26.594 1 92.38 79 ASN B CA 1
ATOM 3151 C C . ASN B 1 79 ? 1.364 -4.277 -26.047 1 92.38 79 ASN B C 1
ATOM 3153 O O . ASN B 1 79 ? 0.487 -3.539 -26.484 1 92.38 79 ASN B O 1
ATOM 3157 N N . GLU B 1 80 ? 1.139 -5.164 -25.094 1 94.62 80 GLU B N 1
ATOM 3158 C CA . GLU B 1 80 ? -0.156 -5.297 -24.438 1 94.62 80 GLU B CA 1
ATOM 3159 C C . GLU B 1 80 ? -0.486 -4.051 -23.625 1 94.62 80 GLU B C 1
ATOM 3161 O O . GLU B 1 80 ? -1.616 -3.562 -23.656 1 94.62 80 GLU B O 1
ATOM 3166 N N . LYS B 1 81 ? 0.499 -3.578 -22.922 1 96.19 81 LYS B N 1
ATOM 3167 C CA . LYS B 1 81 ? 0.357 -2.434 -22.031 1 96.19 81 LYS B CA 1
ATOM 3168 C C . LYS B 1 81 ? -0.108 -1.195 -22.797 1 96.19 81 LYS B C 1
ATOM 3170 O O . LYS B 1 81 ? -0.911 -0.412 -22.281 1 96.19 81 LYS B O 1
ATOM 3175 N N . GLU B 1 82 ? 0.368 -0.99 -24 1 95.56 82 GLU B N 1
ATOM 3176 C CA . GLU B 1 82 ? 0.101 0.22 -24.766 1 95.56 82 GLU B CA 1
ATOM 3177 C C . GLU B 1 82 ? -1.393 0.388 -25.031 1 95.56 82 GLU B C 1
ATOM 3179 O O . GLU B 1 82 ? -1.979 1.412 -24.672 1 95.56 82 GLU B O 1
ATOM 3184 N N . TRP B 1 83 ? -2.041 -0.604 -25.594 1 96.44 83 TRP B N 1
ATOM 3185 C CA . TRP B 1 83 ? -3.449 -0.422 -25.922 1 96.44 83 TRP B CA 1
ATOM 3186 C C . TRP B 1 83 ? -4.32 -0.515 -24.688 1 96.44 83 TRP B C 1
ATOM 3188 O O . TRP B 1 83 ? -5.355 0.149 -24.594 1 96.44 83 TRP B O 1
ATOM 3198 N N . LEU B 1 84 ? -3.953 -1.304 -23.672 1 97.56 84 LEU B N 1
ATOM 3199 C CA . LEU B 1 84 ? -4.684 -1.356 -22.406 1 97.56 84 LEU B CA 1
ATOM 3200 C C . LEU B 1 84 ? -4.652 -0.004 -21.703 1 97.56 84 LEU B C 1
ATOM 3202 O O . LEU B 1 84 ? -5.656 0.43 -21.141 1 97.56 84 LEU B O 1
ATOM 3206 N N . ARG B 1 85 ? -3.469 0.629 -21.734 1 96.81 85 ARG B N 1
ATOM 3207 C CA . ARG B 1 85 ? -3.311 1.956 -21.141 1 96.81 85 ARG B CA 1
ATOM 3208 C C . ARG B 1 85 ? -4.172 2.982 -21.875 1 96.81 85 ARG B C 1
ATOM 3210 O O . ARG B 1 85 ? -4.871 3.775 -21.234 1 96.81 85 ARG B O 1
ATOM 3217 N N . GLU B 1 86 ? -4.188 2.949 -23.125 1 95.19 86 GLU B N 1
ATOM 3218 C CA . GLU B 1 86 ? -4.871 3.941 -23.953 1 95.19 86 GLU B CA 1
ATOM 3219 C C . GLU B 1 86 ? -6.387 3.775 -23.875 1 95.19 86 GLU B C 1
ATOM 3221 O O . GLU B 1 86 ? -7.121 4.762 -23.828 1 95.19 86 GLU B O 1
ATOM 3226 N N . GLU B 1 87 ? -6.793 2.58 -23.797 1 95.5 87 GLU B N 1
ATOM 3227 C CA . GLU B 1 87 ? -8.219 2.352 -24 1 95.5 87 GLU B CA 1
ATOM 3228 C C . GLU B 1 87 ? -8.93 2.062 -22.688 1 95.5 87 GLU B C 1
ATOM 3230 O O . GLU B 1 87 ? -10.133 2.268 -22.562 1 95.5 87 GLU B O 1
ATOM 3235 N N . TYR B 1 88 ? -8.117 1.603 -21.656 1 96.44 88 TYR B N 1
ATOM 3236 C CA . TYR B 1 88 ? -8.844 1.098 -20.5 1 96.44 88 TYR B CA 1
ATOM 3237 C C . TYR B 1 88 ? -8.359 1.76 -19.219 1 96.44 88 TYR B C 1
ATOM 3239 O O . TYR B 1 88 ? -9.148 2.35 -18.469 1 96.44 88 TYR B O 1
ATOM 3247 N N . ASN B 1 89 ? -7.105 1.713 -18.922 1 97.62 89 ASN B N 1
ATOM 3248 C CA . ASN B 1 89 ? -6.617 2.229 -17.641 1 97.62 89 ASN B CA 1
ATOM 3249 C C . ASN B 1 89 ? -5.273 2.93 -17.797 1 97.62 89 ASN B C 1
ATOM 3251 O O . ASN B 1 89 ? -4.242 2.277 -17.984 1 97.62 89 ASN B O 1
ATOM 3255 N N . PRO B 1 90 ? -5.184 4.203 -17.594 1 97.06 90 PRO B N 1
ATOM 3256 C CA . PRO B 1 90 ? -3.936 4.949 -17.781 1 97.06 90 PRO B CA 1
ATOM 3257 C C . PRO B 1 90 ? -2.867 4.562 -16.75 1 97.06 90 PRO B C 1
ATOM 3259 O O . PRO B 1 90 ? -1.692 4.895 -16.938 1 97.06 90 PRO B O 1
ATOM 3262 N N . LEU B 1 91 ? -3.287 3.877 -15.719 1 98.06 91 LEU B N 1
ATOM 3263 C CA . LEU B 1 91 ? -2.342 3.48 -14.68 1 98.06 91 LEU B CA 1
ATOM 3264 C C . LEU B 1 91 ? -1.793 2.084 -14.945 1 98.06 91 LEU B C 1
ATOM 3266 O O . LEU B 1 91 ? -1.187 1.471 -14.062 1 98.06 91 LEU B O 1
ATOM 3270 N N . MET B 1 92 ? -1.888 1.631 -16.094 1 97.69 92 MET B N 1
ATOM 3271 C CA . MET B 1 92 ? -1.597 0.252 -16.469 1 97.69 92 MET B CA 1
ATOM 3272 C C . MET B 1 92 ? -0.218 -0.171 -15.984 1 97.69 92 MET B C 1
ATOM 3274 O O . MET B 1 92 ? 0.764 0.548 -16.172 1 97.69 92 MET B O 1
ATOM 3278 N N . ASN B 1 93 ? -0.195 -1.264 -15.297 1 96.12 93 ASN B N 1
ATOM 3279 C CA . ASN B 1 93 ? 1.005 -1.964 -14.852 1 96.12 93 ASN B CA 1
ATOM 3280 C C . ASN B 1 93 ? 0.702 -3.412 -14.477 1 96.12 93 ASN B C 1
ATOM 3282 O O . ASN B 1 93 ? -0.461 -3.82 -14.445 1 96.12 93 ASN B O 1
ATOM 3286 N N . CYS B 1 94 ? 1.753 -4.258 -14.336 1 96.75 94 CYS B N 1
ATOM 3287 C CA . CYS B 1 94 ? 1.581 -5.609 -13.82 1 96.75 94 CYS B CA 1
ATOM 3288 C C . CYS B 1 94 ? 1.645 -5.621 -12.297 1 96.75 94 CYS B C 1
ATOM 3290 O O . CYS B 1 94 ? 2.42 -4.871 -11.695 1 96.75 94 CYS B O 1
ATOM 3292 N N . PRO B 1 95 ? 0.862 -6.438 -11.68 1 98.56 95 PRO B N 1
ATOM 3293 C CA . PRO B 1 95 ? -0.229 -7.262 -12.211 1 98.56 95 PRO B CA 1
ATOM 3294 C C . PRO B 1 95 ? -1.466 -6.441 -12.57 1 98.56 95 PRO B C 1
ATOM 3296 O O . PRO B 1 95 ? -1.622 -5.312 -12.094 1 98.56 95 PRO B O 1
ATOM 3299 N N . PHE B 1 96 ? -2.254 -6.945 -13.461 1 98.88 96 PHE B N 1
ATOM 3300 C CA . PHE B 1 96 ? -3.562 -6.367 -13.742 1 98.88 96 PHE B CA 1
ATOM 3301 C C . PHE B 1 96 ? -4.633 -7.453 -13.797 1 98.88 96 PHE B C 1
ATOM 3303 O O . PHE B 1 96 ? -4.328 -8.617 -14.055 1 98.88 96 PHE B O 1
ATOM 3310 N N . VAL B 1 97 ? -5.855 -7.07 -13.5 1 98.88 97 VAL B N 1
ATOM 3311 C CA . VAL B 1 97 ? -7.004 -7.969 -13.594 1 98.88 97 VAL B CA 1
ATOM 3312 C C . VAL B 1 97 ? -8.031 -7.391 -14.562 1 98.88 97 VAL B C 1
ATOM 3314 O O . VAL B 1 97 ? -8.359 -6.203 -14.492 1 98.88 97 VAL B O 1
ATOM 3317 N N . VAL B 1 98 ? -8.414 -8.203 -15.492 1 98.75 98 VAL B N 1
ATOM 3318 C CA . VAL B 1 98 ? -9.562 -7.863 -16.328 1 98.75 98 VAL B CA 1
ATOM 3319 C C . VAL B 1 98 ? -10.844 -8.367 -15.664 1 98.75 98 VAL B C 1
ATOM 3321 O O . VAL B 1 98 ? -10.984 -9.562 -15.398 1 98.75 98 VAL B O 1
ATOM 3324 N N . ASP B 1 99 ? -11.68 -7.465 -15.305 1 98.62 99 ASP B N 1
ATOM 3325 C CA . ASP B 1 99 ? -13.062 -7.777 -14.945 1 98.62 99 ASP B CA 1
ATOM 3326 C C . ASP B 1 99 ? -13.914 -7.984 -16.203 1 98.62 99 ASP B C 1
ATOM 3328 O O . ASP B 1 99 ? -14.469 -7.027 -16.734 1 98.62 99 ASP B O 1
ATOM 3332 N N . CYS B 1 100 ? -14.102 -9.227 -16.547 1 98.12 100 CYS B N 1
ATOM 3333 C CA . CYS B 1 100 ? -14.703 -9.531 -17.844 1 98.12 100 CYS B CA 1
ATOM 3334 C C . CYS B 1 100 ? -16.188 -9.211 -17.844 1 98.12 100 CYS B C 1
ATOM 3336 O O . CYS B 1 100 ? -16.766 -8.922 -18.891 1 98.12 100 CYS B O 1
ATOM 3338 N N . ALA B 1 101 ? -16.828 -9.273 -16.688 1 96.81 101 ALA B N 1
ATOM 3339 C CA . ALA B 1 101 ? -18.25 -8.961 -16.594 1 96.81 101 ALA B CA 1
ATOM 3340 C C . ALA B 1 101 ? -18.516 -7.492 -16.906 1 96.81 101 ALA B C 1
ATOM 3342 O O . ALA B 1 101 ? -19.562 -7.148 -17.453 1 96.81 101 ALA B O 1
ATOM 3343 N N . ASN B 1 102 ? -17.547 -6.645 -16.641 1 96.62 102 ASN B N 1
ATOM 3344 C CA . ASN B 1 102 ? -17.766 -5.211 -16.812 1 96.62 102 ASN B CA 1
ATOM 3345 C C . ASN B 1 102 ? -16.766 -4.613 -17.797 1 96.62 102 ASN B C 1
ATOM 3347 O O . ASN B 1 102 ? -16.719 -3.393 -17.969 1 96.62 102 ASN B O 1
ATOM 3351 N N . GLU B 1 103 ? -15.969 -5.418 -18.438 1 97.12 103 GLU B N 1
ATOM 3352 C CA . GLU B 1 103 ? -15.008 -5.016 -19.453 1 97.12 103 GLU B CA 1
ATOM 3353 C C . GLU B 1 103 ? -14.133 -3.869 -18.953 1 97.12 103 GLU B C 1
ATOM 3355 O O . GLU B 1 103 ? -14.031 -2.83 -19.609 1 97.12 103 GLU B O 1
ATOM 3360 N N . ARG B 1 104 ? -13.469 -4.082 -17.859 1 97.38 104 ARG B N 1
ATOM 3361 C CA . ARG B 1 104 ? -12.578 -3.074 -17.297 1 97.38 104 ARG B CA 1
ATOM 3362 C C . ARG B 1 104 ? -11.312 -3.717 -16.734 1 97.38 104 ARG B C 1
ATOM 3364 O O . ARG B 1 104 ? -11.266 -4.93 -16.516 1 97.38 104 ARG B O 1
ATOM 3371 N N . VAL B 1 105 ? -10.258 -2.895 -16.562 1 98.56 105 VAL B N 1
ATOM 3372 C CA . VAL B 1 105 ? -8.953 -3.359 -16.109 1 98.56 105 VAL B CA 1
ATOM 3373 C C . VAL B 1 105 ? -8.602 -2.699 -14.773 1 98.56 105 VAL B C 1
ATOM 3375 O O . VAL B 1 105 ? -8.672 -1.475 -14.641 1 98.56 105 VAL B O 1
ATOM 3378 N N . ILE B 1 106 ? -8.289 -3.508 -13.781 1 98.81 106 ILE B N 1
ATOM 3379 C CA . ILE B 1 106 ? -7.871 -3.039 -12.469 1 98.81 106 ILE B CA 1
ATOM 3380 C C . ILE B 1 106 ? -6.383 -3.322 -12.273 1 98.81 106 ILE B C 1
ATOM 3382 O O . ILE B 1 106 ? -5.898 -4.398 -12.625 1 98.81 106 ILE B O 1
ATOM 3386 N N . VAL B 1 107 ? -5.688 -2.289 -11.703 1 98.62 107 VAL B N 1
ATOM 3387 C CA . VAL B 1 107 ? -4.25 -2.434 -11.484 1 98.62 107 VAL B CA 1
ATOM 3388 C C . VAL B 1 107 ? -3.918 -2.146 -10.023 1 98.62 107 VAL B C 1
ATOM 3390 O O . VAL B 1 107 ? -4.812 -1.896 -9.211 1 98.62 107 VAL B O 1
ATOM 3393 N N . GLN B 1 108 ? -2.596 -2.262 -9.719 1 98.69 108 GLN B N 1
ATOM 3394 C CA . GLN B 1 108 ? -2.082 -2.105 -8.359 1 98.69 108 GLN B CA 1
ATOM 3395 C C . GLN B 1 108 ? -2.49 -3.281 -7.48 1 98.69 108 GLN B C 1
ATOM 3397 O O . GLN B 1 108 ? -3.68 -3.506 -7.246 1 98.69 108 GLN B O 1
ATOM 3402 N N . THR B 1 109 ? -1.524 -3.949 -6.902 1 98.81 109 THR B N 1
ATOM 3403 C CA . THR B 1 109 ? -1.681 -5.25 -6.266 1 98.81 109 THR B CA 1
ATOM 3404 C C . THR B 1 109 ? -2.721 -5.184 -5.148 1 98.81 109 THR B C 1
ATOM 3406 O O . THR B 1 109 ? -3.693 -5.945 -5.156 1 98.81 109 THR B O 1
ATOM 3409 N N . ASN B 1 110 ? -2.607 -4.246 -4.23 1 98.88 110 ASN B N 1
ATOM 3410 C CA . ASN B 1 110 ? -3.523 -4.215 -3.096 1 98.88 110 ASN B CA 1
ATOM 3411 C C . ASN B 1 110 ? -4.922 -3.766 -3.514 1 98.88 110 ASN B C 1
ATOM 3413 O O . ASN B 1 110 ? -5.914 -4.172 -2.91 1 98.88 110 ASN B O 1
ATOM 3417 N N . ALA B 1 111 ? -5.004 -2.926 -4.562 1 98.88 111 ALA B N 1
ATOM 3418 C CA . ALA B 1 111 ? -6.316 -2.592 -5.113 1 98.88 111 ALA B CA 1
ATOM 3419 C C . ALA B 1 111 ? -6.973 -3.814 -5.75 1 98.88 111 ALA B C 1
ATOM 3421 O O . ALA B 1 111 ? -8.18 -4.023 -5.609 1 98.88 111 ALA B O 1
ATOM 3422 N N . ILE B 1 112 ? -6.176 -4.629 -6.406 1 98.94 112 ILE B N 1
ATOM 3423 C CA . ILE B 1 112 ? -6.676 -5.859 -7.008 1 98.94 112 ILE B CA 1
ATOM 3424 C C . ILE B 1 112 ? -7.168 -6.805 -5.918 1 98.94 112 ILE B C 1
ATOM 3426 O O . ILE B 1 112 ? -8.266 -7.367 -6.02 1 98.94 112 ILE B O 1
ATOM 3430 N N . PHE B 1 113 ? -6.375 -6.941 -4.832 1 98.94 113 PHE B N 1
ATOM 3431 C CA . PHE B 1 113 ? -6.789 -7.781 -3.717 1 98.94 113 PHE B CA 1
ATOM 3432 C C . PHE B 1 113 ? -8.125 -7.312 -3.154 1 98.94 113 PHE B C 1
ATOM 3434 O O . PHE B 1 113 ? -9.016 -8.125 -2.887 1 98.94 113 PHE B O 1
ATOM 3441 N N . SER B 1 114 ? -8.258 -6.031 -2.963 1 98.81 114 SER B N 1
ATOM 3442 C CA . SER B 1 114 ? -9.492 -5.488 -2.398 1 98.81 114 SER B CA 1
ATOM 3443 C C . SER B 1 114 ? -10.672 -5.699 -3.34 1 98.81 114 SER B C 1
ATOM 3445 O O . SER B 1 114 ? -11.75 -6.105 -2.906 1 98.81 114 SER B O 1
ATOM 3447 N N . PHE B 1 115 ? -10.484 -5.426 -4.621 1 98.88 115 PHE B N 1
ATOM 3448 C CA . PHE B 1 115 ? -11.523 -5.602 -5.625 1 98.88 115 PHE B CA 1
ATOM 3449 C C . PHE B 1 115 ? -11.984 -7.051 -5.688 1 98.88 115 PHE B C 1
ATOM 3451 O O . PHE B 1 115 ? -13.172 -7.344 -5.531 1 98.88 115 PHE B O 1
ATOM 3458 N N . LEU B 1 116 ? -11.008 -7.977 -5.844 1 98.88 116 LEU B N 1
ATOM 3459 C CA . LEU B 1 116 ? -11.344 -9.398 -5.898 1 98.88 116 LEU B CA 1
ATOM 3460 C C . LEU B 1 116 ? -11.961 -9.859 -4.578 1 98.88 116 LEU B C 1
ATOM 3462 O O . LEU B 1 116 ? -12.883 -10.68 -4.574 1 98.88 116 LEU B O 1
ATOM 3466 N N . GLY B 1 117 ? -11.352 -9.352 -3.502 1 98.81 117 GLY B N 1
ATOM 3467 C CA . GLY B 1 117 ? -11.898 -9.711 -2.203 1 98.81 117 GLY B CA 1
ATOM 3468 C C . GLY B 1 117 ? -13.383 -9.406 -2.07 1 98.81 117 GLY B C 1
ATOM 3469 O O . GLY B 1 117 ? -14.141 -10.211 -1.529 1 98.81 117 GLY B O 1
ATOM 3470 N N . ARG B 1 118 ? -13.789 -8.242 -2.535 1 98.19 118 ARG B N 1
ATOM 3471 C CA . ARG B 1 118 ? -15.203 -7.871 -2.496 1 98.19 118 ARG B CA 1
ATOM 3472 C C . ARG B 1 118 ? -16.016 -8.75 -3.434 1 98.19 118 ARG B C 1
ATOM 3474 O O . ARG B 1 118 ? -17.078 -9.25 -3.053 1 98.19 118 ARG B O 1
ATOM 3481 N N . GLU B 1 119 ? -15.531 -8.961 -4.625 1 98.25 119 GLU B N 1
ATOM 3482 C CA . GLU B 1 119 ? -16.25 -9.719 -5.637 1 98.25 119 GLU B CA 1
ATOM 3483 C C . GLU B 1 119 ? -16.422 -11.18 -5.223 1 98.25 119 GLU B C 1
ATOM 3485 O O . GLU B 1 119 ? -17.406 -11.82 -5.57 1 98.25 119 GLU B O 1
ATOM 3490 N N . LEU B 1 120 ? -15.461 -11.703 -4.449 1 98.31 120 LEU B N 1
ATOM 3491 C CA . LEU B 1 120 ? -15.406 -13.133 -4.141 1 98.31 120 LEU B CA 1
ATOM 3492 C C . LEU B 1 120 ? -15.797 -13.391 -2.688 1 98.31 120 LEU B C 1
ATOM 3494 O O . LEU B 1 120 ? -15.672 -14.516 -2.197 1 98.31 120 LEU B O 1
ATOM 3498 N N . ASN B 1 121 ? -16.188 -12.344 -1.989 1 97.56 121 ASN B N 1
ATOM 3499 C CA . ASN B 1 121 ? -16.547 -12.406 -0.577 1 97.56 121 ASN B CA 1
ATOM 3500 C C . ASN B 1 121 ? -15.367 -12.898 0.276 1 97.56 121 ASN B C 1
ATOM 3502 O O . ASN B 1 121 ? -15.523 -13.828 1.071 1 97.56 121 ASN B O 1
ATOM 3506 N N . MET B 1 122 ? -14.211 -12.336 0.032 1 98.56 122 MET B N 1
ATOM 3507 C CA . MET B 1 122 ? -12.992 -12.703 0.742 1 98.56 122 MET B CA 1
ATOM 3508 C C . MET B 1 122 ? -12.297 -11.461 1.307 1 98.56 122 MET B C 1
ATOM 3510 O O . MET B 1 122 ? -11.07 -11.414 1.39 1 98.56 122 MET B O 1
ATOM 3514 N N . LEU B 1 123 ? -13.055 -10.414 1.594 1 98.38 123 LEU B N 1
ATOM 3515 C CA . LEU B 1 123 ? -12.492 -9.203 2.184 1 98.38 123 LEU B CA 1
ATOM 3516 C C . LEU B 1 123 ? -13.133 -8.906 3.535 1 98.38 123 LEU B C 1
ATOM 3518 O O . LEU B 1 123 ? -13.383 -7.75 3.871 1 98.38 123 LEU B O 1
ATOM 3522 N N . GLY B 1 124 ? -13.461 -9.953 4.258 1 95.38 124 GLY B N 1
ATOM 3523 C CA . GLY B 1 124 ? -14.094 -9.812 5.562 1 95.38 124 GLY B CA 1
ATOM 3524 C C . GLY B 1 124 ? -15.602 -9.867 5.504 1 95.38 124 GLY B C 1
ATOM 3525 O O . GLY B 1 124 ? -16.203 -9.57 4.465 1 95.38 124 GLY B O 1
ATOM 3526 N N . GLU B 1 125 ? -16.25 -10.18 6.637 1 94.94 125 GLU B N 1
ATOM 3527 C CA . GLU B 1 125 ? -17.688 -10.352 6.699 1 94.94 125 GLU B CA 1
ATOM 3528 C C . GLU B 1 125 ? -18.375 -9.094 7.219 1 94.94 125 GLU B C 1
ATOM 3530 O O . GLU B 1 125 ? -19.594 -8.938 7.062 1 94.94 125 GLU B O 1
ATOM 3535 N N . THR B 1 126 ? -17.641 -8.297 7.883 1 96.5 126 THR B N 1
ATOM 3536 C CA . THR B 1 126 ? -18.141 -7.043 8.438 1 96.5 126 THR B CA 1
ATOM 3537 C C . THR B 1 126 ? -17.266 -5.867 7.988 1 96.5 126 THR B C 1
ATOM 3539 O O . THR B 1 126 ? -16.141 -6.066 7.52 1 96.5 126 THR B O 1
ATOM 3542 N N . PRO B 1 127 ? -17.75 -4.648 8.164 1 95.38 127 PRO B N 1
ATOM 3543 C CA . PRO B 1 127 ? -16.906 -3.484 7.863 1 95.38 127 PRO B CA 1
ATOM 3544 C C . PRO B 1 127 ? -15.602 -3.477 8.648 1 95.38 127 PRO B C 1
ATOM 3546 O O . PRO B 1 127 ? -14.555 -3.094 8.117 1 95.38 127 PRO B O 1
ATOM 3549 N N . ASP B 1 128 ? -15.656 -3.875 9.867 1 96.19 128 ASP B N 1
ATOM 3550 C CA . ASP B 1 128 ? -14.445 -3.947 10.688 1 96.19 128 ASP B CA 1
ATOM 3551 C C . ASP B 1 128 ? -13.469 -4.984 10.133 1 96.19 128 ASP B C 1
ATOM 3553 O O . ASP B 1 128 ? -12.258 -4.758 10.117 1 96.19 128 ASP B O 1
ATOM 3557 N N . ASP B 1 129 ? -14 -6.125 9.688 1 97.56 129 ASP B N 1
ATOM 3558 C CA . ASP B 1 129 ? -13.164 -7.156 9.078 1 97.56 129 ASP B CA 1
ATOM 3559 C C . ASP B 1 129 ? -12.477 -6.637 7.816 1 97.56 129 ASP B C 1
ATOM 3561 O O . ASP B 1 129 ? -11.336 -6.992 7.535 1 97.56 129 ASP B O 1
ATOM 3565 N N . GLN B 1 130 ? -13.242 -5.867 7.113 1 98.25 130 GLN B N 1
ATOM 3566 C CA . GLN B 1 130 ? -12.68 -5.297 5.898 1 98.25 130 GLN B CA 1
ATOM 3567 C C . GLN B 1 130 ? -11.484 -4.402 6.215 1 98.25 130 GLN B C 1
ATOM 3569 O O . GLN B 1 130 ? -10.461 -4.445 5.527 1 98.25 130 GLN B O 1
ATOM 3574 N N . VAL B 1 131 ? -11.562 -3.584 7.227 1 98.5 131 VAL B N 1
ATOM 3575 C CA . VAL B 1 131 ? -10.469 -2.709 7.641 1 98.5 131 VAL B CA 1
ATOM 3576 C C . VAL B 1 131 ? -9.266 -3.549 8.055 1 98.5 131 VAL B C 1
ATOM 3578 O O . VAL B 1 131 ? -8.133 -3.238 7.688 1 98.5 131 VAL B O 1
ATOM 3581 N N . LYS B 1 132 ? -9.531 -4.605 8.781 1 98.38 132 LYS B N 1
ATOM 3582 C CA . LYS B 1 132 ? -8.453 -5.504 9.188 1 98.38 132 LYS B CA 1
ATOM 3583 C C . LYS B 1 132 ? -7.758 -6.109 7.969 1 98.38 132 LYS B C 1
ATOM 3585 O O . LYS B 1 132 ? -6.527 -6.191 7.926 1 98.38 132 LYS B O 1
ATOM 3590 N N . CYS B 1 133 ? -8.547 -6.523 7.012 1 98.81 133 CYS B N 1
ATOM 3591 C CA . CYS B 1 133 ? -7.973 -7.078 5.789 1 98.81 133 CYS B CA 1
ATOM 3592 C C . CYS B 1 133 ? -7.066 -6.062 5.102 1 98.81 133 CYS B C 1
ATOM 3594 O O . CYS B 1 133 ? -5.969 -6.402 4.656 1 98.81 133 CYS B O 1
ATOM 3596 N N . GLU B 1 134 ? -7.523 -4.863 5.051 1 98.81 134 GLU B N 1
ATOM 3597 C CA . GLU B 1 134 ? -6.77 -3.807 4.383 1 98.81 134 GLU B CA 1
ATOM 3598 C C . GLU B 1 134 ? -5.473 -3.502 5.121 1 98.81 134 GLU B C 1
ATOM 3600 O O . GLU B 1 134 ? -4.422 -3.318 4.5 1 98.81 134 GLU B O 1
ATOM 3605 N N . GLU B 1 135 ? -5.484 -3.469 6.43 1 98.81 135 GLU B N 1
ATOM 3606 C CA . GLU B 1 135 ? -4.273 -3.293 7.227 1 98.81 135 GLU B CA 1
ATOM 3607 C C . GLU B 1 135 ? -3.277 -4.422 6.977 1 98.81 135 GLU B C 1
ATOM 3609 O O . GLU B 1 135 ? -2.086 -4.176 6.781 1 98.81 135 GLU B O 1
ATOM 3614 N N . LEU B 1 136 ? -3.799 -5.582 6.988 1 98.88 136 LEU B N 1
ATOM 3615 C CA . LEU B 1 136 ? -2.959 -6.77 6.855 1 98.88 136 LEU B CA 1
ATOM 3616 C C . LEU B 1 136 ? -2.352 -6.852 5.457 1 98.88 136 LEU B C 1
ATOM 3618 O O . LEU B 1 136 ? -1.193 -7.246 5.305 1 98.88 136 LEU B O 1
ATOM 3622 N N . LEU B 1 137 ? -3.152 -6.48 4.441 1 98.88 137 LEU B N 1
ATOM 3623 C CA . LEU B 1 137 ? -2.605 -6.434 3.09 1 98.88 137 LEU B CA 1
ATOM 3624 C C . LEU B 1 137 ? -1.426 -5.473 3.012 1 98.88 137 LEU B C 1
ATOM 3626 O O . LEU B 1 137 ? -0.407 -5.781 2.391 1 98.88 137 LEU B O 1
ATOM 3630 N N . CYS B 1 138 ? -1.592 -4.359 3.654 1 98.81 138 CYS B N 1
ATOM 3631 C CA . CYS B 1 138 ? -0.501 -3.389 3.678 1 98.81 138 CYS B CA 1
ATOM 3632 C C . CYS B 1 138 ? 0.693 -3.932 4.453 1 98.81 138 CYS B C 1
ATOM 3634 O O . CYS B 1 138 ? 1.839 -3.771 4.031 1 98.81 138 CYS B O 1
ATOM 3636 N N . GLU B 1 139 ? 0.441 -4.582 5.574 1 98.69 139 GLU B N 1
ATOM 3637 C CA . GLU B 1 139 ? 1.507 -5.16 6.387 1 98.69 139 GLU B CA 1
ATOM 3638 C C . GLU B 1 139 ? 2.291 -6.207 5.605 1 98.69 139 GLU B C 1
ATOM 3640 O O . GLU B 1 139 ? 3.525 -6.211 5.621 1 98.69 139 GLU B O 1
ATOM 3645 N N . VAL B 1 140 ? 1.606 -7.039 4.941 1 98.81 140 VAL B N 1
ATOM 3646 C CA . VAL B 1 140 ? 2.246 -8.102 4.172 1 98.81 140 VAL B CA 1
ATOM 3647 C C . VAL B 1 140 ? 3.029 -7.496 3.008 1 98.81 140 VAL B C 1
ATOM 3649 O O . VAL B 1 140 ? 4.105 -7.984 2.656 1 98.81 140 VAL B O 1
ATOM 3652 N N . MET B 1 141 ? 2.479 -6.465 2.406 1 98.69 141 MET B N 1
ATOM 3653 C CA . MET B 1 141 ? 3.186 -5.781 1.325 1 98.69 141 MET B CA 1
ATOM 3654 C C . MET B 1 141 ? 4.516 -5.223 1.813 1 98.69 141 MET B C 1
ATOM 3656 O O . MET B 1 141 ? 5.504 -5.219 1.075 1 98.69 141 MET B O 1
ATOM 3660 N N . ASP B 1 142 ? 4.566 -4.742 3.072 1 97.88 142 ASP B N 1
ATOM 3661 C CA . ASP B 1 142 ? 5.824 -4.289 3.65 1 97.88 142 ASP B CA 1
ATOM 3662 C C . ASP B 1 142 ? 6.855 -5.414 3.682 1 97.88 142 ASP B C 1
ATOM 3664 O O . ASP B 1 142 ? 8.039 -5.191 3.406 1 97.88 142 ASP B O 1
ATOM 3668 N N . ILE B 1 143 ? 6.422 -6.594 4.023 1 98.38 143 ILE B N 1
ATOM 3669 C CA . ILE B 1 143 ? 7.297 -7.762 4.039 1 98.38 143 ILE B CA 1
ATOM 3670 C C . ILE B 1 143 ? 7.734 -8.102 2.613 1 98.38 143 ILE B C 1
ATOM 3672 O O . ILE B 1 143 ? 8.914 -8.367 2.367 1 98.38 143 ILE B O 1
ATOM 3676 N N . ARG B 1 144 ? 6.797 -8.023 1.699 1 98.31 144 ARG B N 1
ATOM 3677 C CA . ARG B 1 144 ? 7.074 -8.297 0.292 1 98.31 144 ARG B CA 1
ATOM 3678 C C . ARG B 1 144 ? 8.125 -7.332 -0.253 1 98.31 144 ARG B C 1
ATOM 3680 O O . ARG B 1 144 ? 8.992 -7.73 -1.039 1 98.31 144 ARG B O 1
ATOM 3687 N N . ASN B 1 145 ? 8.055 -6.137 0.125 1 97.38 145 ASN B N 1
ATOM 3688 C CA . ASN B 1 145 ? 9 -5.137 -0.343 1 97.38 145 ASN B CA 1
ATOM 3689 C C . ASN B 1 145 ? 10.43 -5.465 0.092 1 97.38 145 ASN B C 1
ATOM 3691 O O . ASN B 1 145 ? 11.383 -5.164 -0.622 1 97.38 145 ASN B O 1
ATOM 3695 N N . GLN B 1 146 ? 10.586 -6.113 1.242 1 97.31 146 GLN B N 1
ATOM 3696 C CA . GLN B 1 146 ? 11.906 -6.559 1.677 1 97.31 146 GLN B CA 1
ATOM 3697 C C . GLN B 1 146 ? 12.453 -7.645 0.755 1 97.31 146 GLN B C 1
ATOM 3699 O O . GLN B 1 146 ? 13.641 -7.652 0.43 1 97.31 146 GLN B O 1
ATOM 3704 N N . MET B 1 147 ? 11.594 -8.547 0.312 1 96.75 147 MET B N 1
ATOM 3705 C CA . MET B 1 147 ? 12 -9.609 -0.602 1 96.75 147 MET B CA 1
ATOM 3706 C C . MET B 1 147 ? 12.438 -9.031 -1.944 1 96.75 147 MET B C 1
ATOM 3708 O O . MET B 1 147 ? 13.453 -9.453 -2.504 1 96.75 147 MET B O 1
ATOM 3712 N N . VAL B 1 148 ? 11.672 -8.094 -2.436 1 96.69 148 VAL B N 1
ATOM 3713 C CA . VAL B 1 148 ? 11.984 -7.496 -3.73 1 96.69 148 VAL B CA 1
ATOM 3714 C C . VAL B 1 148 ? 13.336 -6.789 -3.66 1 96.69 148 VAL B C 1
ATOM 3716 O O . VAL B 1 148 ? 14.172 -6.949 -4.551 1 96.69 148 VAL B O 1
ATOM 3719 N N . ARG B 1 149 ? 13.547 -6.039 -2.576 1 94.31 149 ARG B N 1
ATOM 3720 C CA . ARG B 1 149 ? 14.828 -5.352 -2.396 1 94.31 149 ARG B CA 1
ATOM 3721 C C . ARG B 1 149 ? 15.977 -6.344 -2.334 1 94.31 149 ARG B C 1
ATOM 3723 O O . ARG B 1 149 ? 17.031 -6.113 -2.926 1 94.31 149 ARG B O 1
ATOM 3730 N N . PHE B 1 150 ? 15.773 -7.379 -1.661 1 95.75 150 PHE B N 1
ATOM 3731 C CA . PHE B 1 150 ? 16.797 -8.414 -1.521 1 95.75 150 PHE B CA 1
ATOM 3732 C C . PHE B 1 150 ? 17.062 -9.094 -2.859 1 95.75 150 PHE B C 1
ATOM 3734 O O . PHE B 1 150 ? 18.219 -9.172 -3.297 1 95.75 150 PHE B O 1
ATOM 3741 N N . ALA B 1 151 ? 16 -9.492 -3.549 1 95.81 151 ALA B N 1
ATOM 3742 C CA . ALA B 1 151 ? 16.125 -10.328 -4.746 1 95.81 151 ALA B CA 1
ATOM 3743 C C . ALA B 1 151 ? 16.703 -9.531 -5.906 1 95.81 151 ALA B C 1
ATOM 3745 O O . ALA B 1 151 ? 17.406 -10.086 -6.754 1 95.81 151 ALA B O 1
ATOM 3746 N N . TYR B 1 152 ? 16.5 -8.242 -5.898 1 94.62 152 TYR B N 1
ATOM 3747 C CA . TYR B 1 152 ? 16.906 -7.449 -7.051 1 94.62 152 TYR B CA 1
ATOM 3748 C C . TYR B 1 152 ? 18.031 -6.496 -6.691 1 94.62 152 TYR B C 1
ATOM 3750 O O . TYR B 1 152 ? 18.312 -5.551 -7.43 1 94.62 152 TYR B O 1
ATOM 3758 N N . ALA B 1 153 ? 18.688 -6.723 -5.605 1 92.38 153 ALA B N 1
ATOM 3759 C CA . ALA B 1 153 ? 19.859 -5.934 -5.23 1 92.38 153 ALA B CA 1
ATOM 3760 C C . ALA B 1 153 ? 20.969 -6.078 -6.266 1 92.38 153 ALA B C 1
ATOM 3762 O O . ALA B 1 153 ? 21.125 -7.133 -6.887 1 92.38 153 ALA B O 1
ATOM 3763 N N . SER B 1 154 ? 21.766 -5.023 -6.363 1 84.25 154 SER B N 1
ATOM 3764 C CA . SER B 1 154 ? 22.797 -4.977 -7.387 1 84.25 154 SER B CA 1
ATOM 3765 C C . SER B 1 154 ? 24 -5.848 -7.008 1 84.25 154 SER B C 1
ATOM 3767 O O . SER B 1 154 ? 24.656 -6.422 -7.879 1 84.25 154 SER B O 1
ATOM 3769 N N . SER B 1 155 ? 24.344 -5.867 -5.754 1 80.12 155 SER B N 1
ATOM 3770 C CA . SER B 1 155 ? 25.5 -6.645 -5.348 1 80.12 155 SER B CA 1
ATOM 3771 C C . SER B 1 155 ? 25.156 -8.125 -5.203 1 80.12 155 SER B C 1
ATOM 3773 O O . SER B 1 155 ? 24.281 -8.484 -4.414 1 80.12 155 SER B O 1
ATOM 3775 N N . LYS B 1 156 ? 25.891 -8.945 -5.898 1 76.94 156 LYS B N 1
ATOM 3776 C CA . LYS B 1 156 ? 25.672 -10.383 -5.84 1 76.94 156 LYS B CA 1
ATOM 3777 C C . LYS B 1 15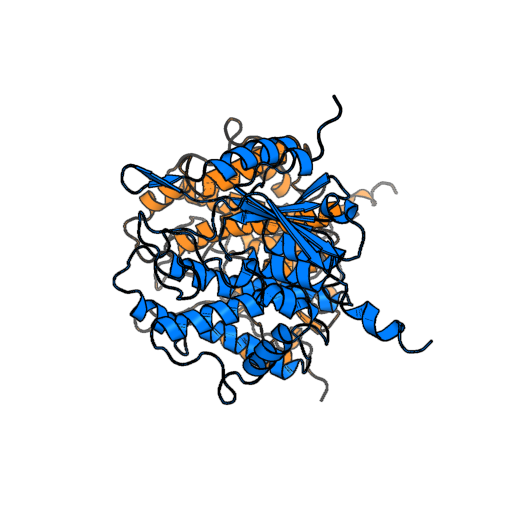6 ? 26.594 -11.047 -4.828 1 76.94 156 LYS B C 1
ATOM 3779 O O . LYS B 1 156 ? 26.344 -12.172 -4.391 1 76.94 156 LYS B O 1
ATOM 3784 N N . GLU B 1 157 ? 27.547 -10.312 -4.402 1 82.69 157 GLU B N 1
ATOM 3785 C CA . GLU B 1 157 ? 28.578 -10.914 -3.566 1 82.69 157 GLU B CA 1
ATOM 3786 C C . GLU B 1 157 ? 28.141 -10.992 -2.109 1 82.69 157 GLU B C 1
ATOM 3788 O O . GLU B 1 157 ? 28.609 -11.844 -1.354 1 82.69 157 GLU B O 1
ATOM 3793 N N . ASN B 1 158 ? 27.156 -10.297 -1.736 1 89.06 158 ASN B N 1
ATOM 3794 C CA . ASN B 1 158 ? 26.781 -10.234 -0.327 1 89.06 158 ASN B CA 1
ATOM 3795 C C . ASN B 1 158 ? 25.375 -10.781 -0.09 1 89.06 158 ASN B C 1
ATOM 3797 O O . ASN B 1 158 ? 24.703 -10.398 0.875 1 89.06 158 ASN B O 1
ATOM 3801 N N . ASP B 1 159 ? 24.984 -11.781 -0.93 1 91.62 159 ASP B N 1
ATOM 3802 C CA . ASP B 1 159 ? 23.594 -12.234 -0.888 1 91.62 159 ASP B CA 1
ATOM 3803 C C . ASP B 1 159 ? 23.297 -13 0.402 1 91.62 159 ASP B C 1
ATOM 3805 O O . ASP B 1 159 ? 22.297 -12.734 1.075 1 91.62 159 ASP B O 1
ATOM 3809 N N . LYS B 1 160 ? 24.203 -13.883 0.821 1 93.62 160 LYS B N 1
ATOM 3810 C CA . LYS B 1 160 ? 23.984 -14.641 2.053 1 93.62 160 LYS B CA 1
ATOM 3811 C C . LYS B 1 160 ? 23.953 -13.711 3.266 1 93.62 160 LYS B C 1
ATOM 3813 O O . LYS B 1 160 ? 23.078 -13.82 4.117 1 93.62 160 LYS B O 1
ATOM 3818 N N . SER B 1 161 ? 24.906 -12.812 3.312 1 95.81 161 SER B N 1
ATOM 3819 C CA . SER B 1 161 ? 24.953 -11.875 4.426 1 95.81 161 SER B CA 1
ATOM 3820 C C . SER B 1 161 ? 23.719 -10.984 4.461 1 95.81 161 SER B C 1
ATOM 3822 O O . SER B 1 161 ? 23.203 -10.664 5.535 1 95.81 161 SER B O 1
ATOM 3824 N N . ASP B 1 162 ? 23.25 -10.609 3.334 1 95.5 162 ASP B N 1
ATOM 3825 C CA . ASP B 1 162 ? 22.031 -9.812 3.248 1 95.5 162 ASP B CA 1
ATOM 3826 C C . ASP B 1 162 ? 20.812 -10.594 3.758 1 95.5 162 ASP B C 1
ATOM 3828 O O . ASP B 1 162 ? 19.969 -10.047 4.461 1 95.5 162 ASP B O 1
ATOM 3832 N N . ALA B 1 163 ? 20.766 -11.836 3.355 1 96.06 163 ALA B N 1
ATOM 3833 C CA . ALA B 1 163 ? 19.688 -12.703 3.814 1 96.06 163 ALA B CA 1
ATOM 3834 C C . ALA B 1 163 ? 19.703 -12.844 5.332 1 96.06 163 ALA B C 1
ATOM 3836 O O . ALA B 1 163 ? 18.641 -12.797 5.98 1 96.06 163 ALA B O 1
ATOM 3837 N N . GLU B 1 164 ? 20.859 -12.961 5.91 1 97.12 164 GLU B N 1
ATOM 3838 C CA . GLU B 1 164 ? 21.031 -13.07 7.355 1 97.12 164 GLU B CA 1
ATOM 3839 C C . GLU B 1 164 ? 20.547 -11.805 8.062 1 97.12 164 GLU B C 1
ATOM 3841 O O . GLU B 1 164 ? 19.875 -11.883 9.094 1 97.12 164 GLU B O 1
ATOM 3846 N N . LEU B 1 165 ? 20.859 -10.758 7.441 1 95.88 165 LEU B N 1
ATOM 3847 C CA . LEU B 1 165 ? 20.469 -9.477 8.023 1 95.88 165 LEU B CA 1
ATOM 3848 C C . LEU B 1 165 ? 18.953 -9.32 8 1 95.88 165 LEU B C 1
ATOM 3850 O O . LEU B 1 165 ? 18.359 -8.797 8.945 1 95.88 165 LEU B O 1
ATOM 3854 N N . LEU B 1 166 ? 18.328 -9.758 6.984 1 96.12 166 LEU B N 1
ATOM 3855 C CA . LEU B 1 166 ? 16.891 -9.68 6.84 1 96.12 166 LEU B CA 1
ATOM 3856 C C . LEU B 1 166 ? 16.188 -10.539 7.895 1 96.12 166 LEU B C 1
ATOM 3858 O O . LEU B 1 166 ? 15.148 -10.141 8.43 1 96.12 166 LEU B O 1
ATOM 3862 N N . MET B 1 167 ? 16.781 -11.633 8.227 1 97.19 167 MET B N 1
ATOM 3863 C CA . MET B 1 167 ? 16.094 -12.656 9.008 1 97.19 167 MET B CA 1
ATOM 3864 C C . MET B 1 167 ? 16.562 -12.648 10.461 1 97.19 167 MET B C 1
ATOM 3866 O O . MET B 1 167 ? 15.977 -13.32 11.305 1 97.19 167 MET B O 1
ATOM 3870 N N . ASN B 1 168 ? 17.547 -11.812 10.711 1 96.25 168 ASN B N 1
ATOM 3871 C CA . ASN B 1 168 ? 17.969 -11.703 12.102 1 96.25 168 ASN B CA 1
ATOM 3872 C C . ASN B 1 168 ? 16.859 -11.148 12.984 1 96.25 168 ASN B C 1
ATOM 3874 O O . ASN B 1 168 ? 15.875 -10.609 12.484 1 96.25 168 ASN B O 1
ATOM 3878 N N . SER B 1 169 ? 17 -11.242 14.273 1 91.81 169 SER B N 1
ATOM 3879 C CA . SER B 1 169 ? 15.945 -10.906 15.219 1 91.81 169 SER B CA 1
ATOM 3880 C C . SER B 1 169 ? 15.523 -9.445 15.086 1 91.81 169 SER B C 1
ATOM 3882 O O . SER B 1 169 ? 14.359 -9.109 15.289 1 91.81 169 SER B O 1
ATOM 3884 N N . SER B 1 170 ? 16.375 -8.625 14.719 1 92.75 170 SER B N 1
ATOM 3885 C CA . SER B 1 170 ? 16.078 -7.203 14.594 1 92.75 170 SER B CA 1
ATOM 3886 C C . SER B 1 170 ? 15.844 -6.812 13.141 1 92.75 170 SER B C 1
ATOM 3888 O O . SER B 1 170 ? 15.648 -5.637 12.836 1 92.75 170 SER B O 1
ATOM 3890 N N . GLY B 1 171 ? 15.945 -7.773 12.281 1 96.12 171 GLY B N 1
ATOM 3891 C CA . GLY B 1 171 ? 15.742 -7.508 10.867 1 96.12 171 GLY B CA 1
ATOM 3892 C C . GLY B 1 171 ? 14.297 -7.203 10.516 1 96.12 171 GLY B C 1
ATOM 3893 O O . GLY B 1 171 ? 13.383 -7.57 11.25 1 96.12 171 GLY B O 1
ATOM 3894 N N . PRO B 1 172 ? 14.156 -6.52 9.422 1 96.25 172 PRO B N 1
ATOM 3895 C CA . PRO B 1 172 ? 12.82 -6.047 9.07 1 96.25 172 PRO B CA 1
ATOM 3896 C C . PRO B 1 172 ? 11.836 -7.188 8.797 1 96.25 172 PRO B C 1
ATOM 3898 O O . PRO B 1 172 ? 10.648 -7.07 9.109 1 96.25 172 PRO B O 1
ATOM 3901 N N . VAL B 1 173 ? 12.281 -8.258 8.227 1 98.25 173 VAL B N 1
ATOM 3902 C CA . VAL B 1 173 ? 11.398 -9.367 7.895 1 98.25 173 VAL B CA 1
ATOM 3903 C C . VAL B 1 173 ? 11.016 -10.117 9.164 1 98.25 173 VAL B C 1
ATOM 3905 O O . VAL B 1 173 ? 9.844 -10.438 9.375 1 98.25 173 VAL B O 1
ATOM 3908 N N . SER B 1 174 ? 12 -10.375 10.016 1 97.56 174 SER B N 1
ATOM 3909 C CA . SER B 1 174 ? 11.719 -11.031 11.297 1 97.56 174 SER B CA 1
ATOM 3910 C C . SER B 1 174 ? 10.742 -10.211 12.133 1 97.56 174 SER B C 1
ATOM 3912 O O . SER B 1 174 ? 9.789 -10.758 12.695 1 97.56 174 SER B O 1
ATOM 3914 N N . ARG B 1 175 ? 10.93 -8.938 12.172 1 96.56 175 ARG B N 1
ATOM 3915 C CA . ARG B 1 175 ? 10.023 -8.07 12.914 1 96.56 175 ARG B CA 1
ATOM 3916 C C . ARG B 1 175 ? 8.609 -8.141 12.344 1 96.56 175 ARG B C 1
ATOM 3918 O O . ARG B 1 175 ? 7.629 -8.133 13.094 1 96.56 175 ARG B O 1
ATOM 3925 N N . GLY B 1 176 ? 8.555 -8.172 11.031 1 97.88 176 GLY B N 1
ATOM 3926 C CA . GLY B 1 176 ? 7.254 -8.305 10.383 1 97.88 176 GLY B CA 1
ATOM 3927 C C . GLY B 1 176 ? 6.527 -9.578 10.75 1 97.88 176 GLY B C 1
ATOM 3928 O O . GLY B 1 176 ? 5.348 -9.547 11.117 1 97.88 176 GLY B O 1
ATOM 3929 N N . PHE B 1 177 ? 7.203 -10.68 10.688 1 98.44 177 PHE B N 1
ATOM 3930 C CA . PHE B 1 177 ? 6.598 -11.961 11.023 1 98.44 177 PHE B CA 1
ATOM 3931 C C . PHE B 1 177 ? 6.266 -12.031 12.508 1 98.44 177 PHE B C 1
ATOM 3933 O O . PHE B 1 177 ? 5.273 -12.656 12.898 1 98.44 177 PHE B O 1
ATOM 3940 N N . ASP B 1 178 ? 7.066 -11.391 13.336 1 97.38 178 ASP B N 1
ATOM 3941 C CA . ASP B 1 178 ? 6.773 -11.359 14.766 1 97.38 178 ASP B CA 1
ATOM 3942 C C . ASP B 1 178 ? 5.465 -10.625 15.039 1 97.38 178 ASP B C 1
ATOM 3944 O O . ASP B 1 178 ? 4.66 -11.062 15.867 1 97.38 178 ASP B O 1
ATOM 3948 N N . LYS B 1 179 ? 5.285 -9.492 14.367 1 96.94 179 LYS B N 1
ATOM 3949 C CA . LYS B 1 179 ? 4.023 -8.766 14.492 1 96.94 179 LYS B CA 1
ATOM 3950 C C . LYS B 1 179 ? 2.838 -9.656 14.133 1 96.94 179 LYS B C 1
ATOM 3952 O O . LYS B 1 179 ? 1.833 -9.68 14.852 1 96.94 179 LYS B O 1
ATOM 3957 N N . LEU B 1 180 ? 2.967 -10.367 13.07 1 98.38 180 LEU B N 1
ATOM 3958 C CA . LEU B 1 180 ? 1.876 -11.203 12.578 1 98.38 180 LEU B CA 1
ATOM 3959 C C . LEU B 1 180 ? 1.656 -12.406 13.492 1 98.38 180 LEU B C 1
ATOM 3961 O O . LEU B 1 180 ? 0.523 -12.859 13.664 1 98.38 180 LEU B O 1
ATOM 3965 N N . GLU B 1 181 ? 2.752 -12.914 14.07 1 97.88 181 GLU B N 1
ATOM 3966 C CA . GLU B 1 181 ? 2.639 -13.984 15.062 1 97.88 181 GLU B CA 1
ATOM 3967 C C . GLU B 1 181 ? 1.812 -13.539 16.266 1 97.88 181 GLU B C 1
ATOM 3969 O O . GLU B 1 181 ? 0.909 -14.25 16.703 1 97.88 181 GLU B O 1
ATOM 3974 N N . VAL B 1 182 ? 2.123 -12.367 16.781 1 97.25 182 VAL B N 1
ATOM 3975 C CA . VAL B 1 182 ? 1.389 -11.812 17.922 1 97.25 182 VAL B CA 1
ATOM 3976 C C . VAL B 1 182 ? -0.065 -11.562 17.516 1 97.25 182 VAL B C 1
ATOM 3978 O O . VAL B 1 182 ? -0.982 -11.852 18.297 1 97.25 182 VAL B O 1
ATOM 3981 N N . TYR B 1 183 ? -0.24 -11.047 16.344 1 98 183 TYR B N 1
ATOM 3982 C CA . TYR B 1 183 ? -1.583 -10.812 15.82 1 98 183 TYR B CA 1
ATOM 3983 C C . TYR B 1 183 ? -2.404 -12.102 15.828 1 98 183 TYR B C 1
ATOM 3985 O O . TYR B 1 183 ? -3.539 -12.117 16.312 1 98 183 TYR B O 1
ATOM 3993 N N . MET B 1 184 ? -1.866 -13.172 15.312 1 96.69 184 MET B N 1
ATOM 3994 C CA . MET B 1 184 ? -2.562 -14.445 15.203 1 96.69 184 MET B CA 1
ATOM 3995 C C . MET B 1 184 ? -2.848 -15.023 16.594 1 96.69 184 MET B C 1
ATOM 3997 O O . MET B 1 184 ? -3.924 -15.578 16.828 1 96.69 184 MET B O 1
ATOM 4001 N N . LYS B 1 185 ? -1.904 -14.898 17.422 1 94.81 185 LYS B N 1
ATOM 4002 C CA . LYS B 1 185 ? -2.078 -15.398 18.781 1 94.81 185 LYS B CA 1
ATOM 4003 C C . LYS B 1 185 ? -3.246 -14.711 19.469 1 94.81 185 LYS B C 1
ATOM 4005 O O . LYS B 1 185 ? -4.02 -15.359 20.188 1 94.81 185 LYS B O 1
ATOM 4010 N N . ARG B 1 186 ? -3.395 -13.531 19.234 1 95.06 186 ARG B N 1
ATOM 4011 C CA . ARG B 1 186 ? -4.422 -12.734 19.891 1 95.06 186 ARG B CA 1
ATOM 4012 C C . ARG B 1 186 ? -5.793 -12.969 19.266 1 95.06 186 ARG B C 1
ATOM 4014 O O . ARG B 1 186 ? -6.801 -13.023 19.969 1 95.06 186 ARG B O 1
ATOM 4021 N N . SER B 1 187 ? -5.891 -13.023 17.969 1 91.25 187 SER B N 1
ATOM 4022 C CA . SER B 1 187 ? -7.164 -13.156 17.281 1 91.25 187 SER B CA 1
ATOM 4023 C C . SER B 1 187 ? -7.805 -14.508 17.547 1 91.25 187 SER B C 1
ATOM 4025 O O . SER B 1 187 ? -9.031 -14.625 17.609 1 91.25 187 SER B O 1
ATOM 4027 N N . GLN B 1 188 ? -7.055 -15.57 17.672 1 86.75 188 GLN B N 1
ATOM 4028 C CA . GLN B 1 188 ? -7.461 -16.953 17.906 1 86.75 188 GLN B CA 1
ATOM 4029 C C . GLN B 1 188 ? -8.273 -17.484 16.734 1 86.75 188 GLN B C 1
ATOM 4031 O O . GLN B 1 188 ? -8.977 -18.5 16.859 1 86.75 188 GLN B O 1
ATOM 4036 N N . PHE B 1 189 ? -8.289 -16.766 15.633 1 91 189 PHE B N 1
ATOM 4037 C CA . PHE B 1 189 ? -8.922 -17.234 14.414 1 91 189 PHE B CA 1
ATOM 4038 C C . PHE B 1 189 ? -8.07 -18.297 13.727 1 91 189 PHE B C 1
ATOM 4040 O O . PHE B 1 189 ? -6.879 -18.422 14.023 1 91 189 PHE B O 1
ATOM 4047 N N . LYS B 1 190 ? -8.672 -19.031 12.875 1 95.81 190 LYS B N 1
ATOM 4048 C CA . LYS B 1 190 ? -7.949 -20.016 12.07 1 95.81 190 LYS B CA 1
ATOM 4049 C C . LYS B 1 190 ? -7.094 -19.328 11.008 1 95.81 190 LYS B C 1
ATOM 4051 O O . LYS B 1 190 ? -6.039 -19.844 10.625 1 95.81 190 LYS B O 1
ATOM 4056 N N . PHE B 1 191 ? -7.625 -18.25 10.531 1 98.19 191 PHE B N 1
ATOM 4057 C CA . PHE B 1 191 ? -6.914 -17.453 9.539 1 98.19 191 PHE B CA 1
ATOM 4058 C C . PHE B 1 191 ? -6.766 -16 10.008 1 98.19 191 PHE B C 1
ATOM 4060 O O . PHE B 1 191 ? -6.961 -15.703 11.188 1 98.19 191 PHE B O 1
ATOM 4067 N N . LEU B 1 192 ? -6.289 -15.117 9.188 1 98.38 192 LEU B N 1
ATOM 4068 C CA . LEU B 1 192 ? -5.934 -13.773 9.641 1 98.38 192 LEU B CA 1
ATOM 4069 C C . LEU B 1 192 ? -7.172 -13 10.086 1 98.38 192 LEU B C 1
ATOM 4071 O O . LEU B 1 192 ? -7.121 -12.258 11.07 1 98.38 192 LEU B O 1
ATOM 4075 N N . VAL B 1 193 ? -8.234 -13.148 9.258 1 98.06 193 VAL B N 1
ATOM 4076 C CA . VAL B 1 193 ? -9.477 -12.469 9.602 1 98.06 193 VAL B CA 1
ATOM 4077 C C . VAL B 1 193 ? -10.625 -13.477 9.609 1 98.06 193 VAL B C 1
ATOM 4079 O O . VAL B 1 193 ? -11.266 -13.711 8.578 1 98.06 193 VAL B O 1
ATOM 4082 N N . GLY B 1 194 ? -10.805 -14.242 10.68 1 95.94 194 GLY B N 1
ATOM 4083 C CA . GLY B 1 194 ? -11.898 -15.188 10.812 1 95.94 194 GLY B CA 1
ATOM 4084 C C . GLY B 1 194 ? -11.477 -16.625 10.555 1 95.94 194 GLY B C 1
ATOM 4085 O O . GLY B 1 194 ? -10.289 -16.953 10.602 1 95.94 194 GLY B O 1
ATOM 4086 N N . ASP B 1 195 ? -12.508 -17.469 10.281 1 95.69 195 ASP B N 1
ATOM 4087 C CA . ASP B 1 195 ? -12.258 -18.906 10.188 1 95.69 195 ASP B CA 1
ATOM 4088 C C . ASP B 1 195 ? -12.25 -19.375 8.734 1 95.69 195 ASP B C 1
ATOM 4090 O O . ASP B 1 195 ? -12.07 -20.562 8.453 1 95.69 195 ASP B O 1
ATOM 4094 N N . ARG B 1 196 ? -12.445 -18.484 7.855 1 96 196 ARG B N 1
ATOM 4095 C CA . ARG B 1 196 ? -12.266 -18.719 6.426 1 96 196 ARG B CA 1
ATOM 4096 C C . ARG B 1 196 ? -11.188 -17.797 5.855 1 96 196 ARG B C 1
ATOM 4098 O O . ARG B 1 196 ? -11 -16.672 6.328 1 96 196 ARG B O 1
ATOM 4105 N N . PRO B 1 197 ? -10.539 -18.281 4.789 1 98.12 197 PRO B N 1
ATOM 4106 C CA . PRO B 1 197 ? -9.484 -17.438 4.223 1 98.12 197 PRO B CA 1
ATOM 4107 C C . PRO B 1 197 ? -10.023 -16.156 3.605 1 98.12 197 PRO B C 1
ATOM 4109 O O . PRO B 1 197 ? -11.086 -16.156 2.979 1 98.12 197 PRO B O 1
ATOM 4112 N N . SER B 1 198 ? -9.32 -15.125 3.826 1 98.44 198 SER B N 1
ATOM 4113 C CA . SER B 1 198 ? -9.562 -13.836 3.191 1 98.44 198 SER B CA 1
ATOM 4114 C C . SER B 1 198 ? -8.359 -13.391 2.363 1 98.44 198 SER B C 1
ATOM 4116 O O . SER B 1 198 ? -7.324 -14.062 2.357 1 98.44 198 SER B O 1
ATOM 4118 N N . ALA B 1 199 ? -8.422 -12.305 1.681 1 98.81 199 ALA B N 1
ATOM 4119 C CA . ALA B 1 199 ? -7.441 -11.828 0.706 1 98.81 199 ALA B CA 1
ATOM 4120 C C . ALA B 1 199 ? -6.039 -11.789 1.308 1 98.81 199 ALA B C 1
ATOM 4122 O O . ALA B 1 199 ? -5.086 -12.297 0.708 1 98.81 199 ALA B O 1
ATOM 4123 N N . PRO B 1 200 ? -5.84 -11.219 2.496 1 98.88 200 PRO B N 1
ATOM 4124 C CA . PRO B 1 200 ? -4.469 -11.133 3.012 1 98.88 200 PRO B CA 1
ATOM 4125 C C . PRO B 1 200 ? -3.863 -12.5 3.318 1 98.88 200 PRO B C 1
ATOM 4127 O O . PRO B 1 200 ? -2.639 -12.633 3.393 1 98.88 200 PRO B O 1
ATOM 4130 N N . ASP B 1 201 ? -4.699 -13.523 3.537 1 98.88 201 ASP B N 1
ATOM 4131 C CA . ASP B 1 201 ? -4.18 -14.852 3.828 1 98.88 201 ASP B CA 1
ATOM 4132 C C . ASP B 1 201 ? -3.328 -15.375 2.674 1 98.88 201 ASP B C 1
ATOM 4134 O O . ASP B 1 201 ? -2.271 -15.977 2.896 1 98.88 201 ASP B O 1
ATOM 4138 N N . PHE B 1 202 ? -3.729 -15.109 1.49 1 98.81 202 PHE B N 1
ATOM 4139 C CA . PHE B 1 202 ? -3.041 -15.641 0.319 1 98.81 202 PHE B CA 1
ATOM 4140 C C . PHE B 1 202 ? -1.705 -14.938 0.112 1 98.81 202 PHE B C 1
ATOM 4142 O O . PHE B 1 202 ? -0.715 -15.57 -0.263 1 98.81 202 PHE B O 1
ATOM 4149 N N . HIS B 1 203 ? -1.733 -13.648 0.355 1 98.88 203 HIS B N 1
ATOM 4150 C CA . HIS B 1 203 ? -0.479 -12.914 0.229 1 98.88 203 HIS B CA 1
ATOM 4151 C C . HIS B 1 203 ? 0.511 -13.32 1.314 1 98.88 203 HIS B C 1
ATOM 4153 O O . HIS B 1 203 ? 1.697 -13.516 1.038 1 98.88 203 HIS B O 1
ATOM 4159 N N . LEU B 1 204 ? 0.013 -13.469 2.535 1 98.88 204 LEU B N 1
ATOM 4160 C CA . LEU B 1 204 ? 0.902 -13.859 3.623 1 98.88 204 LEU B CA 1
ATOM 4161 C C . LEU B 1 204 ? 1.483 -15.25 3.377 1 98.88 204 LEU B C 1
ATOM 4163 O O . LEU B 1 204 ? 2.684 -15.461 3.562 1 98.88 204 LEU B O 1
ATOM 4167 N N . TRP B 1 205 ? 0.682 -16.156 2.984 1 98.69 205 TRP B N 1
ATOM 4168 C CA . TRP B 1 205 ? 1.167 -17.516 2.746 1 98.69 205 TRP B CA 1
ATOM 4169 C C . TRP B 1 205 ? 2.295 -17.516 1.72 1 98.69 205 TRP B C 1
ATOM 4171 O O . TRP B 1 205 ? 3.322 -18.172 1.917 1 98.69 205 TRP B O 1
ATOM 4181 N N . GLU B 1 206 ? 2.07 -16.797 0.614 1 98.19 206 GLU B N 1
ATOM 4182 C CA . GLU B 1 206 ? 3.098 -16.703 -0.421 1 98.19 206 GLU B CA 1
ATOM 4183 C C . GLU B 1 206 ? 4.402 -16.156 0.139 1 98.19 206 GLU B C 1
ATOM 4185 O O . GLU B 1 206 ? 5.484 -16.656 -0.174 1 98.19 206 GLU B O 1
ATOM 4190 N N . MET B 1 207 ? 4.305 -15.109 0.978 1 98.31 207 MET B N 1
ATOM 4191 C CA . MET B 1 207 ? 5.512 -14.539 1.57 1 98.31 207 MET B CA 1
ATOM 4192 C C . MET B 1 207 ? 6.211 -15.555 2.469 1 98.31 207 MET B C 1
ATOM 4194 O O . MET B 1 207 ? 7.434 -15.68 2.43 1 98.31 207 MET B O 1
ATOM 4198 N N . MET B 1 208 ? 5.391 -16.25 3.258 1 98.31 208 MET B N 1
ATOM 4199 C CA . MET B 1 208 ? 5.984 -17.281 4.109 1 98.31 208 MET B CA 1
ATOM 4200 C C . MET B 1 208 ? 6.715 -18.328 3.271 1 98.31 208 MET B C 1
ATOM 4202 O O . MET B 1 208 ? 7.852 -18.688 3.578 1 98.31 208 MET B O 1
ATOM 4206 N N . ASP B 1 209 ? 6.109 -18.75 2.23 1 96.81 209 ASP B N 1
ATOM 4207 C CA . ASP B 1 209 ? 6.699 -19.766 1.366 1 96.81 209 ASP B CA 1
ATOM 4208 C C . ASP B 1 209 ? 8.023 -19.281 0.774 1 96.81 209 ASP B C 1
ATOM 4210 O O . ASP B 1 209 ? 9.016 -20.016 0.774 1 96.81 209 ASP B O 1
ATOM 4214 N N . GLN B 1 210 ? 8.055 -18.094 0.303 1 96.38 210 GLN B N 1
ATOM 4215 C CA . GLN B 1 210 ? 9.266 -17.547 -0.303 1 96.38 210 GLN B CA 1
ATOM 4216 C C . GLN B 1 210 ? 10.391 -17.453 0.72 1 96.38 210 GLN B C 1
ATOM 4218 O O . GLN B 1 210 ? 11.539 -17.781 0.422 1 96.38 210 GLN B O 1
ATOM 4223 N N . PHE B 1 211 ? 10.07 -17 1.895 1 97 211 PHE B N 1
ATOM 4224 C CA . PHE B 1 211 ? 11.125 -16.797 2.885 1 97 211 PHE B CA 1
ATOM 4225 C C . PHE B 1 211 ? 11.586 -18.141 3.459 1 97 211 PHE B C 1
ATOM 4227 O O . PHE B 1 211 ? 12.75 -18.297 3.834 1 97 211 PHE B O 1
ATOM 4234 N N . ILE B 1 212 ? 10.695 -19.172 3.557 1 96.69 212 ILE B N 1
ATOM 4235 C CA . ILE B 1 212 ? 11.109 -20.516 3.906 1 96.69 212 ILE B CA 1
ATOM 4236 C C . ILE B 1 212 ? 12.141 -21.016 2.9 1 96.69 212 ILE B C 1
ATOM 4238 O O . ILE B 1 212 ? 13.195 -21.531 3.285 1 96.69 212 ILE B O 1
ATOM 4242 N N . HIS B 1 213 ? 11.883 -20.812 1.651 1 95.81 213 HIS B N 1
ATOM 4243 C CA . HIS B 1 213 ? 12.789 -21.266 0.599 1 95.81 213 HIS B CA 1
ATOM 4244 C C . HIS B 1 213 ? 14.094 -20.469 0.619 1 95.81 213 HIS B C 1
ATOM 4246 O O . HIS B 1 213 ? 15.164 -21.031 0.382 1 95.81 213 HIS B O 1
ATOM 4252 N N . MET B 1 214 ? 13.992 -19.156 0.885 1 96.06 214 MET B N 1
ATOM 4253 C CA . MET B 1 214 ? 15.203 -18.344 0.971 1 96.06 214 MET B CA 1
ATOM 4254 C C . MET B 1 214 ? 16.109 -18.844 2.094 1 96.06 214 MET B C 1
ATOM 4256 O O . MET B 1 214 ? 17.312 -19 1.901 1 96.06 214 MET B O 1
ATOM 4260 N N . CYS B 1 215 ? 15.5 -19.062 3.256 1 96.44 215 CYS B N 1
ATOM 4261 C CA . CYS B 1 215 ? 16.266 -19.531 4.398 1 96.44 215 CYS B CA 1
ATOM 4262 C C . CYS B 1 215 ? 16.922 -20.875 4.094 1 96.44 215 CYS B C 1
ATOM 4264 O O . CYS B 1 215 ? 18.094 -21.094 4.422 1 96.44 215 CYS B O 1
ATOM 4266 N N . ARG B 1 216 ? 16.234 -21.734 3.465 1 95.19 216 ARG B N 1
ATOM 4267 C CA . ARG B 1 216 ? 16.781 -23.031 3.08 1 95.19 216 ARG B CA 1
ATOM 4268 C C . ARG B 1 216 ? 17.938 -22.859 2.096 1 95.19 216 ARG B C 1
ATOM 4270 O O . ARG B 1 216 ? 18.984 -23.484 2.254 1 95.19 216 ARG B O 1
ATOM 4277 N N . PHE B 1 217 ? 17.75 -22.031 1.153 1 94.81 217 PHE B N 1
ATOM 4278 C CA . PHE B 1 217 ? 18.734 -21.828 0.102 1 94.81 217 PHE B CA 1
ATOM 4279 C C . PHE B 1 217 ? 20.047 -21.297 0.682 1 94.81 217 PHE B C 1
ATOM 4281 O O . PHE B 1 217 ? 21.125 -21.734 0.283 1 94.81 217 PHE B O 1
ATOM 4288 N N . TYR B 1 218 ? 19.984 -20.438 1.624 1 94.62 218 TYR B N 1
ATOM 4289 C CA . TYR B 1 218 ? 21.172 -19.797 2.174 1 94.62 218 TYR B CA 1
ATOM 4290 C C . TYR B 1 218 ? 21.609 -20.484 3.461 1 94.62 218 TYR B C 1
ATOM 4292 O O . TYR B 1 218 ? 22.469 -19.969 4.176 1 94.62 218 TYR B O 1
ATOM 4300 N N . ASN B 1 219 ? 20.969 -21.641 3.783 1 95.5 219 ASN B N 1
ATOM 4301 C CA . ASN B 1 219 ? 21.297 -22.438 4.953 1 95.5 219 ASN B CA 1
ATOM 4302 C C . ASN B 1 219 ? 21.141 -21.641 6.246 1 95.5 219 ASN B C 1
ATOM 4304 O O . ASN B 1 219 ? 22.062 -21.609 7.074 1 95.5 219 ASN B O 1
ATOM 4308 N N . LEU B 1 220 ? 20.047 -20.891 6.301 1 96.62 220 LEU B N 1
ATOM 4309 C CA . LEU B 1 220 ? 19.656 -20.188 7.523 1 96.62 220 LEU B CA 1
ATOM 4310 C C . LEU B 1 220 ? 18.672 -21.016 8.328 1 96.62 220 LEU B C 1
ATOM 4312 O O . LEU B 1 220 ? 18.125 -22 7.828 1 96.62 220 LEU B O 1
ATOM 4316 N N . ASP B 1 221 ? 18.406 -20.562 9.57 1 96.19 221 ASP B N 1
ATOM 4317 C CA . ASP B 1 221 ? 17.406 -21.219 10.398 1 96.19 221 ASP B CA 1
ATOM 4318 C C . ASP B 1 221 ? 16 -21.078 9.789 1 96.19 221 ASP B C 1
ATOM 4320 O O . ASP B 1 221 ? 15.672 -20.047 9.211 1 96.19 221 ASP B O 1
ATOM 4324 N N . ALA B 1 222 ? 15.258 -22.188 9.992 1 96.5 222 ALA B N 1
ATOM 4325 C CA . ALA B 1 222 ? 13.867 -22.125 9.547 1 96.5 222 ALA B CA 1
ATOM 4326 C C . ALA B 1 222 ? 13.125 -20.969 10.211 1 96.5 222 ALA B C 1
ATOM 4328 O O . ALA B 1 222 ? 13.164 -20.812 11.438 1 96.5 222 ALA B O 1
ATOM 4329 N N . PRO B 1 223 ? 12.422 -20.188 9.367 1 97.44 223 PRO B N 1
ATOM 4330 C CA . PRO B 1 223 ? 11.789 -19 9.961 1 97.44 223 PRO B CA 1
ATOM 4331 C C . PRO B 1 223 ? 10.539 -19.344 10.773 1 97.44 223 PRO B C 1
ATOM 4333 O O . PRO B 1 223 ? 10.07 -18.531 11.57 1 97.44 223 PRO B O 1
ATOM 4336 N N . PHE B 1 224 ? 9.969 -20.531 10.539 1 97.69 224 PHE B N 1
ATOM 4337 C CA . PHE B 1 224 ? 8.773 -20.984 11.242 1 97.69 224 PHE B CA 1
ATOM 4338 C C . PHE B 1 224 ? 8.93 -22.453 11.656 1 97.69 224 PHE B C 1
ATOM 4340 O O . PHE B 1 224 ? 9.305 -23.297 10.844 1 97.69 224 PHE B O 1
ATOM 4347 N N . HIS B 1 225 ? 8.641 -22.781 12.898 1 96.19 225 HIS B N 1
ATOM 4348 C CA . HIS B 1 225 ? 8.508 -24.141 13.438 1 96.19 225 HIS B CA 1
ATOM 4349 C C . HIS B 1 225 ? 7.758 -24.141 14.766 1 96.19 225 HIS B C 1
ATOM 4351 O O . HIS B 1 225 ? 7.387 -23.078 15.266 1 96.19 225 HIS B O 1
ATOM 4357 N N . SER B 1 226 ? 7.48 -25.25 15.312 1 92.62 226 SER B N 1
ATOM 4358 C CA . SER B 1 226 ? 6.598 -25.391 16.469 1 92.62 226 SER B CA 1
ATOM 4359 C C . SER B 1 226 ? 7.105 -24.562 17.656 1 92.62 226 SER B C 1
ATOM 4361 O O . SER B 1 226 ? 6.312 -24.047 18.438 1 92.62 226 SER B O 1
ATOM 4363 N N . GLY B 1 227 ? 8.359 -24.344 17.812 1 93.5 227 GLY B N 1
ATOM 4364 C CA . GLY B 1 227 ? 8.945 -23.625 18.922 1 93.5 227 GLY B CA 1
ATOM 4365 C C . GLY B 1 227 ? 9.234 -22.172 18.594 1 93.5 227 GLY B C 1
ATOM 4366 O O . GLY B 1 227 ? 9.656 -21.406 19.469 1 93.5 227 GLY B O 1
ATOM 4367 N N . HIS B 1 228 ? 9.086 -21.797 17.375 1 95.31 228 HIS B N 1
ATOM 4368 C CA . HIS B 1 228 ? 9.344 -20.453 16.891 1 95.31 228 HIS B CA 1
ATOM 4369 C C . HIS B 1 228 ? 8.273 -20 15.906 1 95.31 228 HIS B C 1
ATOM 4371 O O . HIS B 1 228 ? 8.25 -20.469 14.766 1 95.31 228 HIS B O 1
ATOM 4377 N N . ARG B 1 229 ? 7.512 -19.016 16.266 1 97.62 229 ARG B N 1
ATOM 4378 C CA . ARG B 1 229 ? 6.375 -18.547 15.484 1 97.62 229 ARG B CA 1
ATOM 4379 C C . ARG B 1 229 ? 5.414 -19.688 15.172 1 97.62 229 ARG B C 1
ATOM 4381 O O . ARG B 1 229 ? 5.055 -19.906 14.016 1 97.62 229 ARG B O 1
ATOM 4388 N N . GLY B 1 230 ? 4.984 -20.297 16.25 1 97.31 230 GLY B N 1
ATOM 4389 C CA . GLY B 1 230 ? 4.191 -21.516 16.172 1 97.31 230 GLY B CA 1
ATOM 4390 C C . GLY B 1 230 ? 2.824 -21.297 15.547 1 97.31 230 GLY B C 1
ATOM 4391 O O . GLY B 1 230 ? 2.312 -22.156 14.836 1 97.31 230 GLY B O 1
ATOM 4392 N N . CYS B 1 231 ? 2.197 -20.156 15.812 1 97 231 CYS B N 1
ATOM 4393 C CA . CYS B 1 231 ? 0.897 -19.859 15.219 1 97 231 CYS B CA 1
ATOM 4394 C C . CYS B 1 231 ? 1.002 -19.734 13.703 1 97 231 CYS B C 1
ATOM 4396 O O . CYS B 1 231 ? 0.182 -20.297 12.977 1 97 231 CYS B O 1
ATOM 4398 N N . LEU B 1 232 ? 2.041 -19.062 13.25 1 98.25 232 LEU B N 1
ATOM 4399 C CA . LEU B 1 232 ? 2.252 -18.922 11.812 1 98.25 232 LEU B CA 1
ATOM 4400 C C . LEU B 1 232 ? 2.596 -20.266 11.18 1 98.25 232 LEU B C 1
ATOM 4402 O O . LEU B 1 232 ? 2.176 -20.547 10.055 1 98.25 232 LEU B O 1
ATOM 4406 N N . PHE B 1 233 ? 3.385 -21.047 11.922 1 98.12 233 PHE B N 1
ATOM 4407 C CA . PHE B 1 233 ? 3.746 -22.375 11.438 1 98.12 233 PHE B CA 1
ATOM 4408 C C . PHE B 1 233 ? 2.502 -23.219 11.195 1 98.12 233 PHE B C 1
ATOM 4410 O O . PHE B 1 233 ? 2.346 -23.812 10.133 1 98.12 233 PHE B O 1
ATOM 4417 N N . SER B 1 234 ? 1.599 -23.266 12.141 1 97.38 234 SER B N 1
ATOM 4418 C CA . SER B 1 234 ? 0.349 -24.016 12.023 1 97.38 234 SER B CA 1
ATOM 4419 C C . SER B 1 234 ? -0.542 -23.422 10.938 1 97.38 234 SER B C 1
ATOM 4421 O O . SER B 1 234 ? -1.187 -24.156 10.188 1 97.38 234 SER B O 1
ATOM 4423 N N . TYR B 1 235 ? -0.58 -22.141 10.906 1 97.75 235 TYR B N 1
ATOM 4424 C CA . TYR B 1 235 ? -1.34 -21.406 9.914 1 97.75 235 TYR B CA 1
ATOM 4425 C C . TYR B 1 235 ? -0.91 -21.781 8.5 1 97.75 235 TYR B C 1
ATOM 4427 O O . TYR B 1 235 ? -1.753 -22.016 7.629 1 97.75 235 TYR B O 1
ATOM 4435 N N . TYR B 1 236 ? 0.395 -21.828 8.234 1 97.94 236 TYR B N 1
ATOM 4436 C CA . TYR B 1 236 ? 0.978 -22.156 6.945 1 97.94 236 TYR B CA 1
ATOM 4437 C C . TYR B 1 236 ? 0.487 -23.516 6.465 1 97.94 236 TYR B C 1
ATOM 4439 O O . TYR B 1 236 ? 0.022 -23.656 5.332 1 97.94 236 TYR B O 1
ATOM 4447 N N . SER B 1 237 ? 0.511 -24.453 7.309 1 97.19 237 SER B N 1
ATOM 4448 C CA . SER B 1 237 ? 0.068 -25.797 6.988 1 97.19 237 SER B CA 1
ATOM 4449 C C . SER B 1 237 ? -1.443 -25.859 6.789 1 97.19 237 SER B C 1
ATOM 4451 O O . SER B 1 237 ? -1.933 -26.562 5.906 1 97.19 237 SER B O 1
ATOM 4453 N N . ARG B 1 238 ? -2.168 -25.188 7.586 1 97.56 238 ARG B N 1
ATOM 4454 C CA . ARG B 1 238 ? -3.625 -25.203 7.531 1 97.56 238 ARG B CA 1
ATOM 4455 C C . ARG B 1 238 ? -4.125 -24.672 6.191 1 97.56 238 ARG B C 1
ATOM 4457 O O . ARG B 1 238 ? -4.996 -25.281 5.566 1 97.56 238 ARG B O 1
ATOM 4464 N N . LEU B 1 239 ? -3.59 -23.547 5.758 1 97.94 239 LEU B N 1
ATOM 4465 C CA . LEU B 1 239 ? -4.066 -22.953 4.516 1 97.94 239 LEU B CA 1
ATOM 4466 C C . LEU B 1 239 ? -3.762 -23.844 3.322 1 97.94 239 LEU B C 1
ATOM 4468 O O . LEU B 1 239 ? -4.629 -24.078 2.475 1 97.94 239 LEU B O 1
ATOM 4472 N N . GLN B 1 240 ? -2.574 -24.359 3.234 1 95.94 240 GLN B N 1
ATOM 4473 C CA . GLN B 1 240 ? -2.172 -25.141 2.064 1 95.94 240 GLN B CA 1
ATOM 4474 C C . GLN B 1 240 ? -2.889 -26.484 2.02 1 95.94 240 GLN B C 1
ATOM 4476 O O . GLN B 1 240 ? -2.895 -27.156 0.986 1 95.94 240 GLN B O 1
ATOM 4481 N N . SER B 1 241 ? -3.498 -26.891 3.123 1 95.19 241 SER B N 1
ATOM 4482 C CA . SER B 1 241 ? -4.188 -28.172 3.191 1 95.19 241 SER B CA 1
ATOM 4483 C C . SER B 1 241 ? -5.633 -28.047 2.725 1 95.19 241 SER B C 1
ATOM 4485 O O . SER B 1 241 ? -6.312 -29.062 2.516 1 95.19 241 SER B O 1
ATOM 4487 N N . LEU B 1 242 ? -6.133 -26.828 2.648 1 96.56 242 LEU B N 1
ATOM 4488 C CA . LEU B 1 242 ? -7.48 -26.656 2.113 1 96.56 242 LEU B CA 1
ATOM 4489 C C . LEU B 1 242 ? -7.578 -27.234 0.703 1 96.56 242 LEU B C 1
ATOM 4491 O O . LEU B 1 242 ? -6.723 -26.953 -0.144 1 96.56 242 LEU B O 1
ATOM 4495 N N . PRO B 1 243 ? -8.609 -27.984 0.4 1 94.62 243 PRO B N 1
ATOM 4496 C CA . PRO B 1 243 ? -8.695 -28.656 -0.898 1 94.62 243 PRO B CA 1
ATOM 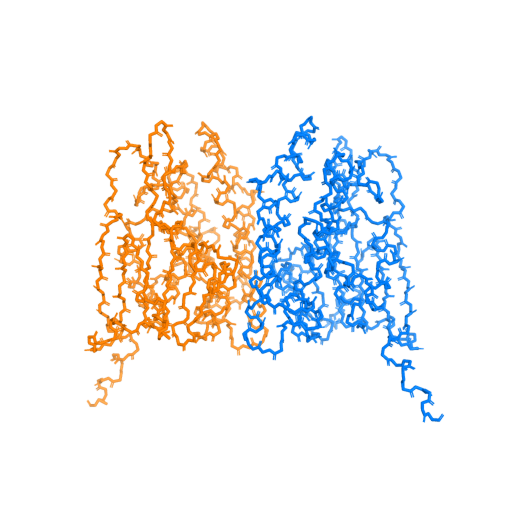4497 C C . PRO B 1 243 ? -8.656 -27.688 -2.072 1 94.62 243 PRO B C 1
ATOM 4499 O O . PRO B 1 243 ? -7.984 -27.938 -3.076 1 94.62 243 PRO B O 1
ATOM 4502 N N . ASN B 1 244 ? -9.344 -26.547 -1.97 1 94.06 244 ASN B N 1
ATOM 4503 C CA . ASN B 1 244 ? -9.422 -25.578 -3.053 1 94.06 244 ASN B CA 1
ATOM 4504 C C . ASN B 1 244 ? -8.133 -24.766 -3.174 1 94.06 244 ASN B C 1
ATOM 4506 O O . ASN B 1 244 ? -7.938 -24.047 -4.156 1 94.06 244 ASN B O 1
ATOM 4510 N N . VAL B 1 245 ? -7.25 -24.812 -2.221 1 96.19 245 VAL B N 1
ATOM 4511 C CA . VAL B 1 245 ? -5.938 -24.172 -2.283 1 96.19 245 VAL B CA 1
ATOM 4512 C C . VAL B 1 245 ? -4.898 -25.188 -2.754 1 96.19 245 VAL B C 1
ATOM 4514 O O . VAL B 1 245 ? -4.016 -24.859 -3.553 1 96.19 245 VAL B O 1
ATOM 4517 N N . LYS B 1 246 ? -5.051 -26.359 -2.318 1 93.31 246 LYS B N 1
ATOM 4518 C CA . LYS B 1 246 ? -4.133 -27.453 -2.648 1 93.31 246 LYS B CA 1
ATOM 4519 C C . LYS B 1 246 ? -4.043 -27.656 -4.156 1 93.31 246 LYS B C 1
ATOM 4521 O O . LYS B 1 246 ? -2.969 -27.969 -4.684 1 93.31 246 LYS B O 1
ATOM 4526 N N . VAL B 1 247 ? -5.117 -27.5 -4.828 1 90.44 247 VAL B N 1
ATOM 4527 C CA . VAL B 1 247 ? -5.152 -27.688 -6.273 1 90.44 247 VAL B CA 1
ATOM 4528 C C . VAL B 1 247 ? -4.195 -26.703 -6.941 1 90.44 247 VAL B C 1
ATOM 4530 O O . VAL B 1 247 ? -3.518 -27.031 -7.914 1 90.44 247 VAL B O 1
ATOM 4533 N N . TYR B 1 248 ? -4.195 -25.484 -6.496 1 94.75 248 TYR B N 1
ATOM 4534 C CA . TYR B 1 248 ? -3.252 -24.5 -7 1 94.75 248 TYR B CA 1
ATOM 4535 C C . TYR B 1 248 ? -1.818 -24.891 -6.664 1 94.75 248 TYR B C 1
ATOM 4537 O O . TYR B 1 248 ? -0.929 -24.797 -7.512 1 94.75 248 TYR B O 1
ATOM 4545 N N . MET B 1 249 ? -1.57 -25.344 -5.43 1 93.69 249 MET B N 1
ATOM 4546 C CA . MET B 1 249 ? -0.23 -25.656 -4.949 1 93.69 249 MET B CA 1
ATOM 4547 C C . MET B 1 249 ? 0.371 -26.812 -5.746 1 93.69 249 MET B C 1
ATOM 4549 O O . MET B 1 249 ? 1.59 -26.891 -5.902 1 93.69 249 MET B O 1
ATOM 4553 N N . GLU B 1 250 ? -0.456 -27.578 -6.242 1 91.94 250 GLU B N 1
ATOM 4554 C CA . GLU B 1 250 ? 0.004 -28.75 -6.984 1 91.94 250 GLU B CA 1
ATOM 4555 C C . GLU B 1 250 ? 0.129 -28.453 -8.477 1 91.94 250 GLU B C 1
ATOM 4557 O O . GLU B 1 250 ? 0.656 -29.266 -9.234 1 91.94 250 GLU B O 1
ATOM 4562 N N . SER B 1 251 ? -0.259 -27.328 -8.875 1 92.75 251 SER B N 1
ATOM 4563 C CA . SER B 1 251 ? -0.242 -26.953 -10.289 1 92.75 251 SER B CA 1
ATOM 4564 C C . SER B 1 251 ? 1.137 -26.469 -10.711 1 92.75 251 SER B C 1
ATOM 4566 O O . SER B 1 251 ? 1.962 -26.109 -9.867 1 92.75 251 SER B O 1
ATOM 4568 N N . ASP B 1 252 ? 1.37 -26.359 -12.023 1 92.31 252 ASP B N 1
ATOM 4569 C CA . ASP B 1 252 ? 2.604 -25.844 -12.602 1 92.31 252 ASP B CA 1
ATOM 4570 C C . ASP B 1 252 ? 2.791 -24.359 -12.25 1 92.31 252 ASP B C 1
ATOM 4572 O O . ASP B 1 252 ? 3.922 -23.891 -12.133 1 92.31 252 ASP B O 1
ATOM 4576 N N . LEU B 1 253 ? 1.668 -23.703 -12.039 1 94.81 253 LEU B N 1
ATOM 4577 C CA . LEU B 1 253 ? 1.706 -22.281 -11.766 1 94.81 253 LEU B CA 1
ATOM 4578 C C . LEU B 1 253 ? 2.41 -22 -10.445 1 94.81 253 LEU B C 1
ATOM 4580 O O . LEU B 1 253 ? 2.887 -20.875 -10.211 1 94.81 253 LEU B O 1
ATOM 4584 N N . HIS B 1 254 ? 2.396 -22.969 -9.586 1 94.81 254 HIS B N 1
ATOM 4585 C CA . HIS B 1 254 ? 3.094 -22.844 -8.312 1 94.81 254 HIS B CA 1
ATOM 4586 C C . HIS B 1 254 ? 4.434 -23.562 -8.336 1 94.81 254 HIS B C 1
ATOM 4588 O O . HIS B 1 254 ? 5.465 -22.984 -7.98 1 94.81 254 HIS B O 1
ATOM 4594 N N . LYS B 1 255 ? 4.516 -24.75 -8.867 1 92.62 255 LYS B N 1
ATOM 4595 C CA . LYS B 1 255 ? 5.668 -25.641 -8.727 1 92.62 255 LYS B CA 1
ATOM 4596 C C . LYS B 1 255 ? 6.75 -25.297 -9.742 1 92.62 255 LYS B C 1
ATOM 4598 O O . LYS B 1 255 ? 7.941 -25.484 -9.477 1 92.62 255 LYS B O 1
ATOM 4603 N N . ASP B 1 256 ? 6.355 -24.797 -10.891 1 92 256 ASP B N 1
ATOM 4604 C CA . ASP B 1 256 ? 7.305 -24.75 -12 1 92 256 ASP B CA 1
ATOM 4605 C C . ASP B 1 256 ? 7.578 -23.312 -12.438 1 92 256 ASP B C 1
ATOM 4607 O O . ASP B 1 256 ? 8.109 -23.094 -13.523 1 92 256 ASP B O 1
ATOM 4611 N N . VAL B 1 257 ? 7.152 -22.375 -11.688 1 95.19 257 VAL B N 1
ATOM 4612 C CA . VAL B 1 257 ? 7.379 -20.984 -12.008 1 95.19 257 VAL B CA 1
ATOM 4613 C C . VAL B 1 257 ? 8.289 -20.344 -10.953 1 95.19 257 VAL B C 1
ATOM 4615 O O . VAL B 1 257 ? 8.102 -20.562 -9.758 1 95.19 257 VAL B O 1
ATOM 4618 N N . PRO B 1 258 ? 9.352 -19.594 -11.406 1 96.25 258 PRO B N 1
ATOM 4619 C CA . PRO B 1 258 ? 10.281 -19.016 -10.438 1 96.25 258 PRO B CA 1
ATOM 4620 C C . PRO B 1 258 ? 9.641 -17.906 -9.602 1 96.25 258 PRO B C 1
ATOM 4622 O O . PRO B 1 258 ? 8.633 -17.328 -10.016 1 96.25 258 PRO B O 1
ATOM 4625 N N . PHE B 1 259 ? 10.266 -17.578 -8.461 1 96.75 259 PHE B N 1
ATOM 4626 C CA . PHE B 1 259 ? 9.797 -16.516 -7.598 1 96.75 259 PHE B CA 1
ATOM 4627 C C . PHE B 1 259 ? 9.945 -15.156 -8.281 1 96.75 259 PHE B C 1
ATOM 4629 O O . PHE B 1 259 ? 9.07 -14.297 -8.172 1 96.75 259 PHE B O 1
ATOM 4636 N N . ASN B 1 260 ? 11.117 -14.984 -8.969 1 96.69 260 ASN B N 1
ATOM 4637 C CA . ASN B 1 260 ? 11.516 -13.68 -9.484 1 96.69 260 ASN B CA 1
ATOM 4638 C C . ASN B 1 260 ? 11.953 -13.758 -10.945 1 96.69 260 ASN B C 1
ATOM 4640 O O . ASN B 1 260 ? 12.102 -14.852 -11.492 1 96.69 260 ASN B O 1
ATOM 4644 N N . ASN B 1 261 ? 12.078 -12.578 -11.57 1 95.62 261 ASN B N 1
ATOM 4645 C CA . ASN B 1 261 ? 12.508 -12.492 -12.961 1 95.62 261 ASN B CA 1
ATOM 4646 C C . ASN B 1 261 ? 13.945 -12.969 -13.125 1 95.62 261 ASN B C 1
ATOM 4648 O O . ASN B 1 261 ? 14.695 -13.07 -12.148 1 95.62 261 ASN B O 1
ATOM 4652 N N . PRO B 1 262 ? 14.383 -13.266 -14.32 1 93.25 262 PRO B N 1
ATOM 4653 C CA . PRO B 1 262 ? 15.672 -13.93 -14.547 1 93.25 262 PRO B CA 1
ATOM 4654 C C . PRO B 1 262 ? 16.859 -13.086 -14.094 1 93.25 262 PRO B C 1
ATOM 4656 O O . PRO B 1 262 ? 17.938 -13.617 -13.82 1 93.25 262 PRO B O 1
ATOM 4659 N N . TYR B 1 263 ? 16.734 -11.82 -13.992 1 92.31 263 TYR B N 1
ATOM 4660 C CA . TYR B 1 263 ? 17.859 -10.969 -13.641 1 92.31 263 TYR B CA 1
ATOM 4661 C C . TYR B 1 263 ? 17.938 -10.773 -12.133 1 92.31 263 TYR B C 1
ATOM 4663 O O . TYR B 1 263 ? 18.797 -10.016 -11.648 1 92.31 263 TYR B O 1
ATOM 4671 N N . ALA B 1 264 ? 17.047 -11.414 -11.383 1 94.38 264 ALA B N 1
ATOM 4672 C CA . ALA B 1 264 ? 17.125 -11.367 -9.93 1 94.38 264 ALA B CA 1
ATOM 4673 C C . ALA B 1 264 ? 18.25 -12.25 -9.406 1 94.38 264 ALA B C 1
ATOM 4675 O O . ALA B 1 264 ? 18.531 -13.312 -9.977 1 94.38 264 ALA B O 1
ATOM 4676 N N . ARG B 1 265 ? 18.875 -11.914 -8.289 1 92.75 265 ARG B N 1
ATOM 4677 C CA . ARG B 1 265 ? 19.984 -12.672 -7.734 1 92.75 265 ARG B CA 1
ATOM 4678 C C . ARG B 1 265 ? 19.484 -13.875 -6.945 1 92.75 265 ARG B C 1
ATOM 4680 O O . ARG B 1 265 ? 20.281 -14.758 -6.59 1 92.75 265 ARG B O 1
ATOM 4687 N N . PHE B 1 266 ? 18.156 -13.883 -6.684 1 94.44 266 PHE B N 1
ATOM 4688 C CA . PHE B 1 266 ? 17.562 -14.961 -5.906 1 94.44 266 PHE B CA 1
ATOM 4689 C C . PHE B 1 266 ? 16.219 -15.375 -6.488 1 94.44 266 PHE B C 1
ATOM 4691 O O . PHE B 1 266 ? 15.406 -14.523 -6.863 1 94.44 266 PHE B O 1
ATOM 4698 N N . GLY B 1 267 ? 15.969 -16.688 -6.516 1 94.75 267 GLY B N 1
ATOM 4699 C CA . GLY B 1 267 ? 14.664 -17.219 -6.84 1 94.75 267 GLY B CA 1
ATOM 4700 C C . GLY B 1 267 ? 14.266 -17.016 -8.289 1 94.75 267 GLY B C 1
ATOM 4701 O O . GLY B 1 267 ? 13.086 -16.844 -8.602 1 94.75 267 GLY B O 1
ATOM 4702 N N . SER B 1 268 ? 15.266 -16.938 -9.195 1 93.69 268 SER B N 1
ATOM 4703 C CA . SER B 1 268 ? 14.977 -16.672 -10.602 1 93.69 268 SER B CA 1
ATOM 4704 C C . SER B 1 268 ? 14.961 -17.969 -11.414 1 93.69 268 SER B C 1
ATOM 4706 O O . SER B 1 268 ? 14.922 -17.938 -12.641 1 93.69 268 SER B O 1
ATOM 4708 N N . TRP B 1 269 ? 14.992 -19.047 -10.703 1 89.38 269 TRP B N 1
ATOM 4709 C CA . TRP B 1 269 ? 14.828 -20.375 -11.266 1 89.38 269 TRP B CA 1
ATOM 4710 C C . TRP B 1 269 ? 13.797 -21.172 -10.477 1 89.38 269 TRP B C 1
ATOM 4712 O O . TRP B 1 269 ? 13.711 -21.062 -9.25 1 89.38 269 TRP B O 1
ATOM 4722 N N . PRO B 1 270 ? 12.984 -21.969 -11.203 1 82.69 270 PRO B N 1
ATOM 4723 C CA . PRO B 1 270 ? 11.93 -22.688 -10.492 1 82.69 270 PRO B CA 1
ATOM 4724 C C . PRO B 1 270 ? 12.484 -23.688 -9.477 1 82.69 270 PRO B C 1
ATOM 4726 O O . PRO B 1 270 ? 13.602 -24.172 -9.633 1 82.69 270 PRO B O 1
ATOM 4729 N N . GLY B 1 271 ? 11.656 -24.109 -8.547 1 69.94 271 GLY B N 1
ATOM 4730 C CA . GLY B 1 271 ? 11.969 -25.141 -7.578 1 69.94 271 GLY B CA 1
ATOM 4731 C C . GLY B 1 271 ? 12.969 -24.703 -6.531 1 69.94 271 GLY B C 1
ATOM 4732 O O . GLY B 1 271 ? 12.594 -24.406 -5.395 1 69.94 271 GLY B O 1
ATOM 4733 N N . SER B 1 272 ? 14.422 -24.609 -7.039 1 60.31 272 SER B N 1
ATOM 4734 C CA . SER B 1 272 ? 15.594 -24.562 -6.176 1 60.31 272 SER B CA 1
ATOM 4735 C C . SER B 1 272 ? 15.891 -23.125 -5.734 1 60.31 272 SER B C 1
ATOM 4737 O O . SER B 1 272 ? 16.656 -22.906 -4.789 1 60.31 272 SER B O 1
ATOM 4739 N N . CYS B 1 273 ? 15.148 -22.234 -5.988 1 63.97 273 CYS B N 1
ATOM 4740 C CA . CYS B 1 273 ? 15.312 -20.844 -5.613 1 63.97 273 CYS B CA 1
ATOM 4741 C C . CYS B 1 273 ? 16.672 -20.312 -6.031 1 63.97 273 CYS B C 1
ATOM 4743 O O . CYS B 1 273 ? 17.156 -19.328 -5.484 1 63.97 273 CYS B O 1
ATOM 4745 N N . GLY B 1 274 ? 17.406 -21.125 -6.992 1 77.12 274 GLY B N 1
ATOM 4746 C CA . GLY B 1 274 ? 18.672 -20.578 -7.438 1 77.12 274 GLY B CA 1
ATOM 4747 C C . GLY B 1 274 ? 18.531 -19.516 -8.508 1 77.12 274 GLY B C 1
ATOM 4748 O O . GLY B 1 274 ? 17.438 -18.953 -8.688 1 77.12 274 GLY B O 1
ATOM 4749 N N . GLN B 1 275 ? 19.656 -19.062 -9.008 1 85.88 275 GLN B N 1
ATOM 4750 C CA . GLN B 1 275 ? 19.719 -17.969 -9.977 1 85.88 275 GLN B CA 1
ATOM 4751 C C . GLN B 1 275 ? 19.688 -18.5 -11.406 1 85.88 275 GLN B C 1
ATOM 4753 O O . GLN B 1 275 ? 20.375 -19.484 -11.727 1 85.88 275 GLN B O 1
ATOM 4758 N N . TYR B 1 276 ? 18.828 -17.891 -12.18 1 90.94 276 TYR B N 1
ATOM 4759 C CA . TYR B 1 276 ? 18.812 -18.172 -13.617 1 90.94 276 TYR B CA 1
ATOM 4760 C C . TYR B 1 276 ? 20.141 -17.797 -14.258 1 90.94 276 TYR B C 1
ATOM 4762 O O . TYR B 1 276 ? 20.719 -16.75 -13.938 1 90.94 276 TYR B O 1
ATOM 4770 N N . ARG B 1 277 ? 20.578 -18.719 -15.156 1 88.94 277 ARG B N 1
ATOM 4771 C CA . ARG B 1 277 ? 21.781 -18.453 -15.953 1 88.94 277 ARG B CA 1
ATOM 4772 C C . ARG B 1 277 ? 21.422 -18.188 -17.406 1 88.94 277 ARG B C 1
ATOM 4774 O O . ARG B 1 277 ? 20.609 -18.906 -18 1 88.94 277 ARG B O 1
ATOM 4781 N N . ARG B 1 278 ? 21.984 -17.156 -17.922 1 90.94 278 ARG B N 1
ATOM 4782 C CA . ARG B 1 278 ? 21.719 -16.812 -19.312 1 90.94 278 ARG B CA 1
ATOM 4783 C C . ARG B 1 278 ? 21.938 -18 -20.234 1 90.94 278 ARG B C 1
ATOM 4785 O O . ARG B 1 278 ? 22.875 -18.781 -20.031 1 90.94 278 ARG B O 1
ATOM 4792 N N . GLU B 1 279 ? 21.078 -18.078 -21.172 1 89.25 279 GLU B N 1
ATOM 4793 C CA . GLU B 1 279 ? 21.078 -19.125 -22.172 1 89.25 279 GLU B CA 1
ATOM 4794 C C . GLU B 1 279 ? 20.625 -20.453 -21.594 1 89.25 279 GLU B C 1
ATOM 4796 O O . GLU B 1 279 ? 20.75 -21.5 -22.234 1 89.25 279 GLU B O 1
ATOM 4801 N N . GLY B 1 280 ? 20.156 -20.375 -20.359 1 87.5 280 GLY B N 1
ATOM 4802 C CA . GLY B 1 280 ? 19.609 -21.578 -19.766 1 87.5 280 GLY B CA 1
ATOM 4803 C C . GLY B 1 280 ? 18.219 -21.922 -20.281 1 87.5 280 GLY B C 1
ATOM 4804 O O . GLY B 1 280 ? 17.609 -21.125 -20.984 1 87.5 280 GLY B O 1
ATOM 4805 N N . THR B 1 281 ? 17.766 -23.094 -19.906 1 88.88 281 THR B N 1
ATOM 4806 C CA . THR B 1 281 ? 16.422 -23.531 -20.281 1 88.88 281 THR B CA 1
ATOM 4807 C C . THR B 1 281 ? 15.367 -22.797 -19.469 1 88.88 281 THR B C 1
ATOM 4809 O O . THR B 1 281 ? 15.617 -22.406 -18.312 1 88.88 281 THR B O 1
ATOM 4812 N N . THR B 1 282 ? 14.211 -22.531 -20.062 1 91.56 282 THR B N 1
ATOM 4813 C CA . THR B 1 282 ? 13.086 -21.859 -19.406 1 91.56 282 THR B CA 1
ATOM 4814 C C . THR B 1 282 ? 11.789 -22.625 -19.656 1 91.56 282 THR B C 1
ATOM 4816 O O . THR B 1 282 ? 10.891 -22.109 -20.328 1 91.56 282 THR B O 1
ATOM 4819 N N . PRO B 1 283 ? 11.633 -23.812 -19.078 1 91 283 PRO B N 1
ATOM 4820 C CA . PRO B 1 283 ? 10.484 -24.656 -19.375 1 91 283 PRO B CA 1
ATOM 4821 C C . PRO B 1 283 ? 9.156 -24.047 -18.922 1 91 283 PRO B C 1
ATOM 4823 O O . PRO B 1 283 ? 8.094 -24.516 -19.328 1 91 283 PRO B O 1
ATOM 4826 N N . TRP B 1 284 ? 9.188 -22.984 -18.141 1 93.44 284 TRP B N 1
ATOM 4827 C CA . TRP B 1 284 ? 7.965 -22.375 -17.625 1 93.44 284 TRP B CA 1
ATOM 4828 C C . TRP B 1 284 ? 7.488 -21.25 -18.547 1 93.44 284 TRP B C 1
ATOM 4830 O O . TRP B 1 284 ? 6.438 -20.656 -18.312 1 93.44 284 TRP B O 1
ATOM 4840 N N . LYS B 1 285 ? 8.219 -20.969 -19.578 1 95.44 285 LYS B N 1
ATOM 4841 C CA . LYS B 1 285 ? 7.891 -19.875 -20.484 1 95.44 285 LYS B CA 1
ATOM 4842 C C . LYS B 1 285 ? 7.305 -20.406 -21.797 1 95.44 285 LYS B C 1
ATOM 4844 O O . LYS B 1 285 ? 7.469 -21.594 -22.109 1 95.44 285 LYS B O 1
ATOM 4849 N N . SER B 1 286 ? 6.641 -19.5 -22.453 1 96.5 286 SER B N 1
ATOM 4850 C CA . SER B 1 286 ? 6.145 -19.719 -23.812 1 96.5 286 SER B CA 1
ATOM 4851 C C . SER B 1 286 ? 5.398 -21.047 -23.906 1 96.5 286 SER B C 1
ATOM 4853 O O . SER B 1 286 ? 5.668 -21.859 -24.812 1 96.5 286 SER B O 1
ATOM 4855 N N . LYS B 1 287 ? 4.445 -21.266 -23.078 1 96.62 287 LYS B N 1
ATOM 4856 C CA . LYS B 1 287 ? 3.725 -22.531 -23.031 1 96.62 287 LYS B CA 1
ATOM 4857 C C . LYS B 1 287 ? 2.494 -22.5 -23.938 1 96.62 287 LYS B C 1
ATOM 4859 O O . LYS B 1 287 ? 1.805 -23.516 -24.094 1 96.62 287 LYS B O 1
ATOM 4864 N N . GLY B 1 288 ? 2.223 -21.375 -24.531 1 97.38 288 GLY B N 1
ATOM 4865 C CA . GLY B 1 288 ? 0.989 -21.25 -25.281 1 97.38 288 GLY B CA 1
ATOM 4866 C C . GLY B 1 288 ? -0.254 -21.328 -24.422 1 97.38 288 GLY B C 1
ATOM 4867 O O . GLY B 1 288 ? -0.312 -20.703 -23.359 1 97.38 288 GLY B O 1
ATOM 4868 N N . VAL B 1 289 ? -1.29 -21.969 -24.938 1 98 289 VAL B N 1
ATOM 4869 C CA . VAL B 1 289 ? -2.549 -22.062 -24.203 1 98 289 VAL B CA 1
ATOM 4870 C C . VAL B 1 289 ? -2.629 -23.391 -23.469 1 98 289 VAL B C 1
ATOM 4872 O O . VAL B 1 289 ? -2.457 -24.453 -24.062 1 98 289 VAL B O 1
ATOM 4875 N N . VAL B 1 290 ? -2.789 -23.359 -22.203 1 96.88 290 VAL B N 1
ATOM 4876 C CA . VAL B 1 290 ? -3.014 -24.516 -21.359 1 96.88 290 VAL B CA 1
ATOM 4877 C C . VAL B 1 290 ? -4.43 -24.469 -20.781 1 96.88 290 VAL B C 1
ATOM 4879 O O . VAL B 1 290 ? -4.848 -23.453 -20.219 1 96.88 290 VAL B O 1
ATOM 4882 N N . THR B 1 291 ? -5.199 -25.5 -20.922 1 96.38 291 THR B N 1
ATOM 4883 C CA . THR B 1 291 ? -6.551 -25.562 -20.391 1 96.38 291 THR B CA 1
ATOM 4884 C C . THR B 1 291 ? -6.613 -26.469 -19.156 1 96.38 291 THR B C 1
ATOM 4886 O O . THR B 1 291 ? -5.961 -27.516 -19.125 1 96.38 291 THR B O 1
ATOM 4889 N N . ILE B 1 292 ? -7.324 -26.031 -18.125 1 94.25 292 ILE B N 1
ATOM 4890 C CA . ILE B 1 292 ? -7.523 -26.812 -16.906 1 94.25 292 ILE B CA 1
ATOM 4891 C C . ILE B 1 292 ? -9.008 -26.828 -16.547 1 94.25 292 ILE B C 1
ATOM 4893 O O . ILE B 1 292 ? -9.602 -25.781 -16.266 1 94.25 292 ILE B O 1
ATOM 4897 N N . GLN B 1 293 ? -9.609 -27.969 -16.578 1 93.31 293 GLN B N 1
ATOM 4898 C CA . GLN B 1 293 ? -10.984 -28.172 -16.109 1 93.31 293 GLN B CA 1
ATOM 4899 C C . GLN B 1 293 ? -11.016 -28.891 -14.766 1 93.31 293 GLN B C 1
ATOM 4901 O O . GLN B 1 293 ? -10.43 -29.953 -14.609 1 93.31 293 GLN B O 1
ATOM 4906 N N . ARG B 1 294 ? -11.711 -28.219 -13.781 1 91.06 294 ARG B N 1
ATOM 4907 C CA . ARG B 1 294 ? -11.758 -28.781 -12.43 1 91.06 294 ARG B CA 1
ATOM 4908 C C . ARG B 1 294 ? -13.195 -28.953 -11.953 1 91.06 294 ARG B C 1
ATOM 4910 O O . ARG B 1 294 ? -14.086 -28.203 -12.367 1 91.06 294 ARG B O 1
ATOM 4917 N N . GLU B 1 295 ? -13.344 -29.969 -11.055 1 88.81 295 GLU B N 1
ATOM 4918 C CA . GLU B 1 295 ? -14.594 -30.062 -10.305 1 88.81 295 GLU B CA 1
ATOM 4919 C C . GLU B 1 295 ? -14.578 -29.156 -9.078 1 88.81 295 GLU B C 1
ATOM 4921 O O . GLU B 1 295 ? -13.531 -29 -8.438 1 88.81 295 GLU B O 1
ATOM 4926 N N . ARG B 1 296 ? -15.75 -28.594 -8.758 1 87.75 296 ARG B N 1
ATOM 4927 C CA . ARG B 1 296 ? -15.828 -27.766 -7.551 1 87.75 296 ARG B CA 1
ATOM 4928 C C . ARG B 1 296 ? -15.727 -28.625 -6.297 1 87.75 296 ARG B C 1
ATOM 4930 O O . ARG B 1 296 ? -16.25 -29.75 -6.258 1 87.75 296 ARG B O 1
ATOM 4937 N N . THR B 1 297 ? -15.008 -28.188 -5.344 1 80 297 THR B N 1
ATOM 4938 C CA . THR B 1 297 ? -14.773 -28.938 -4.113 1 80 297 THR B CA 1
ATOM 4939 C C . THR B 1 297 ? -16.062 -29.078 -3.316 1 80 297 THR B C 1
ATOM 4941 O O . THR B 1 297 ? -16.266 -30.078 -2.625 1 80 297 THR B O 1
ATOM 4944 N N . ASN B 1 298 ? -16.984 -28.078 -2.967 1 60.97 298 ASN B N 1
ATOM 4945 C CA . ASN B 1 298 ? -18.172 -28.25 -2.154 1 60.97 298 ASN B CA 1
ATOM 4946 C C . ASN B 1 298 ? -19.172 -29.219 -2.801 1 60.97 298 ASN B C 1
ATOM 4948 O O . ASN B 1 298 ? -20.141 -29.625 -2.172 1 60.97 298 ASN B O 1
ATOM 4952 N N . GLU B 1 299 ? -19.281 -29.438 -4.055 1 47.88 299 GLU B N 1
ATOM 4953 C CA . GLU B 1 299 ? -20.344 -30.281 -4.602 1 47.88 299 GLU B CA 1
ATOM 4954 C C . GLU B 1 299 ? -20.125 -31.75 -4.25 1 47.88 299 GLU B C 1
ATOM 4956 O O . GLU B 1 299 ? -21.016 -32.594 -4.449 1 47.88 299 GLU B O 1
ATOM 4961 N N . SER B 1 300 ? -19.203 -32.188 -3.838 1 40.59 300 SER B N 1
ATOM 4962 C CA . SER B 1 300 ? -19.141 -33.625 -3.58 1 40.59 300 SER B CA 1
ATOM 4963 C C . SER B 1 300 ? -19.906 -34 -2.307 1 40.59 300 SER B C 1
ATOM 4965 O O . SER B 1 300 ? -20.266 -35.156 -2.105 1 40.59 300 SER B O 1
ATOM 4967 N N . GLY B 1 301 ? -20.109 -33.188 -1.255 1 38.88 301 GLY B N 1
ATOM 4968 C CA . GLY B 1 301 ? -20.906 -33.688 -0.147 1 38.88 301 GLY B CA 1
ATOM 4969 C C . GLY B 1 301 ? -22.375 -33.75 -0.471 1 38.88 301 GLY B C 1
ATOM 4970 O O . GLY B 1 301 ? -23.172 -34.219 0.359 1 38.88 301 GLY B O 1
ATOM 4971 N N . ARG B 1 302 ? -23.047 -33.125 -1.339 1 37.84 302 ARG B N 1
ATOM 4972 C CA . ARG B 1 302 ? -24.484 -33.281 -1.535 1 37.84 302 ARG B CA 1
ATOM 4973 C C . ARG B 1 302 ? -24.781 -34.562 -2.322 1 37.84 302 ARG B C 1
ATOM 4975 O O . ARG B 1 302 ? -25.953 -34.938 -2.482 1 37.84 302 ARG B O 1
ATOM 4982 N N . LYS B 1 303 ? -24.047 -35.219 -3.088 1 37.69 303 LYS B N 1
ATOM 4983 C CA . LYS B 1 303 ? -24.562 -36.375 -3.828 1 37.69 303 LYS B CA 1
ATOM 4984 C C . LYS B 1 303 ? -24.891 -37.531 -2.889 1 37.69 303 LYS B C 1
ATOM 4986 O O . LYS B 1 303 ? -25.469 -38.562 -3.311 1 37.69 303 LYS B O 1
ATOM 4991 N N . ARG B 1 304 ? -24.188 -37.781 -1.838 1 35 304 ARG B N 1
ATOM 4992 C CA . ARG B 1 304 ? -24.484 -39.125 -1.335 1 35 304 ARG B CA 1
ATOM 4993 C C . ARG B 1 304 ? -25.875 -39.188 -0.723 1 35 304 ARG B C 1
ATOM 4995 O O . ARG B 1 304 ? -26.328 -40.25 -0.293 1 35 304 ARG B O 1
ATOM 5002 N N . LYS B 1 305 ? -26.312 -38.062 -0.11 1 30 305 LYS B N 1
ATOM 5003 C CA . LYS B 1 305 ? -27.484 -38.469 0.662 1 30 305 LYS B CA 1
ATOM 5004 C C . LYS B 1 305 ? -28.719 -38.594 -0.236 1 30 305 LYS B C 1
ATOM 5006 O O . LYS B 1 305 ? -29.422 -37.625 -0.486 1 30 305 LYS B O 1
ATOM 5011 N N . ILE B 1 306 ? -28.531 -38.844 -1.53 1 23.39 306 ILE B N 1
ATOM 5012 C CA . ILE B 1 306 ? -29.766 -39.5 -1.962 1 23.39 306 ILE B CA 1
ATOM 5013 C C . ILE B 1 306 ? -29.75 -40.969 -1.53 1 23.39 306 ILE B C 1
ATOM 5015 O O . ILE B 1 306 ? -28.75 -41.656 -1.704 1 23.39 306 ILE B O 1
#

pLDDT: mean 93.07, std 11.79, range [21.94, 98.94]